Protein AF-0000000068952195 (afdb_homodimer)

Radius of gyration: 25.45 Å; Cα contacts (8 Å, |Δi|>4): 1117; chains: 2; bounding box: 81×68×52 Å

Secondary structure (DSSP, 8-state):
----------HHHHHHHHHHHHHS-HHHHHHHHTS-HHHHHHHHHHHHHHHT---EE-TTSS-EEPHHHHHHHHHHHHHHHHHHHHHHHHHHHH-SS-EEEEEEE-HHHHTTHHHHHHHHHHHH-TTEEEEEEE--HHHHHHHHHTTS-SEEEEETTS--TTSEEEEEEEEE-EEEEETTSGGGG-S-B-GGGGTT-EEEEEPTT-HHHHHHHHHHHHTT---EEEEEES-HHHHHHHHHTTS-EEEE-HHHHGGGGGGTEEEEEBSS--EEEEEEEE-SSS---HHHHHHHHHHHHHHHHH-/----------HHHHHHHHHHHHHS-HHHHHHHHTS-HHHHHHHHHHHHHHHT---EE-TTSS-EEPHHHHHHHHHHHHHHHHHHHHHHHHHHHH-SS-EEEEEEE-HHHHTTHHHHHHHHHHHH-TTEEEEEEE--HHHHHHHHHTTS-SEEEEETTS--TTSEEEEEEEEE-EEEEETTSGGGG-S-B-GGGGTT-EEEEEPTT-HHHHHHHHHHHHTT---EEEEEES-HHHHHHHHHTTS-EEEE-HHHHGGGGGGTEEEEEBSS--EEEEEEEE-SSS---HHHHHHHHHHHHHHHHH-

InterPro domains:
  IPR000847 LysR, HTH, N-terminal domain [PF00126] (12-69)
  IPR000847 LysR, HTH, N-terminal domain [PR00039] (26-37)
  IPR000847 LysR, HTH, N-terminal domain [PR00039] (37-47)
  IPR000847 LysR, HTH, N-terminal domain [PR00039] (47-58)
  IPR000847 LysR, HTH, N-terminal domain [PS50931] (9-66)
  IPR005119 LysR, substrate-binding [PF03466] (101-299)
  IPR036388 Winged helix-like DNA-binding domain superfamily [G3DSA:1.10.10.10] (8-96)
  IPR036390 Winged helix DNA-binding domain superfamily [SSF46785] (9-90)
  IPR037424 Regulatory protein NocR, PBP2 domain [cd08415] (100-295)

Foldseek 3Di:
DPPPPLLPLDPVLLQLLLLCVVVVALCRSCVVVVHDSVVSVVSPVSNCVNVVHDQFDCPVPTTHGDPVSVVVNVVSVVVVLLVVVVVVVVCVVPPVFAAEAEEEEEPLCVQFLQPVLVVVLCVVPVGYHYHYHYDALVVQQVCQQSVSHAKYKYWPVHDQPQWDKDWLDKAFWWKKAFCPDPCLPDQEDEPVNQAVFAEEEEDPVDPLRVQSVVRCVVVVGDGHYPYYYHDQLVRLVCRLVPRTMYGHDQSNNVVCVVVGMHIHTYPRRRITIMMMIHRPPDPNDPSNVSSSVSSSVSVVVSD/DPPPPLLPLDPVLLQLLLLCVVVVALCRSCVVVVHDSVVSVVSPVSNCVNVVHDQFDCPVPTTHGDPVSVVVNVVSVVVVLLVVVVVVVVCVVPPVFAAEAEEEEEPLCVQFLQPVLVVVLCVVPVRYHYHYHYDALVVQQVCQQSVSHAKYKYFPVHDQPQWDKDWQDKAFWWKKAFCPDPCLPDQEDEPVNQAPFAEEEEDPVDPLRVQSVVRCVVVVGDGHYPYYYHDQLVRLVCRLVVRTMYGHDQSNNVVCVVVGMHIHTYPRRRITIIMMIHRPPDPNDPSNVSSSVSSSVSVVVSD

Organism: Cupriavidus necator (strain ATCC 17699 / DSM 428 / KCTC 22496 / NCIMB 10442 / H16 / Stanier 337) (NCBI:txid381666)

Sequence (606 aa):
MGTATDIVISARQIEVFRMVMRLGSARRAAEALHISQPAVTQIVLQLEQAARLRLFDRSKGRMAPTPEAASLIDEVERVYVGLDAVQRKIDQLRSYEDTILRVGALHAMASSVMPSSVADFIHNHPRVRCQLEVDSSRGLRERLLQRELDIAFMGDEADTSGLTASEFYAVQAVCVAPATHPFAARAKVGIEDLIEVPLIGLDASDPAQRRLEACFSESGIEPRFVATTPYSHTQCSLTLAGAGLAITNPLVARGYVALGLRSVPLTAPVRFRAILAFHPAQGQSTAAQQFVSLCRQRLADLLMGTATDIVISARQIEVFRMVMRLGSARRAAEALHISQPAVTQIVLQLEQAARLRLFDRSKGRMAPTPEAASLIDEVERVYVGLDAVQRKIDQLRSYEDTILRVGALHAMASSVMPSSVADFIHNHPRVRCQLEVDSSRGLRERLLQRELDIAFMGDEADTSGLTASEFYAVQAVCVAPATHPFAARAKVGIEDLIEVPLIGLDASDPAQRRLEACFSESGIEPRFVATTPYSHTQCSLTLAGAGLAITNPLVARGYVALGLRSVPLTAPVRFRAILAFHPAQGQSTAAQQFVSLCRQRLADLL

Solvent-accessible surface area (backbone atoms only — not comparable to full-atom values): 31625 Å² total; per-residue (Å²): 132,79,74,78,71,75,58,72,80,46,70,65,33,52,48,50,45,48,36,24,65,74,60,62,26,53,60,55,24,8,63,72,66,72,46,51,42,69,53,42,53,50,39,40,50,49,42,23,62,51,66,72,44,70,39,55,47,58,86,81,78,46,73,39,73,28,74,57,30,59,53,46,47,55,51,46,51,55,48,43,48,46,49,47,42,49,50,47,46,47,47,52,61,67,46,80,62,74,46,71,47,31,36,28,26,25,63,56,42,46,61,38,46,40,23,50,30,51,16,53,42,36,70,76,32,77,57,35,28,37,37,43,42,70,46,53,37,67,57,40,48,53,34,26,74,64,58,67,27,65,36,33,37,28,42,71,83,47,79,54,80,88,41,46,67,44,81,65,49,76,43,65,27,18,36,39,30,36,59,84,39,76,65,42,76,41,82,61,40,47,74,79,71,41,61,79,40,48,24,34,41,52,37,80,82,37,66,45,40,45,46,45,50,48,52,32,54,76,68,71,46,74,76,38,62,43,30,31,26,74,42,56,64,47,40,51,45,22,21,70,47,63,48,29,31,25,75,36,50,50,64,36,53,57,73,36,38,89,77,42,38,29,78,19,46,39,69,56,96,31,49,43,47,32,26,36,35,32,41,67,84,53,72,76,46,70,68,54,49,52,47,51,51,42,37,52,52,46,46,60,73,74,103,132,78,73,78,72,75,59,71,81,46,70,64,33,52,50,51,44,48,36,25,64,74,60,61,26,54,59,55,24,8,62,73,68,73,47,50,44,70,52,42,54,49,38,41,50,48,40,23,60,52,67,71,43,68,40,54,48,58,87,82,80,45,72,38,75,28,73,58,30,59,55,47,47,55,52,47,52,56,49,42,48,46,48,46,43,50,50,47,46,47,46,53,63,68,45,80,62,74,45,69,48,31,37,28,25,25,62,56,41,48,63,38,46,40,22,50,30,51,17,54,44,36,70,77,32,76,55,37,28,38,37,43,42,70,46,54,37,68,58,40,46,52,35,25,74,63,57,67,26,62,35,34,37,27,41,72,81,47,76,54,81,88,41,44,64,45,81,66,50,75,42,64,26,17,36,38,29,36,59,84,40,76,66,42,74,39,83,60,42,48,73,78,71,42,61,80,39,48,25,33,40,51,35,79,82,37,65,46,39,44,46,45,51,48,55,31,54,76,69,72,45,73,75,38,62,42,30,31,26,74,42,54,63,47,39,50,45,21,21,70,47,62,47,29,32,25,76,36,49,49,63,36,53,58,73,36,40,91,76,43,37,28,78,21,46,38,69,56,94,29,49,42,48,32,26,37,35,31,40,65,83,53,71,77,47,70,68,54,50,52,49,51,52,41,38,52,52,46,47,59,74,72,104

pLDDT: mean 85.09, std 16.94, range [24.7, 98.69]

Structure (mmCIF, N/CA/C/O backbone):
data_AF-0000000068952195-model_v1
#
loop_
_entity.id
_entity.type
_entity.pdbx_description
1 polymer 'LysR family transcriptional regulator'
#
loop_
_atom_site.group_PDB
_atom_site.id
_atom_site.type_symbol
_atom_site.label_atom_id
_atom_site.label_alt_id
_atom_site.label_comp_id
_atom_site.label_asym_id
_atom_site.label_entity_id
_atom_site.label_seq_id
_atom_site.pdbx_PDB_ins_code
_atom_site.Cartn_x
_atom_site.Cartn_y
_atom_site.Cartn_z
_atom_site.occupancy
_atom_site.B_iso_or_equiv
_atom_site.auth_seq_id
_atom_site.auth_comp_id
_atom_site.auth_asym_id
_atom_site.auth_atom_id
_atom_site.pdbx_PDB_model_num
ATOM 1 N N . MET A 1 1 ? 52.25 24.219 -1.954 1 24.7 1 MET A N 1
ATOM 2 C CA . MET A 1 1 ? 51.5 23.062 -1.461 1 24.7 1 MET A CA 1
ATOM 3 C C . MET A 1 1 ? 50.031 23.422 -1.217 1 24.7 1 MET A C 1
ATOM 5 O O . MET A 1 1 ? 49.719 24.234 -0.342 1 24.7 1 MET A O 1
ATOM 9 N N . GLY A 1 2 ? 49.25 23.703 -2.238 1 31.5 2 GLY A N 1
ATOM 10 C CA . GLY A 1 2 ? 47.906 24.281 -2.246 1 31.5 2 GLY A CA 1
ATOM 11 C C . GLY A 1 2 ? 46.906 23.469 -1.43 1 31.5 2 GLY A C 1
ATOM 12 O O . GLY A 1 2 ? 46.844 22.25 -1.54 1 31.5 2 GLY A O 1
ATOM 13 N N . THR A 1 3 ? 46.719 23.844 -0.164 1 31.16 3 THR A N 1
ATOM 14 C CA . THR A 1 3 ? 45.781 23.234 0.753 1 31.16 3 THR A CA 1
ATOM 15 C C . THR A 1 3 ? 44.469 22.922 0.033 1 31.16 3 THR A C 1
ATOM 17 O O . THR A 1 3 ? 43.875 23.797 -0.615 1 31.16 3 THR A O 1
ATOM 20 N N . ALA A 1 4 ? 44.375 21.719 -0.537 1 34.09 4 ALA A N 1
ATOM 21 C CA . ALA A 1 4 ? 43.094 21.25 -1.055 1 34.09 4 ALA A CA 1
ATOM 22 C C . ALA A 1 4 ? 41.938 21.734 -0.186 1 34.09 4 ALA A C 1
ATOM 24 O O . ALA A 1 4 ? 41.812 21.312 0.963 1 34.09 4 ALA A O 1
ATOM 25 N N . THR A 1 5 ? 41.625 22.938 -0.127 1 35.25 5 THR A N 1
ATOM 26 C CA . THR A 1 5 ? 40.438 23.453 0.568 1 35.25 5 THR A CA 1
ATOM 27 C C . THR A 1 5 ? 39.219 22.547 0.365 1 35.25 5 THR A C 1
ATOM 29 O O . THR A 1 5 ? 38.781 22.359 -0.764 1 35.25 5 THR A O 1
ATOM 32 N N . ASP A 1 6 ? 39.062 21.469 1.005 1 40.38 6 ASP A N 1
ATOM 33 C CA . ASP A 1 6 ? 38 20.484 1.083 1 40.38 6 ASP A CA 1
ATOM 34 C C . ASP A 1 6 ? 36.625 21.156 0.97 1 40.38 6 ASP A C 1
ATOM 36 O O . ASP A 1 6 ? 36.25 21.953 1.836 1 40.38 6 ASP A O 1
ATOM 40 N N . ILE A 1 7 ? 36.281 21.672 -0.116 1 46.25 7 ILE A N 1
ATOM 41 C CA . ILE A 1 7 ? 35.031 22.344 -0.415 1 46.25 7 ILE A CA 1
ATOM 42 C C . ILE A 1 7 ? 33.875 21.562 0.203 1 46.25 7 ILE A C 1
ATOM 44 O O . ILE A 1 7 ? 33.625 20.422 -0.162 1 46.25 7 ILE A O 1
ATOM 48 N N . VAL A 1 8 ? 33.594 21.859 1.398 1 54.72 8 VAL A N 1
ATOM 49 C CA . VAL A 1 8 ? 32.469 21.328 2.162 1 54.72 8 VAL A CA 1
ATOM 50 C C . VAL A 1 8 ? 31.141 21.766 1.515 1 54.72 8 VAL A C 1
ATOM 52 O O . VAL A 1 8 ? 30.969 22.953 1.195 1 54.72 8 VAL A O 1
ATOM 55 N N . ILE A 1 9 ? 30.422 20.859 0.991 1 62.81 9 ILE A N 1
ATOM 56 C CA . ILE A 1 9 ? 29.094 21.109 0.444 1 62.81 9 ILE A CA 1
ATOM 57 C C . ILE A 1 9 ? 28.188 21.703 1.523 1 62.81 9 ILE A C 1
ATOM 59 O O . ILE A 1 9 ? 28.078 21.156 2.621 1 62.81 9 ILE A O 1
ATOM 63 N N . SER A 1 10 ? 27.828 22.922 1.287 1 64.25 10 SER A N 1
ATOM 64 C CA . SER A 1 10 ? 26.984 23.625 2.258 1 64.25 10 SER A CA 1
ATOM 65 C C . SER A 1 10 ? 25.531 23.156 2.162 1 64.25 10 SER A C 1
ATOM 67 O O . SER A 1 10 ? 25.109 22.641 1.127 1 64.25 10 SER A O 1
ATOM 69 N N . ALA A 1 11 ? 24.859 23.391 3.236 1 64.38 11 ALA A N 1
ATOM 70 C CA . ALA A 1 11 ? 23.422 23.109 3.256 1 64.38 11 ALA A CA 1
ATOM 71 C C . ALA A 1 11 ? 22.688 23.953 2.221 1 64.38 11 ALA A C 1
ATOM 73 O O . ALA A 1 11 ? 21.719 23.5 1.607 1 64.38 11 ALA A O 1
ATOM 74 N N . ARG A 1 12 ? 23.188 25.156 2.016 1 70.62 12 ARG A N 1
ATOM 75 C CA . ARG A 1 12 ? 22.562 26.047 1.043 1 70.62 12 ARG A CA 1
ATOM 76 C C . ARG A 1 12 ? 22.688 25.484 -0.37 1 70.62 12 ARG A C 1
ATOM 78 O O . ARG A 1 12 ? 21.734 25.547 -1.152 1 70.62 12 ARG A O 1
ATOM 85 N N . GLN A 1 13 ? 23.797 24.922 -0.653 1 76.88 13 GLN A N 1
ATOM 86 C CA . GLN A 1 13 ? 24.016 24.328 -1.968 1 76.88 13 GLN A CA 1
ATOM 87 C C . GLN A 1 13 ? 23.062 23.156 -2.203 1 76.88 13 GLN A C 1
ATOM 89 O O . GLN A 1 13 ? 22.469 23.031 -3.279 1 76.88 13 GLN A O 1
ATOM 94 N N . ILE A 1 14 ? 22.922 22.422 -1.161 1 74.25 14 ILE A N 1
ATOM 95 C CA . ILE A 1 14 ? 22.047 21.266 -1.267 1 74.25 14 ILE A CA 1
ATOM 96 C C . ILE A 1 14 ? 20.594 21.703 -1.378 1 74.25 14 ILE A C 1
ATOM 98 O O . ILE A 1 14 ? 19.812 21.141 -2.146 1 74.25 14 ILE A O 1
ATOM 102 N N . GLU A 1 15 ? 20.281 22.75 -0.688 1 75.88 15 GLU A N 1
ATOM 103 C CA . GLU A 1 15 ? 18.938 23.312 -0.725 1 75.88 15 GLU A CA 1
ATOM 104 C C . GLU A 1 15 ? 18.594 23.844 -2.113 1 75.88 15 GLU A C 1
ATOM 106 O O . GLU A 1 15 ? 17.516 23.578 -2.639 1 75.88 15 GLU A O 1
ATOM 111 N N . VAL A 1 16 ? 19.5 24.562 -2.688 1 80.44 16 VAL A N 1
ATOM 112 C CA . VAL A 1 16 ? 19.266 25.156 -3.998 1 80.44 16 VAL A CA 1
ATOM 113 C C . VAL A 1 16 ? 19.141 24.062 -5.055 1 80.44 16 VAL A C 1
ATOM 115 O O . VAL A 1 16 ? 18.234 24.078 -5.887 1 80.44 16 VAL A O 1
ATOM 118 N N . PHE A 1 17 ? 20 23.078 -4.902 1 86.06 17 PHE A N 1
ATOM 119 C CA . PHE A 1 17 ? 19.953 21.922 -5.809 1 86.06 17 PHE A CA 1
ATOM 120 C C . PHE A 1 17 ? 18.594 21.234 -5.711 1 86.06 17 PHE A C 1
ATOM 122 O O . PHE A 1 17 ? 17.953 20.969 -6.73 1 86.06 17 PHE A O 1
ATOM 129 N N . ARG A 1 18 ? 18.281 21.062 -4.512 1 77.62 18 ARG A N 1
ATOM 130 C CA . ARG A 1 18 ? 17.016 20.391 -4.254 1 77.62 18 ARG A CA 1
ATOM 131 C C . ARG A 1 18 ? 15.852 21.156 -4.875 1 77.62 18 ARG A C 1
ATOM 133 O O . ARG A 1 18 ? 14.977 20.547 -5.504 1 77.62 18 ARG A O 1
ATOM 140 N N . MET A 1 19 ? 15.789 22.438 -4.758 1 78.62 19 MET A N 1
ATOM 141 C CA . MET A 1 19 ? 14.695 23.266 -5.25 1 78.62 19 MET A CA 1
ATOM 142 C C . MET A 1 19 ? 14.656 23.281 -6.773 1 78.62 19 MET A C 1
ATOM 144 O O . MET A 1 19 ? 13.586 23.25 -7.379 1 78.62 19 MET A O 1
ATOM 148 N N . VAL A 1 20 ? 15.828 23.234 -7.359 1 85.12 20 VAL A N 1
ATOM 149 C CA . VAL A 1 20 ? 15.891 23.203 -8.82 1 85.12 20 VAL A CA 1
ATOM 150 C C . VAL A 1 20 ? 15.344 21.875 -9.336 1 85.12 20 VAL A C 1
ATOM 152 O O . VAL A 1 20 ? 14.594 21.844 -10.305 1 85.12 20 VAL A O 1
ATOM 155 N N . MET A 1 21 ? 15.727 20.906 -8.641 1 80.19 21 MET A N 1
ATOM 156 C CA . MET A 1 21 ? 15.289 19.578 -9.047 1 80.19 21 MET A CA 1
ATOM 157 C C . MET A 1 21 ? 13.781 19.422 -8.883 1 80.19 21 MET A C 1
ATOM 159 O O . MET A 1 21 ? 13.109 18.859 -9.742 1 80.19 21 MET A O 1
ATOM 163 N N . ARG A 1 22 ? 13.344 19.953 -7.754 1 73.56 22 ARG A N 1
ATOM 164 C CA . ARG A 1 22 ? 11.93 19.812 -7.41 1 73.56 22 ARG A CA 1
ATOM 165 C C . ARG A 1 22 ? 11.055 20.656 -8.336 1 73.56 22 ARG A C 1
ATOM 167 O O . ARG A 1 22 ? 9.977 20.219 -8.742 1 73.56 22 ARG A O 1
ATOM 174 N N . LEU A 1 23 ? 11.539 21.797 -8.688 1 74.06 23 LEU A N 1
ATOM 175 C CA . LEU A 1 23 ? 10.727 22.75 -9.43 1 74.06 23 LEU A CA 1
ATOM 176 C C . LEU A 1 23 ? 11.039 22.672 -10.922 1 74.06 23 LEU A C 1
ATOM 178 O O . LEU A 1 23 ? 10.297 23.219 -11.742 1 74.06 23 LEU A O 1
ATOM 182 N N . GLY A 1 24 ? 12.102 21.969 -11.227 1 77.19 24 GLY A N 1
ATOM 183 C CA . GLY A 1 24 ? 12.461 21.688 -12.602 1 77.19 24 GLY A CA 1
ATOM 184 C C . GLY A 1 24 ? 12.969 22.906 -13.352 1 77.19 24 GLY A C 1
ATOM 185 O O . GLY A 1 24 ? 13.055 22.891 -14.578 1 77.19 24 GLY A O 1
ATOM 186 N N . SER A 1 25 ? 13.109 24 -12.609 1 82.44 25 SER A N 1
ATOM 187 C CA . SER A 1 25 ? 13.516 25.25 -13.234 1 82.44 25 SER A CA 1
ATOM 188 C C . SER A 1 25 ? 14.352 26.094 -12.289 1 82.44 25 SER A C 1
ATOM 190 O O . SER A 1 25 ? 14.016 26.25 -11.109 1 82.44 25 SER A O 1
ATOM 192 N N . ALA A 1 26 ? 15.438 26.672 -12.828 1 86.19 26 ALA A N 1
ATOM 193 C CA . ALA A 1 26 ? 16.266 27.578 -12.039 1 86.19 26 ALA A CA 1
ATOM 194 C C . ALA A 1 26 ? 15.523 28.859 -11.68 1 86.19 26 ALA A C 1
ATOM 196 O O . ALA A 1 26 ? 15.664 29.375 -10.57 1 86.19 26 ALA A O 1
ATOM 197 N N . ARG A 1 27 ? 14.758 29.234 -12.641 1 84.94 27 ARG A N 1
ATOM 198 C CA . ARG A 1 27 ? 13.977 30.438 -12.398 1 84.94 27 ARG A CA 1
ATOM 199 C C . ARG A 1 27 ? 12.953 30.219 -11.297 1 84.94 27 ARG A C 1
ATOM 201 O O . ARG A 1 27 ? 12.82 31.047 -10.391 1 84.94 27 ARG A O 1
ATOM 208 N N . ARG A 1 28 ? 12.32 29.203 -11.391 1 81.19 28 ARG A N 1
ATOM 209 C CA . ARG A 1 28 ? 11.312 28.875 -10.383 1 81.19 28 ARG A CA 1
ATOM 210 C C . ARG A 1 28 ? 11.953 28.641 -9.023 1 81.19 28 ARG A C 1
ATOM 212 O O . ARG A 1 28 ? 11.398 29.016 -7.988 1 81.19 28 ARG A O 1
ATOM 219 N N . ALA A 1 29 ? 13.047 28.031 -9.016 1 83.12 29 ALA A N 1
ATOM 220 C CA . ALA A 1 29 ? 13.797 27.828 -7.777 1 83.12 29 ALA A CA 1
ATOM 221 C C . ALA A 1 29 ? 14.234 29.156 -7.172 1 83.12 29 ALA A C 1
ATOM 223 O O . ALA A 1 29 ? 14.156 29.344 -5.953 1 83.12 29 ALA A O 1
ATOM 224 N N . ALA A 1 30 ? 14.609 30 -7.973 1 85.62 30 ALA A N 1
ATOM 225 C CA . ALA A 1 30 ? 15.016 31.328 -7.539 1 85.62 30 ALA A CA 1
ATOM 226 C C . ALA A 1 30 ? 13.859 32.062 -6.855 1 85.62 30 ALA A C 1
ATOM 228 O O . ALA A 1 30 ? 14.031 32.625 -5.781 1 85.62 30 ALA A O 1
ATOM 229 N N . GLU A 1 31 ? 12.773 31.953 -7.504 1 79.94 31 GLU A N 1
ATOM 230 C CA . GLU A 1 31 ? 11.578 32.562 -6.953 1 79.94 31 GLU A CA 1
ATOM 231 C C . GLU A 1 31 ? 11.203 31.953 -5.609 1 79.94 31 GLU A C 1
ATOM 233 O O . GLU A 1 31 ? 10.914 32.688 -4.645 1 79.94 31 GLU A O 1
ATOM 238 N N . ALA A 1 32 ? 11.383 30.734 -5.559 1 75.62 32 ALA A N 1
ATOM 239 C CA . ALA A 1 32 ? 11 30 -4.359 1 75.62 32 ALA A CA 1
ATOM 240 C C . ALA A 1 32 ? 11.969 30.281 -3.213 1 75.62 32 ALA A C 1
ATOM 242 O O . ALA A 1 32 ? 11.562 30.297 -2.047 1 75.62 32 ALA A O 1
ATOM 243 N N . LEU A 1 33 ? 13.148 30.516 -3.506 1 74.56 33 LEU A N 1
ATOM 244 C CA . LEU A 1 33 ? 14.203 30.688 -2.514 1 74.56 33 LEU A CA 1
ATOM 245 C C . LEU A 1 33 ? 14.492 32.156 -2.27 1 74.56 33 LEU A C 1
ATOM 247 O O . LEU A 1 33 ? 15.328 32.5 -1.432 1 74.56 33 LEU A O 1
ATOM 251 N N . HIS A 1 34 ? 13.719 33 -3.012 1 79.56 34 HIS A N 1
ATOM 252 C CA . HIS A 1 34 ? 13.867 34.438 -2.906 1 79.56 34 HIS A CA 1
ATOM 253 C C . HIS A 1 34 ? 15.312 34.875 -3.156 1 79.56 34 HIS A C 1
ATOM 255 O O . HIS A 1 34 ? 15.867 35.656 -2.395 1 79.56 34 HIS A O 1
ATOM 261 N N . ILE A 1 35 ? 15.891 34.281 -4.137 1 83.44 35 ILE A N 1
ATOM 262 C CA . ILE A 1 35 ? 17.203 34.688 -4.633 1 83.44 35 ILE A CA 1
ATOM 263 C C . ILE A 1 35 ? 17.141 34.844 -6.152 1 83.44 35 ILE A C 1
ATOM 265 O O . ILE A 1 35 ? 16.125 34.531 -6.781 1 83.44 35 ILE A O 1
ATOM 269 N N . SER A 1 36 ? 18.109 35.469 -6.699 1 85.19 36 SER A N 1
ATOM 270 C CA . SER A 1 36 ? 18.141 35.688 -8.141 1 85.19 36 SER A CA 1
ATOM 271 C C . SER A 1 36 ? 18.469 34.406 -8.898 1 85.19 36 SER A C 1
ATOM 273 O O . SER A 1 36 ? 19.125 33.5 -8.352 1 85.19 36 SER A O 1
ATOM 275 N N . GLN A 1 37 ? 18 34.375 -10 1 87.88 37 GLN A N 1
ATOM 276 C CA . GLN A 1 37 ? 18.266 33.219 -10.844 1 87.88 37 GLN A CA 1
ATOM 277 C C . GLN A 1 37 ? 19.766 33.031 -11.07 1 87.88 37 GLN A C 1
ATOM 279 O O . GLN A 1 37 ? 20.266 31.922 -11.008 1 87.88 37 GLN A O 1
ATOM 284 N N . PRO A 1 38 ? 20.516 34.125 -11.359 1 88.5 38 PRO A N 1
ATOM 285 C CA . PRO A 1 38 ? 21.953 33.938 -11.492 1 88.5 38 PRO A CA 1
ATOM 286 C C . PRO A 1 38 ? 22.594 33.375 -10.227 1 88.5 38 PRO A C 1
ATOM 288 O O . PRO A 1 38 ? 23.531 32.562 -10.297 1 88.5 38 PRO A O 1
ATOM 291 N N . ALA A 1 39 ? 22.031 33.656 -9.117 1 86 39 ALA A N 1
ATOM 292 C CA . ALA A 1 39 ? 22.5 33.125 -7.844 1 86 39 ALA A CA 1
ATOM 293 C C . ALA A 1 39 ? 22.266 31.625 -7.754 1 86 39 ALA A C 1
ATOM 295 O O . ALA A 1 39 ? 23.125 30.875 -7.301 1 86 39 ALA A O 1
ATOM 296 N N . VAL A 1 40 ? 21.062 31.25 -8.148 1 89.38 40 VAL A N 1
ATOM 297 C CA . VAL A 1 40 ? 20.734 29.828 -8.172 1 89.38 40 VAL A CA 1
ATOM 298 C C . VAL A 1 40 ? 21.75 29.094 -9.047 1 89.38 40 VAL A C 1
ATOM 300 O O . VAL A 1 40 ? 22.297 28.062 -8.641 1 89.38 40 VAL A O 1
ATOM 303 N N . THR A 1 41 ? 22 29.641 -10.195 1 86.81 41 THR A N 1
ATOM 304 C CA . THR A 1 41 ? 22.906 29.016 -11.156 1 86.81 41 THR A CA 1
ATOM 305 C C . THR A 1 41 ? 24.312 28.922 -10.586 1 86.81 41 THR A C 1
ATOM 307 O O . THR A 1 41 ? 24.969 27.875 -10.695 1 86.81 41 THR A O 1
ATOM 310 N N . GLN A 1 42 ? 24.719 29.938 -9.969 1 88.12 42 GLN A N 1
ATOM 311 C CA . GLN A 1 42 ? 26.062 29.984 -9.391 1 88.12 42 GLN A CA 1
ATOM 312 C C . GLN A 1 42 ? 26.203 28.969 -8.258 1 88.12 42 GLN A C 1
ATOM 314 O O . GLN A 1 42 ? 27.234 28.281 -8.156 1 88.12 42 GLN A O 1
ATOM 319 N N . ILE A 1 43 ? 25.172 28.891 -7.418 1 85.81 43 ILE A N 1
ATOM 320 C CA . ILE A 1 43 ? 25.203 28 -6.266 1 85.81 43 ILE A CA 1
ATOM 321 C C . ILE A 1 43 ? 25.234 26.547 -6.738 1 85.81 43 ILE A C 1
ATOM 323 O O . ILE A 1 43 ? 25.969 25.719 -6.188 1 85.81 43 ILE A O 1
ATOM 327 N N . VAL A 1 44 ? 24.484 26.297 -7.762 1 87.69 44 VAL A N 1
ATOM 328 C CA . VAL A 1 44 ? 24.453 24.953 -8.32 1 87.69 44 VAL A CA 1
ATOM 329 C C . VAL A 1 44 ? 25.812 24.609 -8.938 1 87.69 44 VAL A C 1
ATOM 331 O O . VAL A 1 44 ? 26.312 23.5 -8.766 1 87.69 44 VAL A O 1
ATOM 334 N N . LEU A 1 45 ? 26.391 25.547 -9.625 1 86 45 LEU A N 1
ATOM 335 C CA . LEU A 1 45 ? 27.703 25.359 -10.203 1 86 45 LEU A CA 1
ATOM 336 C C . LEU A 1 45 ? 28.75 25.094 -9.117 1 86 45 LEU A C 1
ATOM 338 O O . LEU A 1 45 ? 29.641 24.25 -9.289 1 86 45 LEU A O 1
ATOM 342 N N . GLN A 1 46 ? 28.594 25.844 -8.062 1 82.69 46 GLN A N 1
ATOM 343 C CA . GLN A 1 46 ? 29.5 25.641 -6.934 1 82.69 46 GLN A CA 1
ATOM 344 C C . GLN A 1 46 ? 29.344 24.234 -6.359 1 82.69 46 GLN A C 1
ATOM 346 O O . GLN A 1 46 ? 30.344 23.594 -5.996 1 82.69 46 GLN A O 1
ATOM 351 N N . LEU A 1 47 ? 28.078 23.812 -6.207 1 81.19 47 LEU A N 1
ATOM 352 C CA . LEU A 1 47 ? 27.828 22.453 -5.746 1 81.19 47 LEU A CA 1
ATOM 353 C C . LEU A 1 47 ? 28.469 21.422 -6.68 1 81.19 47 LEU A C 1
ATOM 355 O O . LEU A 1 47 ? 29.094 20.469 -6.223 1 81.19 47 LEU A O 1
ATOM 359 N N . GLU A 1 48 ? 28.297 21.641 -7.953 1 84.19 48 GLU A N 1
ATOM 360 C CA . GLU A 1 48 ? 28.859 20.75 -8.961 1 84.19 48 GLU A CA 1
ATOM 361 C C . GLU A 1 48 ? 30.391 20.688 -8.852 1 84.19 48 GLU A C 1
ATOM 363 O O . GLU A 1 48 ? 30.984 19.625 -8.938 1 84.19 48 GLU A O 1
ATOM 368 N N . GLN A 1 49 ? 31 21.812 -8.648 1 80 49 GLN A N 1
ATOM 369 C CA . GLN A 1 49 ? 32.469 21.906 -8.5 1 80 49 GLN A CA 1
ATOM 370 C C . GLN A 1 49 ? 32.938 21.203 -7.23 1 80 49 GLN A C 1
ATOM 372 O O . GLN A 1 49 ? 33.875 20.438 -7.262 1 80 49 GLN A O 1
ATOM 377 N N . ALA A 1 50 ? 32.188 21.484 -6.203 1 75.19 50 ALA A N 1
ATOM 378 C CA . ALA A 1 50 ? 32.531 20.891 -4.918 1 75.19 50 ALA A CA 1
ATOM 379 C C . ALA A 1 50 ? 32.406 19.375 -4.945 1 75.19 50 ALA A C 1
ATOM 381 O O . ALA A 1 50 ? 33.219 18.656 -4.375 1 75.19 50 ALA A O 1
ATOM 382 N N . ALA A 1 51 ? 31.328 18.984 -5.57 1 73.62 51 ALA A N 1
ATOM 383 C CA . ALA A 1 51 ? 31.016 17.547 -5.629 1 73.62 51 ALA A CA 1
ATOM 384 C C . ALA A 1 51 ? 31.766 16.875 -6.762 1 73.62 51 ALA A C 1
ATOM 386 O O . ALA A 1 51 ? 31.812 15.641 -6.836 1 73.62 51 ALA A O 1
ATOM 387 N N . ARG A 1 52 ? 32.344 17.641 -7.648 1 75.19 52 ARG A N 1
ATOM 388 C CA . ARG A 1 52 ? 33 17.141 -8.852 1 75.19 52 ARG A CA 1
ATOM 389 C C . ARG A 1 52 ? 32.062 16.312 -9.703 1 75.19 52 ARG A C 1
ATOM 391 O O . ARG A 1 52 ? 32.406 15.234 -10.172 1 75.19 52 ARG A O 1
ATOM 398 N N . LEU A 1 53 ? 30.766 16.781 -9.781 1 79.31 53 LEU A N 1
ATOM 399 C CA . LEU A 1 53 ? 29.719 16.188 -10.602 1 79.31 53 LEU A CA 1
ATOM 400 C C . LEU A 1 53 ? 29.062 17.234 -11.492 1 79.31 53 LEU A C 1
ATOM 402 O O . LEU A 1 53 ? 29 18.406 -11.125 1 79.31 53 LEU A O 1
ATOM 406 N N . ARG A 1 54 ? 28.75 16.75 -12.648 1 80.88 54 ARG A N 1
ATOM 407 C CA . ARG A 1 54 ? 27.844 17.562 -13.461 1 80.88 54 ARG A CA 1
ATOM 408 C C . ARG A 1 54 ? 26.391 17.172 -13.203 1 80.88 54 ARG A C 1
ATOM 410 O O . ARG A 1 54 ? 25.984 16.047 -13.492 1 80.88 54 ARG A O 1
ATOM 417 N N . LEU A 1 55 ? 25.672 18.094 -12.594 1 83.94 55 LEU A N 1
ATOM 418 C CA . LEU A 1 55 ? 24.312 17.766 -12.148 1 83.94 55 LEU A CA 1
ATOM 419 C C . LEU A 1 55 ? 23.281 18.281 -13.148 1 83.94 55 LEU A C 1
ATOM 421 O O . LEU A 1 55 ? 22.172 17.75 -13.219 1 83.94 55 LEU A O 1
ATOM 425 N N . PHE A 1 56 ? 23.672 19.281 -13.969 1 88 56 PHE A N 1
ATOM 426 C CA . PHE A 1 56 ? 22.75 19.812 -14.961 1 88 56 PHE A CA 1
ATOM 427 C C . PHE A 1 56 ? 23.438 20.031 -16.297 1 88 56 PHE A C 1
ATOM 429 O O . PHE A 1 56 ? 24.594 20.469 -16.344 1 88 56 PHE A O 1
ATOM 436 N N . ASP A 1 57 ? 22.781 19.562 -17.328 1 83.12 57 ASP A N 1
ATOM 437 C CA . ASP A 1 57 ? 23.219 19.844 -18.688 1 83.12 57 ASP A CA 1
ATOM 438 C C . ASP A 1 57 ? 22.688 21.203 -19.172 1 83.12 57 ASP A C 1
ATOM 440 O O . ASP A 1 57 ? 21.469 21.406 -19.203 1 83.12 57 ASP A O 1
ATOM 444 N N . ARG A 1 58 ? 23.516 22.109 -19.438 1 76.56 58 ARG A N 1
ATOM 445 C CA . ARG A 1 58 ? 23.156 23.484 -19.812 1 76.56 58 ARG A CA 1
ATOM 446 C C . ARG A 1 58 ? 23.344 23.719 -21.312 1 76.56 58 ARG A C 1
ATOM 448 O O . ARG A 1 58 ? 23.297 24.859 -21.781 1 76.56 58 ARG A O 1
ATOM 455 N N . SER A 1 59 ? 23.625 22.703 -22.125 1 72.75 59 SER A N 1
ATOM 456 C CA . SER A 1 59 ? 24.016 22.859 -23.516 1 72.75 59 SER A CA 1
ATOM 457 C C . SER A 1 59 ? 22.859 23.422 -24.344 1 72.75 59 SER A C 1
ATOM 459 O O . SER A 1 59 ? 23.078 24.109 -25.344 1 72.75 59 SER A O 1
ATOM 461 N N . LYS A 1 60 ? 21.672 23.219 -24 1 65.81 60 LYS A N 1
ATOM 462 C CA . LYS A 1 60 ? 20.547 23.672 -24.828 1 65.81 60 LYS A CA 1
ATOM 463 C C . LYS A 1 60 ? 19.828 24.844 -24.188 1 65.81 60 LYS A C 1
ATOM 465 O O . LYS A 1 60 ? 18.656 25.094 -24.469 1 65.81 60 LYS A O 1
ATOM 470 N N . GLY A 1 61 ? 20.391 25.547 -23.25 1 64.69 61 GLY A N 1
ATOM 471 C CA . GLY A 1 61 ? 19.812 26.75 -22.656 1 64.69 61 GLY A CA 1
ATOM 472 C C . GLY A 1 61 ? 18.938 26.469 -21.453 1 64.69 61 GLY A C 1
ATOM 473 O O . GLY A 1 61 ? 18.531 27.391 -20.75 1 64.69 61 GLY A O 1
ATOM 474 N N . ARG A 1 62 ? 18.609 25.312 -21.297 1 67.75 62 ARG A N 1
ATOM 475 C CA . ARG A 1 62 ? 17.812 24.984 -20.109 1 67.75 62 ARG A CA 1
ATOM 476 C C . ARG A 1 62 ? 18.594 24.078 -19.172 1 67.75 62 ARG A C 1
ATOM 478 O O . ARG A 1 62 ? 19.438 23.297 -19.609 1 67.75 62 ARG A O 1
ATOM 485 N N . MET A 1 63 ? 18.406 24.219 -17.859 1 75.94 63 MET A N 1
ATOM 486 C CA . MET A 1 63 ? 19.031 23.359 -16.859 1 75.94 63 MET A CA 1
ATOM 487 C C . MET A 1 63 ? 18.312 22.016 -16.797 1 75.94 63 MET A C 1
ATOM 489 O O . MET A 1 63 ? 17.234 21.906 -16.203 1 75.94 63 MET A O 1
ATOM 493 N N . ALA A 1 64 ? 18.859 21.078 -17.562 1 82.19 64 ALA A N 1
ATOM 494 C CA . ALA A 1 64 ? 18.297 19.734 -17.531 1 82.19 64 ALA A CA 1
ATOM 495 C C . ALA A 1 64 ? 19.078 18.828 -16.609 1 82.19 64 ALA A C 1
ATOM 497 O O . ALA A 1 64 ? 20.312 18.766 -16.688 1 82.19 64 ALA A O 1
ATOM 498 N N . PRO A 1 65 ? 18.359 18.172 -15.672 1 82.56 65 PRO A N 1
ATOM 499 C CA . PRO A 1 65 ? 19.078 17.312 -14.727 1 82.56 65 PRO A CA 1
ATOM 500 C C . PRO A 1 65 ? 19.781 16.141 -15.406 1 82.56 65 PRO A C 1
ATOM 502 O O . PRO A 1 65 ? 19.266 15.57 -16.359 1 82.56 65 PRO A O 1
ATOM 505 N N . THR A 1 66 ? 21.062 15.867 -14.984 1 79.69 66 THR A N 1
ATOM 506 C CA . THR A 1 66 ? 21.828 14.711 -15.422 1 79.69 66 THR A CA 1
ATOM 507 C C . THR A 1 66 ? 21.406 13.461 -14.641 1 79.69 66 THR A C 1
ATOM 509 O O . THR A 1 66 ? 20.688 13.562 -13.641 1 79.69 66 THR A O 1
ATOM 512 N N . PRO A 1 67 ? 21.844 12.383 -15.109 1 69.94 67 PRO A N 1
ATOM 513 C CA . PRO A 1 67 ? 21.594 11.164 -14.336 1 69.94 67 PRO A CA 1
ATOM 514 C C . PRO A 1 67 ? 22.188 11.242 -12.922 1 69.94 67 PRO A C 1
ATOM 516 O O . PRO A 1 67 ? 21.594 10.719 -11.977 1 69.94 67 PRO A O 1
ATOM 519 N N . GLU A 1 68 ? 23.25 11.867 -12.812 1 73.25 68 GLU A N 1
ATOM 520 C CA . GLU A 1 68 ? 23.859 12.07 -11.508 1 73.25 68 GLU A CA 1
ATOM 521 C C . GLU A 1 68 ? 22.969 12.922 -10.609 1 73.25 68 GLU A C 1
ATOM 523 O O . GLU A 1 68 ? 22.859 12.656 -9.406 1 73.25 68 GLU A O 1
ATOM 528 N N . ALA A 1 69 ? 22.375 13.906 -11.195 1 77.31 69 ALA A N 1
ATOM 529 C CA . ALA A 1 69 ? 21.453 14.75 -10.445 1 77.31 69 ALA A CA 1
ATOM 530 C C . ALA A 1 69 ? 20.266 13.938 -9.938 1 77.31 69 ALA A C 1
ATOM 532 O O . ALA A 1 69 ? 19.844 14.086 -8.781 1 77.31 69 ALA A O 1
ATOM 533 N N . ALA A 1 70 ? 19.859 13.109 -10.781 1 70.94 70 ALA A N 1
ATOM 534 C CA . ALA A 1 70 ? 18.703 12.273 -10.445 1 70.94 70 ALA A CA 1
ATOM 535 C C . ALA A 1 70 ? 19.031 11.328 -9.297 1 70.94 70 ALA A C 1
ATOM 537 O O . ALA A 1 70 ? 18.188 11.094 -8.422 1 70.94 70 ALA A O 1
ATOM 538 N N . SER A 1 71 ? 20.203 10.922 -9.328 1 64.44 71 SER A N 1
ATOM 539 C CA . SER A 1 71 ? 20.656 10.039 -8.258 1 64.44 71 SER A CA 1
ATOM 540 C C . SER A 1 71 ? 20.875 10.812 -6.957 1 64.44 71 SER A C 1
ATOM 542 O O . SER A 1 71 ? 20.484 10.344 -5.879 1 64.44 71 SER A O 1
ATOM 544 N N . LEU A 1 72 ? 21.484 11.938 -7.129 1 68.44 72 LEU A N 1
ATOM 545 C CA . LEU A 1 72 ? 21.812 12.734 -5.957 1 68.44 72 LEU A CA 1
ATOM 546 C C . LEU A 1 72 ? 20.562 13.266 -5.273 1 68.44 72 LEU A C 1
ATOM 548 O O . LEU A 1 72 ? 20.5 13.336 -4.043 1 68.44 72 LEU A O 1
ATOM 552 N N . ILE A 1 73 ? 19.578 13.523 -6.086 1 72.88 73 ILE A N 1
ATOM 553 C CA . ILE A 1 73 ? 18.375 14.117 -5.504 1 72.88 73 ILE A CA 1
ATOM 554 C C . ILE A 1 73 ? 17.703 13.102 -4.586 1 72.88 73 ILE A C 1
ATOM 556 O O . ILE A 1 73 ? 17.156 13.469 -3.547 1 72.88 73 ILE A O 1
ATOM 560 N N . ASP A 1 74 ? 17.844 11.961 -4.91 1 60.81 74 ASP A N 1
ATOM 561 C CA . ASP A 1 74 ? 17.297 10.914 -4.059 1 60.81 74 ASP A CA 1
ATOM 562 C C . ASP A 1 74 ? 17.953 10.914 -2.686 1 60.81 74 ASP A C 1
ATOM 564 O O . ASP A 1 74 ? 17.281 10.797 -1.662 1 60.81 74 ASP A O 1
ATOM 568 N N . GLU A 1 75 ? 19.234 11.078 -2.729 1 58.94 75 GLU A N 1
ATOM 569 C CA . GLU A 1 75 ? 19.984 11.148 -1.482 1 58.94 75 GLU A CA 1
ATOM 570 C C . GLU A 1 75 ? 19.703 12.453 -0.741 1 58.94 75 GLU A C 1
ATOM 572 O O . GLU A 1 75 ? 19.594 12.461 0.486 1 58.94 75 GLU A O 1
ATOM 577 N N . VAL A 1 76 ? 19.656 13.492 -1.472 1 64.38 76 VAL A N 1
ATOM 578 C CA . VAL A 1 76 ? 19.359 14.797 -0.888 1 64.38 76 VAL A CA 1
ATOM 579 C C . VAL A 1 76 ? 17.984 14.773 -0.232 1 64.38 76 VAL A C 1
ATOM 581 O O . VAL A 1 76 ? 17.812 15.266 0.885 1 64.38 76 VAL A O 1
ATOM 584 N N . GLU A 1 77 ? 17.125 14.133 -0.917 1 60.19 77 GLU A N 1
ATOM 585 C CA . GLU A 1 77 ? 15.773 14.047 -0.369 1 60.19 77 GLU A CA 1
ATOM 586 C C . GLU A 1 77 ? 15.758 13.242 0.925 1 60.19 77 GLU A C 1
ATOM 588 O O . GLU A 1 77 ? 15.039 13.586 1.868 1 60.19 77 GLU A O 1
ATOM 593 N N . ARG A 1 78 ? 16.609 12.383 0.935 1 52.94 78 ARG A N 1
ATOM 594 C CA . ARG A 1 78 ? 16.734 11.578 2.146 1 52.94 78 ARG A CA 1
ATOM 595 C C . ARG A 1 78 ? 17.312 12.414 3.291 1 52.94 78 ARG A C 1
ATOM 597 O O . ARG A 1 78 ? 16.875 12.289 4.438 1 52.94 78 ARG A O 1
ATOM 604 N N . VAL A 1 79 ? 18.375 13.219 2.949 1 49.78 79 VAL A N 1
ATOM 605 C CA . VAL A 1 79 ? 19.016 14.094 3.93 1 49.78 79 VAL A CA 1
ATOM 606 C C . VAL A 1 79 ? 18.031 15.18 4.355 1 49.78 79 VAL A C 1
ATOM 608 O O . VAL A 1 79 ? 17.953 15.531 5.539 1 49.78 79 VAL A O 1
ATOM 611 N N . TYR A 1 80 ? 17.438 15.805 3.42 1 47.28 80 TYR A N 1
ATOM 612 C CA . TYR A 1 80 ? 16.484 16.859 3.729 1 47.28 80 TYR A CA 1
ATOM 613 C C . TYR A 1 80 ? 15.297 16.312 4.508 1 47.28 80 TYR A C 1
ATOM 615 O O . TYR A 1 80 ? 14.664 17.047 5.281 1 47.28 80 TYR A O 1
ATOM 623 N N . VAL A 1 81 ? 15.188 15.141 4.359 1 44.56 81 VAL A N 1
ATOM 624 C CA . VAL A 1 81 ? 14.258 14.539 5.309 1 44.56 81 VAL A CA 1
ATOM 625 C C . VAL A 1 81 ? 14.742 14.781 6.738 1 44.56 81 VAL A C 1
ATOM 627 O O . VAL A 1 81 ? 13.953 15.117 7.621 1 44.56 81 VAL A O 1
ATOM 630 N N . GLY A 1 82 ? 16.047 14.664 6.82 1 44.34 82 GLY A N 1
ATOM 631 C CA . GLY A 1 82 ? 16.641 15.039 8.094 1 44.34 82 GLY A CA 1
ATOM 632 C C . GLY A 1 82 ? 16.578 16.531 8.359 1 44.34 82 GLY A C 1
ATOM 633 O O . GLY A 1 82 ? 16.281 16.953 9.477 1 44.34 82 GLY A O 1
ATOM 634 N N . LEU A 1 83 ? 17 17.328 7.469 1 43.69 83 LEU A N 1
ATOM 635 C CA . LEU A 1 83 ? 16.906 18.781 7.605 1 43.69 83 LEU A CA 1
ATOM 636 C C . LEU A 1 83 ? 15.453 19.203 7.77 1 43.69 83 LEU A C 1
ATOM 638 O O . LEU A 1 83 ? 15.156 20.141 8.531 1 43.69 83 LEU A O 1
ATOM 642 N N . ASP A 1 84 ? 14.609 18.656 7.09 1 41.75 84 ASP A N 1
ATOM 643 C CA . ASP A 1 84 ? 13.188 18.859 7.355 1 41.75 84 ASP A CA 1
ATOM 644 C C . ASP A 1 84 ? 12.844 18.516 8.805 1 41.75 84 ASP A C 1
ATOM 646 O O . ASP A 1 84 ? 12.016 19.188 9.422 1 41.75 84 ASP A O 1
ATOM 650 N N . ALA A 1 85 ? 13.609 17.672 9.289 1 43.59 85 ALA A N 1
ATOM 651 C CA . ALA A 1 85 ? 13.461 17.438 10.727 1 43.59 85 ALA A CA 1
ATOM 652 C C . ALA A 1 85 ? 13.93 18.656 11.523 1 43.59 85 ALA A C 1
ATOM 654 O O . ALA A 1 85 ? 13.305 19.031 12.523 1 43.59 85 ALA A O 1
ATOM 655 N N . VAL A 1 86 ? 14.969 19.219 11.172 1 42 86 VAL A N 1
ATOM 656 C CA . VAL A 1 86 ? 15.43 20.438 11.836 1 42 86 VAL A CA 1
ATOM 657 C C . VAL A 1 86 ? 14.43 21.562 11.586 1 42 86 VAL A C 1
ATOM 659 O O . VAL A 1 86 ? 14.039 22.281 12.516 1 42 86 VAL A O 1
ATOM 662 N N . GLN A 1 87 ? 14.141 21.859 10.398 1 41.06 87 GLN A N 1
ATOM 663 C CA . GLN A 1 87 ? 13.133 22.891 10.133 1 41.06 87 GLN A CA 1
ATOM 664 C C . GLN A 1 87 ? 11.812 22.562 10.812 1 41.06 87 GLN A C 1
ATOM 666 O O . GLN A 1 87 ? 11.156 23.438 11.367 1 41.06 87 GLN A O 1
ATOM 671 N N . ARG A 1 88 ? 11.445 21.359 10.797 1 42.28 88 ARG A N 1
ATOM 672 C CA . ARG A 1 88 ? 10.266 20.938 11.555 1 42.28 88 ARG A CA 1
ATOM 673 C C . ARG A 1 88 ? 10.453 21.234 13.039 1 42.28 88 ARG A C 1
ATOM 675 O O . ARG A 1 88 ? 9.516 21.688 13.711 1 42.28 88 ARG A O 1
ATOM 682 N N . LYS A 1 89 ? 11.617 21.078 13.438 1 43.66 89 LYS A N 1
ATOM 683 C CA . LYS A 1 89 ? 11.891 21.453 14.82 1 43.66 89 LYS A CA 1
ATOM 684 C C . LYS A 1 89 ? 11.828 22.969 15 1 43.66 89 LYS A C 1
ATOM 686 O O . LYS A 1 89 ? 11.289 23.453 15.992 1 43.66 89 LYS A O 1
ATOM 691 N N . ILE A 1 90 ? 12.422 23.656 14.203 1 40.41 90 ILE A N 1
ATOM 692 C CA . ILE A 1 90 ? 12.367 25.109 14.281 1 40.41 90 ILE A CA 1
ATOM 693 C C . ILE A 1 90 ? 10.922 25.578 14.141 1 40.41 90 ILE A C 1
ATOM 695 O O . ILE A 1 90 ? 10.461 26.422 14.906 1 40.41 90 ILE A O 1
ATOM 699 N N . ASP A 1 91 ? 10.297 25.094 13.117 1 40.97 91 ASP A N 1
ATOM 700 C CA . ASP A 1 91 ? 8.883 25.438 12.984 1 40.97 91 ASP A CA 1
ATOM 701 C C . ASP A 1 91 ? 8.094 25 14.211 1 40.97 91 ASP A C 1
ATOM 703 O O . ASP A 1 91 ? 7.191 25.719 14.656 1 40.97 91 ASP A O 1
ATOM 707 N N . GLN A 1 92 ? 8.406 23.859 14.656 1 41.72 92 GLN A N 1
ATOM 708 C CA . GLN A 1 92 ? 7.859 23.453 15.945 1 41.72 92 GLN A CA 1
ATOM 709 C C . GLN A 1 92 ? 8.172 24.5 17.016 1 41.72 92 GLN A C 1
ATOM 711 O O . GLN A 1 92 ? 7.328 24.781 17.875 1 41.72 92 GLN A O 1
ATOM 716 N N . LEU A 1 93 ? 9.289 24.922 16.984 1 40.31 93 LEU A N 1
ATOM 717 C CA . LEU A 1 93 ? 9.664 25.891 18 1 40.31 93 LEU A CA 1
ATOM 718 C C . LEU A 1 93 ? 9 27.234 17.75 1 40.31 93 LEU A C 1
ATOM 720 O O . LEU A 1 93 ? 8.648 27.953 18.688 1 40.31 93 LEU A O 1
ATOM 724 N N . ARG A 1 94 ? 9.156 27.734 16.688 1 38.5 94 ARG A N 1
ATOM 725 C CA . ARG A 1 94 ? 8.523 29.031 16.422 1 38.5 94 ARG A CA 1
ATOM 726 C C . ARG A 1 94 ? 7 28.922 16.516 1 38.5 94 ARG A C 1
ATOM 728 O O . ARG A 1 94 ? 6.324 29.891 16.875 1 38.5 94 ARG A O 1
ATOM 735 N N . SER A 1 95 ? 6.371 28.172 15.602 1 39.09 95 SER A N 1
ATOM 736 C CA . SER A 1 95 ? 4.918 28.078 15.703 1 39.09 95 SER A CA 1
ATOM 737 C C . SER A 1 95 ? 4.492 27.375 16.984 1 39.09 95 SER A C 1
ATOM 739 O O . SER A 1 95 ? 4.969 26.281 17.281 1 39.09 95 SER A O 1
ATOM 741 N N . TYR A 1 96 ? 4.418 28 18.031 1 37.06 96 TYR A N 1
ATOM 742 C CA . TYR A 1 96 ? 3.631 27.391 19.094 1 37.06 96 TYR A CA 1
ATOM 743 C C . TYR A 1 96 ? 2.838 26.203 18.562 1 37.06 96 TYR A C 1
ATOM 745 O O . TYR A 1 96 ? 2.469 25.297 19.328 1 37.06 96 TYR A O 1
ATOM 753 N N . GLU A 1 97 ? 1.948 26.406 17.562 1 40.16 97 GLU A N 1
ATOM 754 C CA . GLU A 1 97 ? 0.668 25.766 17.281 1 40.16 97 GLU A CA 1
ATOM 755 C C . GLU A 1 97 ? 0.864 24.328 16.828 1 40.16 97 GLU A C 1
ATOM 757 O O . GLU A 1 97 ? 0.263 23.406 17.375 1 40.16 97 GLU A O 1
ATOM 762 N N . ASP A 1 98 ? 0.795 23.953 15.367 1 50.25 98 ASP A N 1
ATOM 763 C CA . ASP A 1 98 ? 0.187 22.703 14.953 1 50.25 98 ASP A CA 1
ATOM 764 C C . ASP A 1 98 ? 1.167 21.531 15.109 1 50.25 98 ASP A C 1
ATOM 766 O O . ASP A 1 98 ? 2.266 21.562 14.547 1 50.25 98 ASP A O 1
ATOM 770 N N . THR A 1 99 ? 1.235 20.938 16.375 1 74.5 99 THR A N 1
ATOM 771 C CA . THR A 1 99 ? 1.892 19.688 16.719 1 74.5 99 THR A CA 1
ATOM 772 C C . THR A 1 99 ? 1.552 18.594 15.711 1 74.5 99 THR A C 1
ATOM 774 O O . THR A 1 99 ? 0.404 18.469 15.273 1 74.5 99 THR A O 1
ATOM 777 N N . ILE A 1 100 ? 2.641 18.188 15.016 1 88.38 100 ILE A N 1
ATOM 778 C CA . ILE A 1 100 ? 2.461 17.078 14.086 1 88.38 100 ILE A CA 1
ATOM 779 C C . ILE A 1 100 ? 2.844 15.766 14.758 1 88.38 100 ILE A C 1
ATOM 781 O O . ILE A 1 100 ? 3.902 15.672 15.383 1 88.38 100 ILE A O 1
ATOM 785 N N . LEU A 1 101 ? 1.897 14.898 14.836 1 93.25 101 LEU A N 1
ATOM 786 C CA . LEU A 1 101 ? 2.201 13.523 15.227 1 93.25 101 LEU A CA 1
ATOM 787 C C . LEU A 1 101 ? 2.5 12.672 13.992 1 93.25 101 LEU A C 1
ATOM 789 O O . LEU A 1 101 ? 1.652 12.523 13.109 1 93.25 101 LEU A O 1
ATOM 793 N N . ARG A 1 102 ? 3.697 12.195 13.883 1 94.88 102 ARG A N 1
ATOM 794 C CA . ARG A 1 102 ? 4.121 11.375 12.75 1 94.88 102 ARG A CA 1
ATOM 795 C C . ARG A 1 102 ? 4.055 9.891 13.086 1 94.88 102 ARG A C 1
ATOM 797 O O . ARG A 1 102 ? 4.855 9.398 13.883 1 94.88 102 ARG A O 1
ATOM 804 N N . VAL A 1 103 ? 3.184 9.188 12.453 1 97.38 103 VAL A N 1
ATOM 805 C CA . VAL A 1 103 ? 2.938 7.777 12.727 1 97.38 103 VAL A CA 1
ATOM 806 C C . VAL A 1 103 ? 3.305 6.938 11.508 1 97.38 103 VAL A C 1
ATOM 808 O O . VAL A 1 103 ? 2.85 7.211 10.398 1 97.38 103 VAL A O 1
ATOM 811 N N . GLY A 1 104 ? 4.18 5.988 11.703 1 98.06 104 GLY A N 1
ATOM 812 C CA . GLY A 1 104 ? 4.457 4.992 10.68 1 98.06 104 GLY A CA 1
ATOM 813 C C . GLY A 1 104 ? 3.754 3.67 10.93 1 98.06 104 GLY A C 1
ATOM 814 O O . GLY A 1 104 ? 3.73 3.174 12.055 1 98.06 104 GLY A O 1
ATOM 815 N N . ALA A 1 105 ? 3.18 3.131 9.859 1 97.69 105 ALA A N 1
ATOM 816 C CA . ALA A 1 105 ? 2.48 1.859 10.023 1 97.69 105 ALA A CA 1
ATOM 817 C C . ALA A 1 105 ? 2.65 0.979 8.789 1 97.69 105 ALA A C 1
ATOM 819 O O . ALA A 1 105 ? 2.758 1.483 7.668 1 97.69 105 ALA A O 1
ATOM 820 N N . LEU A 1 106 ? 2.6 -0.305 9.039 1 95.25 106 LEU A N 1
ATOM 821 C CA . LEU A 1 106 ? 2.473 -1.258 7.941 1 95.25 106 LEU A CA 1
ATOM 822 C C . LEU A 1 106 ? 1.114 -1.123 7.258 1 95.25 106 LEU A C 1
ATOM 824 O O . LEU A 1 106 ? 0.173 -0.583 7.844 1 95.25 106 LEU A O 1
ATOM 828 N N . HIS A 1 107 ? 1.064 -1.693 6.082 1 93.81 107 HIS A N 1
ATOM 829 C CA . HIS A 1 107 ? -0.147 -1.596 5.273 1 93.81 107 HIS A CA 1
ATOM 830 C C . HIS A 1 107 ? -1.335 -2.232 5.988 1 93.81 107 HIS A C 1
ATOM 832 O O . HIS A 1 107 ? -2.439 -1.686 5.969 1 93.81 107 HIS A O 1
ATOM 838 N N . ALA A 1 108 ? -1.1 -3.348 6.609 1 95.12 108 ALA A N 1
ATOM 839 C CA . ALA A 1 108 ? -2.184 -4.039 7.305 1 95.12 108 ALA A CA 1
ATOM 840 C C . ALA A 1 108 ? -2.787 -3.156 8.391 1 95.12 108 ALA A C 1
ATOM 842 O O . ALA A 1 108 ? -4.004 -3.135 8.578 1 95.12 108 ALA A O 1
ATOM 843 N N . MET A 1 109 ? -1.97 -2.412 9.102 1 95.56 109 MET A N 1
ATOM 844 C CA . MET A 1 109 ? -2.436 -1.504 10.141 1 95.56 109 MET A CA 1
ATOM 845 C C . MET A 1 109 ? -3.15 -0.301 9.539 1 95.56 109 MET A C 1
ATOM 847 O O . MET A 1 109 ? -4.191 0.125 10.039 1 95.56 109 MET A O 1
ATOM 851 N N . ALA A 1 110 ? -2.549 0.2 8.5 1 95.88 110 ALA A N 1
ATOM 852 C CA . ALA A 1 110 ? -3.092 1.388 7.848 1 95.88 110 ALA A CA 1
ATOM 853 C C . ALA A 1 110 ? -4.492 1.124 7.305 1 95.88 110 ALA A C 1
ATOM 855 O O . ALA A 1 110 ? -5.301 2.047 7.18 1 95.88 110 ALA A O 1
ATOM 856 N N . SER A 1 111 ? -4.84 -0.139 7.039 1 94.25 111 SER A N 1
ATOM 857 C CA . SER A 1 111 ? -6.125 -0.495 6.445 1 94.25 111 SER A CA 1
ATOM 858 C C . SER A 1 111 ? -7.07 -1.076 7.492 1 94.25 111 SER A C 1
ATOM 860 O O . SER A 1 111 ? -8.156 -1.554 7.156 1 94.25 111 SER A O 1
ATOM 862 N N . SER A 1 112 ? -6.711 -1.096 8.703 1 96.06 112 SER A N 1
ATOM 863 C CA . SER A 1 112 ? -7.551 -1.708 9.727 1 96.06 112 SER A CA 1
ATOM 864 C C . SER A 1 112 ? -7.664 -0.815 10.961 1 96.06 112 SER A C 1
ATOM 866 O O . SER A 1 112 ? -8.555 0.034 11.039 1 96.06 112 SER A O 1
ATOM 868 N N . VAL A 1 113 ? -6.629 -0.723 11.797 1 97.31 113 VAL A N 1
ATOM 869 C CA . VAL A 1 113 ? -6.656 -0.095 13.109 1 97.31 113 VAL A CA 1
ATOM 870 C C . VAL A 1 113 ? -6.488 1.416 12.969 1 97.31 113 VAL A C 1
ATOM 872 O O . VAL A 1 113 ? -7.145 2.189 13.672 1 97.31 113 VAL A O 1
ATOM 875 N N . MET A 1 114 ? -5.719 1.85 12.047 1 98.12 114 MET A N 1
ATOM 876 C CA . MET A 1 114 ? -5.203 3.215 12.008 1 98.12 114 MET A CA 1
ATOM 877 C C . MET A 1 114 ? -6.312 4.207 11.68 1 98.12 114 MET A C 1
ATOM 879 O O . MET A 1 114 ? -6.402 5.273 12.289 1 98.12 114 MET A O 1
ATOM 883 N N . PRO A 1 115 ? -7.176 3.875 10.719 1 97.75 115 PRO A N 1
ATOM 884 C CA . PRO A 1 115 ? -8.125 4.91 10.305 1 97.75 115 PRO A CA 1
ATOM 885 C C . PRO A 1 115 ? -8.992 5.41 11.461 1 97.75 115 PRO A C 1
ATOM 887 O O . PRO A 1 115 ? -9.07 6.617 11.703 1 97.75 115 PRO A O 1
ATOM 890 N N . SER A 1 116 ? -9.555 4.523 12.211 1 97.62 116 SER A N 1
ATOM 891 C CA . SER A 1 116 ? -10.406 4.93 13.328 1 97.62 116 SER A CA 1
ATOM 892 C C . SER A 1 116 ? -9.578 5.594 14.43 1 97.62 116 SER A C 1
ATOM 894 O O . SER A 1 116 ? -10.031 6.559 15.055 1 97.62 116 SER A O 1
ATOM 896 N N . SER A 1 117 ? -8.406 5.09 14.664 1 98.38 117 SER A N 1
ATOM 897 C CA . SER A 1 117 ? -7.535 5.656 15.688 1 98.38 117 SER A CA 1
ATOM 898 C C . SER A 1 117 ? -7.133 7.086 15.344 1 98.38 117 SER A C 1
ATOM 900 O O . SER A 1 117 ? -7.141 7.969 16.203 1 98.38 117 SER A O 1
ATOM 902 N N . VAL A 1 118 ? -6.773 7.297 14.086 1 98.06 118 VAL A N 1
ATOM 903 C CA . VAL A 1 118 ? -6.391 8.625 13.633 1 98.06 118 VAL A CA 1
ATOM 904 C C . VAL A 1 118 ? -7.582 9.578 13.742 1 98.06 118 VAL A C 1
ATOM 906 O O . VAL A 1 118 ? -7.441 10.711 14.211 1 98.06 118 VAL A O 1
ATOM 909 N N . ALA A 1 119 ? -8.766 9.117 13.32 1 97.69 119 ALA A N 1
ATOM 910 C CA . ALA A 1 119 ? -9.969 9.945 13.391 1 97.69 119 ALA A CA 1
ATOM 911 C C . ALA A 1 119 ? -10.25 10.375 14.828 1 97.69 119 ALA A C 1
ATOM 913 O O . ALA A 1 119 ? -10.469 11.562 15.094 1 97.69 119 ALA A O 1
ATOM 914 N N . ASP A 1 120 ? -10.219 9.398 15.695 1 97.25 120 ASP A N 1
ATOM 915 C CA . ASP A 1 120 ? -10.469 9.688 17.109 1 97.25 120 ASP A CA 1
ATOM 916 C C . ASP A 1 120 ? -9.414 10.648 17.656 1 97.25 120 ASP A C 1
ATOM 918 O O . ASP A 1 120 ? -9.734 11.547 18.438 1 97.25 120 ASP A O 1
ATOM 922 N N . PHE A 1 121 ? -8.172 10.484 17.281 1 97.19 121 PHE A N 1
ATOM 923 C CA . PHE A 1 121 ? -7.074 11.312 17.766 1 97.19 121 PHE A CA 1
ATOM 924 C C . PHE A 1 121 ? -7.25 12.766 17.328 1 97.19 121 PHE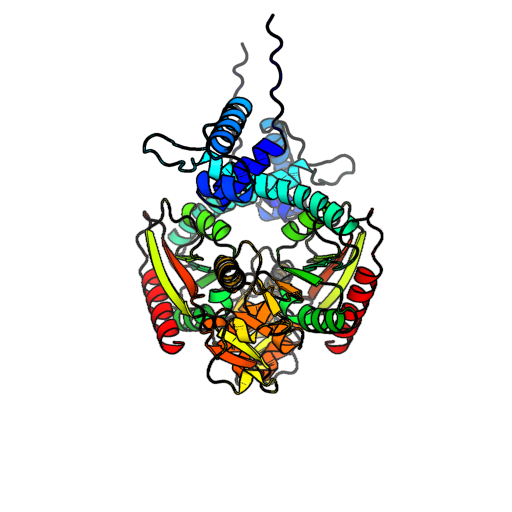 A C 1
ATOM 926 O O . PHE A 1 121 ? -7.113 13.688 18.125 1 97.19 121 PHE A O 1
ATOM 933 N N . ILE A 1 122 ? -7.551 12.891 16.078 1 94.5 122 ILE A N 1
ATOM 934 C CA . ILE A 1 122 ? -7.707 14.227 15.523 1 94.5 122 ILE A CA 1
ATOM 935 C C . ILE A 1 122 ? -8.891 14.93 16.188 1 94.5 122 ILE A C 1
ATOM 937 O O . ILE A 1 122 ? -8.852 16.141 16.406 1 94.5 122 ILE A O 1
ATOM 941 N N . HIS A 1 123 ? -9.953 14.188 16.453 1 93.75 123 HIS A N 1
ATOM 942 C CA . HIS A 1 123 ? -11.109 14.75 17.141 1 93.75 123 HIS A CA 1
ATOM 943 C C . HIS A 1 123 ? -10.742 15.203 18.562 1 93.75 123 HIS A C 1
ATOM 945 O O . HIS A 1 123 ? -11.188 16.266 19 1 93.75 123 HIS A O 1
ATOM 951 N N . ASN A 1 124 ? -9.922 14.422 19.203 1 92.56 124 ASN A N 1
ATOM 952 C CA . ASN A 1 124 ? -9.523 14.711 20.578 1 92.56 124 ASN A CA 1
ATOM 953 C C . ASN A 1 124 ? -8.43 15.766 20.641 1 92.56 124 ASN A C 1
ATOM 955 O O . ASN A 1 124 ? -8.234 16.406 21.672 1 92.56 124 ASN A O 1
ATOM 959 N N . HIS A 1 125 ? -7.707 15.891 19.562 1 90.44 125 HIS A N 1
ATOM 960 C CA . HIS A 1 125 ? -6.59 16.828 19.484 1 90.44 125 HIS A CA 1
ATOM 961 C C . HIS A 1 125 ? -6.684 17.688 18.234 1 90.44 125 HIS A C 1
ATOM 963 O O . HIS A 1 125 ? -5.812 17.625 17.359 1 90.44 125 HIS A O 1
ATOM 969 N N . PRO A 1 126 ? -7.566 18.609 18.219 1 87.75 126 PRO A N 1
ATOM 970 C CA . PRO A 1 126 ? -7.863 19.344 16.984 1 87.75 126 PRO A CA 1
ATOM 971 C C . PRO A 1 126 ? -6.699 20.219 16.531 1 87.75 126 PRO A C 1
ATOM 973 O O . PRO A 1 126 ? -6.676 20.672 15.383 1 87.75 126 PRO A O 1
ATOM 976 N N . ARG A 1 127 ? -5.723 20.422 17.391 1 83.44 127 ARG A N 1
ATOM 977 C CA . ARG A 1 127 ? -4.598 21.297 17.047 1 83.44 127 ARG A CA 1
ATOM 978 C C . ARG A 1 127 ? -3.408 20.469 16.562 1 83.44 127 ARG A C 1
ATOM 980 O O . ARG A 1 127 ? -2.4 21.031 16.125 1 83.44 127 ARG A O 1
ATOM 987 N N . VAL A 1 128 ? -3.525 19.172 16.656 1 88.06 128 VAL A N 1
ATOM 988 C CA . VAL A 1 128 ? -2.43 18.312 16.234 1 88.06 128 VAL A CA 1
ATOM 989 C C . VAL A 1 128 ? -2.732 17.703 14.867 1 88.06 128 VAL A C 1
ATOM 991 O O . VAL A 1 128 ? -3.809 17.141 14.656 1 88.06 128 VAL A O 1
ATOM 994 N N . ARG A 1 129 ? -1.835 17.891 13.938 1 92.06 129 ARG A N 1
ATOM 995 C CA . ARG A 1 129 ? -1.926 17.203 12.648 1 92.06 129 ARG A CA 1
ATOM 996 C C . ARG A 1 129 ? -1.294 15.828 12.711 1 92.06 129 ARG A C 1
ATOM 998 O O . ARG A 1 129 ? -0.253 15.641 13.344 1 92.06 129 ARG A O 1
ATOM 1005 N N . CYS A 1 130 ? -1.952 14.875 12.055 1 95.44 130 CYS A N 1
ATOM 1006 C CA . CYS A 1 130 ? -1.427 13.516 12.039 1 95.44 130 CYS A CA 1
ATOM 1007 C C . CYS A 1 130 ? -0.879 13.156 10.664 1 95.44 130 CYS A C 1
ATOM 1009 O O . CYS A 1 130 ? -1.606 13.203 9.672 1 95.44 130 CYS A O 1
ATOM 1011 N N . GLN A 1 131 ? 0.34 12.859 10.617 1 96.06 131 GLN A N 1
ATOM 1012 C CA . GLN A 1 131 ? 0.946 12.32 9.398 1 96.06 131 GLN A CA 1
ATOM 1013 C C . GLN A 1 131 ? 1.077 10.805 9.477 1 96.06 131 GLN A C 1
ATOM 1015 O O . GLN A 1 131 ? 1.912 10.281 10.219 1 96.06 131 GLN A O 1
ATOM 1020 N N . LEU A 1 132 ? 0.258 10.133 8.719 1 97.62 132 LEU A N 1
ATOM 1021 C CA . LEU A 1 132 ? 0.284 8.672 8.672 1 97.62 132 LEU A CA 1
ATOM 1022 C C . LEU A 1 132 ? 1.125 8.188 7.492 1 97.62 132 LEU A C 1
ATOM 1024 O O . LEU A 1 132 ? 0.698 8.273 6.34 1 97.62 132 LEU A O 1
ATOM 1028 N N . GLU A 1 133 ? 2.262 7.672 7.805 1 95.75 133 GLU A N 1
ATOM 1029 C CA . GLU A 1 133 ? 3.145 7.082 6.805 1 95.75 133 GLU A CA 1
ATOM 1030 C C . GLU A 1 133 ? 2.947 5.57 6.715 1 95.75 133 GLU A C 1
ATOM 1032 O O . GLU A 1 133 ? 2.787 4.902 7.738 1 95.75 133 GLU A O 1
ATOM 1037 N N . VAL A 1 134 ? 2.885 5.121 5.492 1 95.12 134 VAL A N 1
ATOM 1038 C CA . VAL A 1 134 ? 2.695 3.693 5.246 1 95.12 134 VAL A CA 1
ATOM 1039 C C . VAL A 1 134 ? 3.861 3.15 4.426 1 95.12 134 VAL A C 1
ATOM 1041 O O . VAL A 1 134 ? 4.129 3.633 3.322 1 95.12 134 VAL A O 1
ATOM 1044 N N . ASP A 1 135 ? 4.539 2.203 4.984 1 92.06 135 ASP A N 1
ATOM 1045 C CA . ASP A 1 135 ? 5.754 1.696 4.352 1 92.06 135 ASP A CA 1
ATOM 1046 C C . ASP A 1 135 ? 6.102 0.303 4.871 1 92.06 135 ASP A C 1
ATOM 1048 O O . ASP A 1 135 ? 5.375 -0.261 5.688 1 92.06 135 ASP A O 1
ATOM 1052 N N . SER A 1 136 ? 7.172 -0.265 4.289 1 89.44 136 SER A N 1
ATOM 1053 C CA . SER A 1 136 ? 7.715 -1.522 4.797 1 89.44 136 SER A CA 1
ATOM 1054 C C . SER A 1 136 ? 8.359 -1.336 6.168 1 89.44 136 SER A C 1
ATOM 1056 O O . SER A 1 136 ? 8.711 -0.216 6.547 1 89.44 136 SER A O 1
ATOM 1058 N N . SER A 1 137 ? 8.508 -2.457 6.867 1 92.44 137 SER A N 1
ATOM 1059 C CA . SER A 1 137 ? 9.141 -2.393 8.18 1 92.44 137 SER A CA 1
ATOM 1060 C C . SER A 1 137 ? 10.547 -1.809 8.086 1 92.44 137 SER A C 1
ATOM 1062 O O . SER A 1 137 ? 10.969 -1.062 8.969 1 92.44 137 SER A O 1
ATOM 1064 N N . ARG A 1 138 ? 11.227 -2.182 7.066 1 85.69 138 ARG A N 1
ATOM 1065 C CA . ARG A 1 138 ? 12.57 -1.648 6.875 1 85.69 138 ARG A CA 1
ATOM 1066 C C . ARG A 1 138 ? 12.547 -0.131 6.727 1 85.69 138 ARG A C 1
ATOM 1068 O O . ARG A 1 138 ? 13.32 0.575 7.371 1 85.69 138 ARG A O 1
ATOM 1075 N N . GLY A 1 139 ? 11.648 0.347 5.863 1 88 139 GLY A N 1
ATOM 1076 C CA . GLY A 1 139 ? 11.508 1.784 5.684 1 88 139 GLY A CA 1
ATOM 1077 C C . GLY A 1 139 ? 11.094 2.506 6.953 1 88 139 GLY A C 1
ATOM 1078 O O . GLY A 1 139 ? 11.633 3.566 7.273 1 88 139 GLY A O 1
ATOM 1079 N N . LEU A 1 140 ? 10.203 1.92 7.66 1 95.19 140 LEU A N 1
ATOM 1080 C CA . LEU A 1 140 ? 9.703 2.52 8.898 1 95.19 140 LEU A CA 1
ATOM 1081 C C . LEU A 1 140 ? 10.805 2.576 9.953 1 95.19 140 LEU A C 1
ATOM 1083 O O . LEU A 1 140 ? 10.945 3.578 10.656 1 95.19 140 LEU A O 1
ATOM 1087 N N . ARG A 1 141 ? 11.539 1.498 10.055 1 92 141 ARG A N 1
ATOM 1088 C CA . ARG A 1 141 ? 12.641 1.461 11.016 1 92 141 ARG A CA 1
ATOM 1089 C C . ARG A 1 141 ? 13.641 2.584 10.742 1 92 141 ARG A C 1
ATOM 1091 O O . ARG A 1 141 ? 14.039 3.295 11.664 1 92 141 ARG A O 1
ATOM 1098 N N . GLU A 1 142 ? 14.016 2.705 9.516 1 85.62 142 GLU A N 1
ATOM 1099 C CA . GLU A 1 142 ? 15 3.719 9.133 1 85.62 142 GLU A CA 1
ATOM 1100 C C . GLU A 1 142 ? 14.492 5.121 9.469 1 85.62 142 GLU A C 1
ATOM 1102 O O . GLU A 1 142 ? 15.234 5.934 10.031 1 85.62 142 GLU A O 1
ATOM 1107 N N . ARG A 1 143 ? 13.258 5.375 9.18 1 89.94 143 ARG A N 1
ATOM 1108 C CA . ARG A 1 143 ? 12.672 6.688 9.438 1 89.94 143 ARG A CA 1
ATOM 1109 C C . ARG A 1 143 ? 12.547 6.949 10.93 1 89.94 143 ARG A C 1
ATOM 1111 O O . ARG A 1 143 ? 12.672 8.086 11.383 1 89.94 143 ARG A O 1
ATOM 1118 N N . LEU A 1 144 ? 12.242 5.922 11.664 1 92.06 144 LEU A N 1
ATOM 1119 C CA . LEU A 1 144 ? 12.164 6.051 13.109 1 92.06 144 LEU A CA 1
ATOM 1120 C C . LEU A 1 144 ? 13.531 6.375 13.703 1 92.06 144 LEU A C 1
ATOM 1122 O O . LEU A 1 144 ? 13.641 7.254 14.562 1 92.06 144 LEU A O 1
ATOM 1126 N N . LEU A 1 145 ? 14.562 5.711 13.234 1 85.69 145 LEU A N 1
ATOM 1127 C CA . LEU A 1 145 ? 15.922 5.938 13.711 1 85.69 145 LEU A CA 1
ATOM 1128 C C . LEU A 1 145 ? 16.391 7.348 13.383 1 85.69 145 LEU A C 1
ATOM 1130 O O . LEU A 1 145 ? 17.141 7.957 14.148 1 85.69 145 LEU A O 1
ATOM 1134 N N . GLN A 1 146 ? 15.914 7.781 12.273 1 82.06 146 GLN A N 1
ATOM 1135 C CA . GLN A 1 146 ? 16.266 9.125 11.828 1 82.06 146 GLN A CA 1
ATOM 1136 C C . GLN A 1 146 ? 15.359 10.172 12.469 1 82.06 146 GLN A C 1
ATOM 1138 O O . GLN A 1 146 ? 15.445 11.359 12.141 1 82.06 146 GLN A O 1
ATOM 1143 N N . ARG A 1 147 ? 14.43 9.75 13.258 1 81.81 147 ARG A N 1
ATOM 1144 C CA . ARG A 1 147 ? 13.516 10.602 14.016 1 81.81 147 ARG A CA 1
ATOM 1145 C C . ARG A 1 147 ? 12.547 11.328 13.094 1 81.81 147 ARG A C 1
ATOM 1147 O O . ARG A 1 147 ? 12.141 12.461 13.375 1 81.81 147 ARG A O 1
ATOM 1154 N N . GLU A 1 148 ? 12.32 10.695 12 1 87.56 148 GLU A N 1
ATOM 1155 C CA . GLU A 1 148 ? 11.328 11.211 11.07 1 87.56 148 GLU A CA 1
ATOM 1156 C C . GLU A 1 148 ? 9.922 10.742 11.445 1 87.56 148 GLU A C 1
ATOM 1158 O O . GLU A 1 148 ? 8.93 11.25 10.914 1 87.56 148 GLU A O 1
ATOM 1163 N N . LEU A 1 149 ? 9.875 9.781 12.289 1 93.81 149 LEU A N 1
ATOM 1164 C CA . LEU A 1 149 ? 8.633 9.273 12.867 1 93.81 149 LEU A CA 1
ATOM 1165 C C . LEU A 1 149 ? 8.672 9.344 14.391 1 93.81 149 LEU A C 1
ATOM 1167 O O . LEU A 1 149 ? 9.734 9.195 14.992 1 93.81 149 LEU A O 1
ATOM 1171 N N . ASP A 1 150 ? 7.496 9.594 14.93 1 92.12 150 ASP A N 1
ATOM 1172 C CA . ASP A 1 150 ? 7.371 9.578 16.375 1 92.12 150 ASP A CA 1
ATOM 1173 C C . ASP A 1 150 ? 7.07 8.172 16.891 1 92.12 150 ASP A C 1
ATOM 1175 O O . ASP A 1 150 ? 7.465 7.809 18 1 92.12 150 ASP A O 1
ATOM 1179 N N . ILE A 1 151 ? 6.285 7.418 16.094 1 95.75 151 ILE A N 1
ATOM 1180 C CA . ILE A 1 151 ? 5.828 6.066 16.406 1 95.75 151 ILE A CA 1
ATOM 1181 C C . ILE A 1 151 ? 5.852 5.211 15.141 1 95.75 151 ILE A C 1
ATOM 1183 O O . ILE A 1 151 ? 5.594 5.707 14.039 1 95.75 151 ILE A O 1
ATOM 1187 N N . ALA A 1 152 ? 6.168 3.953 15.352 1 97.5 152 ALA A N 1
ATOM 1188 C CA . ALA A 1 152 ? 6.074 3.051 14.211 1 97.5 152 ALA A CA 1
ATOM 1189 C C . ALA A 1 152 ? 5.426 1.729 14.602 1 97.5 152 ALA A C 1
ATOM 1191 O O . ALA A 1 152 ? 5.707 1.187 15.672 1 97.5 152 ALA A O 1
ATOM 1192 N N . PHE A 1 153 ? 4.559 1.292 13.789 1 97.94 153 PHE A N 1
ATOM 1193 C CA . PHE A 1 153 ? 3.986 -0.048 13.844 1 97.94 153 PHE A CA 1
ATOM 1194 C C . PHE A 1 153 ? 4.527 -0.914 12.719 1 97.94 153 PHE A C 1
ATOM 1196 O O . PHE A 1 153 ? 4.16 -0.729 11.555 1 97.94 153 PHE A O 1
ATOM 1203 N N . MET A 1 154 ? 5.336 -1.886 13.078 1 97.06 154 MET A N 1
ATOM 1204 C CA . MET A 1 154 ? 6.082 -2.66 12.094 1 97.06 154 MET A CA 1
ATOM 1205 C C . MET A 1 154 ? 5.715 -4.137 12.164 1 97.06 154 MET A C 1
ATOM 1207 O O . MET A 1 154 ? 4.953 -4.547 13.047 1 97.06 154 MET A O 1
ATOM 1211 N N . GLY A 1 155 ? 6.199 -4.828 11.203 1 94.44 155 GLY A N 1
ATOM 1212 C CA . GLY A 1 155 ? 6.043 -6.273 11.227 1 94.44 155 GLY A CA 1
ATOM 1213 C C . GLY A 1 155 ? 7.047 -6.965 12.133 1 94.44 155 GLY A C 1
ATOM 1214 O O . GLY A 1 155 ? 8.016 -6.348 12.578 1 94.44 155 GLY A O 1
ATOM 1215 N N . ASP A 1 156 ? 6.809 -8.219 12.328 1 88.56 156 ASP A N 1
ATOM 1216 C CA . ASP A 1 156 ? 7.629 -8.945 13.289 1 88.56 156 ASP A CA 1
ATOM 1217 C C . ASP A 1 156 ? 8.953 -9.383 12.672 1 88.56 156 ASP A C 1
ATOM 1219 O O . ASP A 1 156 ? 9.805 -9.953 13.352 1 88.56 156 ASP A O 1
ATOM 1223 N N . GLU A 1 157 ? 9.125 -9.109 11.43 1 84.44 157 GLU A N 1
ATOM 1224 C CA . GLU A 1 157 ? 10.422 -9.344 10.797 1 84.44 157 GLU A CA 1
ATOM 1225 C C . GLU A 1 157 ? 11.375 -8.18 11.039 1 84.44 157 GLU A C 1
ATOM 1227 O O . GLU A 1 157 ? 12.578 -8.289 10.789 1 84.44 157 GLU A O 1
ATOM 1232 N N . ALA A 1 158 ? 10.875 -7.168 11.547 1 86.06 158 ALA A N 1
ATOM 1233 C CA . ALA A 1 158 ? 11.648 -5.938 11.68 1 86.06 158 ALA A CA 1
ATOM 1234 C C . ALA A 1 158 ? 12.805 -6.113 12.656 1 86.06 158 ALA A C 1
ATOM 1236 O O . ALA A 1 158 ? 12.648 -6.738 13.711 1 86.06 158 ALA A O 1
ATOM 1237 N N . ASP A 1 159 ? 13.93 -5.578 12.305 1 83.56 159 ASP A N 1
ATOM 1238 C CA . ASP A 1 159 ? 15.039 -5.422 13.25 1 83.56 159 ASP A CA 1
ATOM 1239 C C . ASP A 1 159 ? 14.75 -4.293 14.242 1 83.56 159 ASP A C 1
ATOM 1241 O O . ASP A 1 159 ? 14.664 -3.125 13.844 1 83.56 159 ASP A O 1
ATOM 1245 N N . THR A 1 160 ? 14.672 -4.57 15.469 1 89.88 160 THR A N 1
ATOM 1246 C CA . THR A 1 160 ? 14.297 -3.562 16.453 1 89.88 160 THR A CA 1
ATOM 1247 C C . THR A 1 160 ? 15.531 -3.061 17.203 1 89.88 160 THR A C 1
ATOM 1249 O O . THR A 1 160 ? 15.406 -2.393 18.234 1 89.88 160 THR A O 1
ATOM 1252 N N . SER A 1 161 ? 16.703 -3.477 16.719 1 89.19 161 SER A N 1
ATOM 1253 C CA . SER A 1 161 ? 17.906 -2.994 17.359 1 89.19 161 SER A CA 1
ATOM 1254 C C . SER A 1 161 ? 17.969 -1.47 17.375 1 89.19 161 SER A C 1
ATOM 1256 O O . SER A 1 161 ? 17.688 -0.826 16.359 1 89.19 161 SER A O 1
ATOM 1258 N N . GLY A 1 162 ? 18.297 -0.915 18.547 1 89.56 162 GLY A N 1
ATOM 1259 C CA . GLY A 1 162 ? 18.406 0.53 18.672 1 89.56 162 GLY A CA 1
ATOM 1260 C C . GLY A 1 162 ? 17.062 1.209 18.906 1 89.56 162 GLY A C 1
ATOM 1261 O O . GLY A 1 162 ? 17 2.438 18.984 1 89.56 162 GLY A O 1
ATOM 1262 N N . LEU A 1 163 ? 16.062 0.361 19 1 93.56 163 LEU A N 1
ATOM 1263 C CA . LEU A 1 163 ? 14.719 0.888 19.234 1 93.56 163 LEU A CA 1
ATOM 1264 C C . LEU A 1 163 ? 14.125 0.321 20.516 1 93.56 163 LEU A C 1
ATOM 1266 O O . LEU A 1 163 ? 14.594 -0.701 21.031 1 93.56 163 LEU A O 1
ATOM 1270 N N . THR A 1 164 ? 13.219 1.069 21.094 1 93.19 164 THR A N 1
ATOM 1271 C CA . THR A 1 164 ? 12.336 0.496 22.109 1 93.19 164 THR A CA 1
ATOM 1272 C C . THR A 1 164 ? 11.109 -0.131 21.453 1 93.19 164 THR A C 1
ATOM 1274 O O . THR A 1 164 ? 10.305 0.568 20.828 1 93.19 164 THR A O 1
ATOM 1277 N N . ALA A 1 165 ? 11.039 -1.397 21.578 1 95.38 165 ALA A N 1
ATOM 1278 C CA . ALA A 1 165 ? 10 -2.098 20.812 1 95.38 165 ALA A CA 1
ATOM 1279 C C . ALA A 1 165 ? 9.266 -3.104 21.703 1 95.38 165 ALA A C 1
ATOM 1281 O O . ALA A 1 165 ? 9.836 -3.625 22.672 1 95.38 165 ALA A O 1
ATOM 1282 N N . SER A 1 166 ? 7.965 -3.309 21.453 1 95.62 166 SER A N 1
ATOM 1283 C CA . SER A 1 166 ? 7.133 -4.309 22.109 1 95.62 166 SER A CA 1
ATOM 1284 C C . SER A 1 166 ? 6.098 -4.887 21.156 1 95.62 166 SER A C 1
ATOM 1286 O O . SER A 1 166 ? 5.797 -4.285 20.125 1 95.62 166 SER A O 1
ATOM 1288 N N . GLU A 1 167 ? 5.672 -6.039 21.453 1 96.75 167 GLU A N 1
ATOM 1289 C CA . GLU A 1 167 ? 4.598 -6.633 20.656 1 96.75 167 GLU A CA 1
ATOM 1290 C C . GLU A 1 167 ? 3.324 -5.793 20.75 1 96.75 167 GLU A C 1
ATOM 1292 O O . GLU A 1 167 ? 2.928 -5.363 21.828 1 96.75 167 GLU A O 1
ATOM 1297 N N . PHE A 1 168 ? 2.758 -5.512 19.625 1 97.31 168 PHE A N 1
ATOM 1298 C CA . PHE A 1 168 ? 1.499 -4.777 19.594 1 97.31 168 PHE A CA 1
ATOM 1299 C C . PHE A 1 168 ? 0.318 -5.73 19.469 1 97.31 168 PHE A C 1
ATOM 1301 O O . PHE A 1 168 ? -0.657 -5.621 20.219 1 97.31 168 PHE A O 1
ATOM 1308 N N . TYR A 1 169 ? 0.399 -6.66 18.469 1 97.12 169 TYR A N 1
ATOM 1309 C CA . TYR A 1 169 ? -0.599 -7.723 18.406 1 97.12 169 TYR A CA 1
ATOM 1310 C C . TYR A 1 169 ? -0.011 -8.992 17.812 1 97.12 169 TYR A C 1
ATOM 1312 O O . TYR A 1 169 ? 1.045 -8.961 17.172 1 97.12 169 TYR A O 1
ATOM 1320 N N . ALA A 1 170 ? -0.6 -10.086 18.062 1 96.94 170 ALA A N 1
ATOM 1321 C CA . ALA A 1 170 ? -0.448 -11.398 17.438 1 96.94 170 ALA A CA 1
ATOM 1322 C C . ALA A 1 170 ? -1.806 -12.055 17.203 1 96.94 170 ALA A C 1
ATOM 1324 O O . ALA A 1 170 ? -2.475 -12.469 18.156 1 96.94 170 ALA A O 1
ATOM 1325 N N . VAL A 1 171 ? -2.148 -12.125 15.953 1 97.31 171 VAL A N 1
ATOM 1326 C CA . VAL A 1 171 ? -3.502 -12.594 15.672 1 97.31 171 VAL A CA 1
ATOM 1327 C C . VAL A 1 171 ? -3.449 -13.805 14.742 1 97.31 171 VAL A C 1
ATOM 1329 O O . VAL A 1 171 ? -2.57 -13.898 13.883 1 97.31 171 VAL A O 1
ATOM 1332 N N . GLN A 1 172 ? -4.391 -14.664 14.914 1 97.62 172 GLN A N 1
ATOM 1333 C CA . GLN A 1 172 ? -4.488 -15.875 14.117 1 97.62 172 GLN A CA 1
ATOM 1334 C C . GLN A 1 172 ? -4.984 -15.57 12.703 1 97.62 172 GLN A C 1
ATOM 1336 O O . GLN A 1 172 ? -5.941 -14.812 12.531 1 97.62 172 GLN A O 1
ATOM 1341 N N . ALA A 1 173 ? -4.27 -16.203 11.742 1 98.44 173 ALA A N 1
ATOM 1342 C CA . ALA A 1 173 ? -4.672 -16.016 10.352 1 98.44 173 ALA A CA 1
ATOM 1343 C C . ALA A 1 173 ? -6.066 -16.594 10.109 1 98.44 173 ALA A C 1
ATOM 1345 O O . ALA A 1 173 ? -6.504 -17.5 10.812 1 98.44 173 ALA A O 1
ATOM 1346 N N . VAL A 1 174 ? -6.738 -16.078 9.109 1 98.56 174 VAL A N 1
ATOM 1347 C CA . VAL A 1 174 ? -8.047 -16.562 8.68 1 98.56 174 VAL A CA 1
ATOM 1348 C C . VAL A 1 174 ? -8.016 -16.875 7.184 1 98.56 174 VAL A C 1
ATOM 1350 O O . VAL A 1 174 ? -7.184 -16.328 6.449 1 98.56 174 VAL A O 1
ATOM 1353 N N . CYS A 1 175 ? -8.82 -17.719 6.781 1 98.69 175 CYS A N 1
ATOM 1354 C CA . CYS A 1 175 ? -9.133 -17.922 5.371 1 98.69 175 CYS A CA 1
ATOM 1355 C C . CYS A 1 175 ? -10.297 -17.031 4.934 1 98.69 175 CYS A C 1
ATOM 1357 O O . CYS A 1 175 ? -11.367 -17.078 5.535 1 98.69 175 CYS A O 1
ATOM 1359 N N . VAL A 1 176 ? -10.094 -16.234 3.924 1 98.56 176 VAL A N 1
ATOM 1360 C CA . VAL A 1 176 ? -11.164 -15.367 3.439 1 98.56 176 VAL A CA 1
ATOM 1361 C C . VAL A 1 176 ? -11.727 -15.914 2.131 1 98.56 176 VAL A C 1
ATOM 1363 O O . VAL A 1 176 ? -10.969 -16.328 1.252 1 98.56 176 VAL A O 1
ATOM 1366 N N . ALA A 1 177 ? -13.016 -15.93 2.074 1 98.31 177 ALA A N 1
ATOM 1367 C CA . ALA A 1 177 ? -13.75 -16.422 0.913 1 98.31 177 ALA A CA 1
ATOM 1368 C C . ALA A 1 177 ? -15 -15.586 0.66 1 98.31 177 ALA A C 1
ATOM 1370 O O . ALA A 1 177 ? -15.539 -14.961 1.579 1 98.31 177 ALA A O 1
ATOM 1371 N N . PRO A 1 178 ? -15.391 -15.516 -0.65 1 97.69 178 PRO A N 1
ATOM 1372 C CA . PRO A 1 178 ? -16.719 -14.938 -0.867 1 97.69 178 PRO A CA 1
ATOM 1373 C C . PRO A 1 178 ? -17.812 -15.656 -0.075 1 97.69 178 PRO A C 1
ATOM 1375 O O . PRO A 1 178 ? -17.719 -16.859 0.165 1 97.69 178 PRO A O 1
ATOM 1378 N N . ALA A 1 179 ? -18.844 -14.906 0.26 1 95.25 179 ALA A N 1
ATOM 1379 C CA . ALA A 1 179 ? -19.922 -15.445 1.08 1 95.25 179 ALA A CA 1
ATOM 1380 C C . ALA A 1 179 ? -20.594 -16.641 0.4 1 95.25 179 ALA A C 1
ATOM 1382 O O . ALA A 1 179 ? -21.156 -17.5 1.069 1 95.25 179 ALA A O 1
ATOM 1383 N N . THR A 1 180 ? -20.469 -16.734 -0.882 1 94.62 180 THR A N 1
ATOM 1384 C CA . THR A 1 180 ? -21.125 -17.797 -1.652 1 94.62 180 THR A CA 1
ATOM 1385 C C . THR A 1 180 ? -20.234 -19.031 -1.735 1 94.62 180 THR A C 1
ATOM 1387 O O . THR A 1 180 ? -20.672 -20.094 -2.168 1 94.62 180 THR A O 1
ATOM 1390 N N . HIS A 1 181 ? -18.969 -18.938 -1.424 1 95.62 181 HIS A N 1
ATOM 1391 C CA . HIS A 1 181 ? -18.031 -20.047 -1.491 1 95.62 181 HIS A CA 1
ATOM 1392 C C . HIS A 1 181 ? -18.328 -21.078 -0.398 1 95.62 181 HIS A C 1
ATOM 1394 O O . HIS A 1 181 ? -18.656 -20.703 0.732 1 95.62 181 HIS A O 1
ATOM 1400 N N . PRO A 1 182 ? -18.203 -22.328 -0.601 1 95.19 182 PRO A N 1
ATOM 1401 C CA . PRO A 1 182 ? -18.469 -23.375 0.388 1 95.19 182 PRO A CA 1
ATOM 1402 C C . PRO A 1 182 ? -17.672 -23.188 1.678 1 95.19 182 PRO A C 1
ATOM 1404 O O . PRO A 1 182 ? -18.156 -23.531 2.758 1 95.19 182 PRO A O 1
ATOM 1407 N N . PHE A 1 183 ? -16.516 -22.656 1.577 1 96.06 183 PHE A N 1
ATOM 1408 C CA . PHE A 1 183 ? -15.68 -22.484 2.756 1 96.06 183 PHE A CA 1
ATOM 1409 C C . PHE A 1 183 ? -16.297 -21.453 3.707 1 96.06 183 PHE A C 1
ATOM 1411 O O . PHE A 1 183 ? -16.016 -21.469 4.91 1 96.06 183 PHE A O 1
ATOM 1418 N N . ALA A 1 184 ? -17.125 -20.547 3.164 1 95.62 184 ALA A N 1
ATOM 1419 C CA . ALA A 1 184 ? -17.703 -19.469 3.963 1 95.62 184 ALA A CA 1
ATOM 1420 C C . ALA A 1 184 ? -18.641 -20.031 5.027 1 95.62 184 ALA A C 1
ATOM 1422 O O . ALA A 1 184 ? -18.922 -19.375 6.035 1 95.62 184 ALA A O 1
ATOM 1423 N N . ALA A 1 185 ? -19.062 -21.234 4.844 1 95.25 185 ALA A N 1
ATOM 1424 C CA . ALA A 1 185 ? -20.031 -21.844 5.754 1 95.25 185 ALA A CA 1
ATOM 1425 C C . ALA A 1 185 ? -19.328 -22.719 6.801 1 95.25 185 ALA A C 1
ATOM 1427 O O . ALA A 1 185 ? -19.969 -23.188 7.75 1 95.25 185 ALA A O 1
ATOM 1428 N N . ARG A 1 186 ? -18.078 -22.875 6.664 1 95.88 186 ARG A N 1
ATOM 1429 C CA . ARG A 1 186 ? -17.344 -23.719 7.594 1 95.88 186 ARG A CA 1
ATOM 1430 C C . ARG A 1 186 ? -17.031 -22.984 8.891 1 95.88 186 ARG A C 1
ATOM 1432 O O . ARG A 1 186 ? -16.906 -21.75 8.891 1 95.88 186 ARG A O 1
ATOM 1439 N N . ALA A 1 187 ? -16.891 -23.75 9.945 1 96.38 187 ALA A N 1
ATOM 1440 C CA . ALA A 1 187 ? -16.5 -23.172 11.227 1 96.38 187 ALA A CA 1
ATOM 1441 C C . ALA A 1 187 ? -15 -22.922 11.273 1 96.38 187 ALA A C 1
ATOM 1443 O O . ALA A 1 187 ? -14.539 -21.969 11.906 1 96.38 187 ALA A O 1
ATOM 1444 N N . LYS A 1 188 ? -14.266 -23.812 10.641 1 97.62 188 LYS A N 1
ATOM 1445 C CA . LYS A 1 188 ? -12.805 -23.719 10.562 1 97.62 188 LYS A CA 1
ATOM 1446 C C . LYS A 1 188 ? -12.289 -24.312 9.25 1 97.62 188 LYS A C 1
ATOM 1448 O O . LYS A 1 188 ? -12.992 -25.078 8.594 1 97.62 188 LYS A O 1
ATOM 1453 N N . VAL A 1 189 ? -11.109 -23.938 8.859 1 97.69 189 VAL A N 1
ATOM 1454 C CA . VAL A 1 189 ? -10.43 -24.453 7.68 1 97.69 189 VAL A CA 1
ATOM 1455 C C . VAL A 1 189 ? -9.039 -24.969 8.062 1 97.69 189 VAL A C 1
ATOM 1457 O O . VAL A 1 189 ? -8.273 -24.25 8.727 1 97.69 189 VAL A O 1
ATOM 1460 N N . GLY A 1 190 ? -8.727 -26.172 7.75 1 97.31 190 GLY A N 1
ATOM 1461 C CA . GLY A 1 190 ? -7.387 -26.719 7.922 1 97.31 190 GLY A CA 1
ATOM 1462 C C . GLY A 1 190 ? -6.543 -26.641 6.66 1 97.31 190 GLY A C 1
ATOM 1463 O O . GLY A 1 190 ? -7.062 -26.359 5.578 1 97.31 190 GLY A O 1
ATOM 1464 N N . ILE A 1 191 ? -5.246 -26.812 6.859 1 96.69 191 ILE A N 1
ATOM 1465 C CA . ILE A 1 191 ? -4.312 -26.797 5.738 1 96.69 191 ILE A CA 1
ATOM 1466 C C . ILE A 1 191 ? -4.715 -27.859 4.715 1 96.69 191 ILE A C 1
ATOM 1468 O O . ILE A 1 191 ? -4.59 -27.641 3.506 1 96.69 191 ILE A O 1
ATOM 1472 N N . GLU A 1 192 ? -5.238 -28.953 5.164 1 95.94 192 GLU A N 1
ATOM 1473 C CA . GLU A 1 192 ? -5.617 -30.078 4.316 1 95.94 192 GLU A CA 1
ATOM 1474 C C . GLU A 1 192 ? -6.816 -29.734 3.439 1 95.94 192 GLU A C 1
ATOM 1476 O O . GLU A 1 192 ? -6.992 -30.312 2.365 1 95.94 192 GLU A O 1
ATOM 1481 N N . ASP A 1 193 ? -7.609 -28.812 3.955 1 96.69 193 ASP A N 1
ATOM 1482 C CA . ASP A 1 193 ? -8.789 -28.391 3.195 1 96.69 193 ASP A CA 1
ATOM 1483 C C . ASP A 1 193 ? -8.391 -27.547 1.988 1 96.69 193 ASP A C 1
ATOM 1485 O O . ASP A 1 193 ? -9.195 -27.328 1.084 1 96.69 193 ASP A O 1
ATOM 1489 N N . LEU A 1 194 ? -7.133 -27.094 1.939 1 96.94 194 LEU A N 1
ATOM 1490 C CA . LEU A 1 194 ? -6.707 -26.109 0.952 1 96.94 194 LEU A CA 1
ATOM 1491 C C . LEU A 1 194 ? -6.027 -26.781 -0.234 1 96.94 194 LEU A C 1
ATOM 1493 O O . LEU A 1 194 ? -5.516 -26.109 -1.128 1 96.94 194 LEU A O 1
ATOM 1497 N N . ILE A 1 195 ? -6.184 -28.109 -0.239 1 93.12 195 ILE A N 1
ATOM 1498 C CA . ILE A 1 195 ? -5.602 -28.875 -1.343 1 93.12 195 ILE A CA 1
ATOM 1499 C C . ILE A 1 195 ? -6.324 -28.516 -2.643 1 93.12 195 ILE A C 1
ATOM 1501 O O . ILE A 1 195 ? -7.555 -28.5 -2.693 1 93.12 195 ILE A O 1
ATOM 1505 N N . GLU A 1 196 ? -5.621 -28.125 -3.629 1 90.81 196 GLU A N 1
ATOM 1506 C CA . GLU A 1 196 ? -6.09 -27.859 -4.984 1 90.81 196 GLU A CA 1
ATOM 1507 C C . GLU A 1 196 ? -6.926 -26.578 -5.043 1 90.81 196 GLU A C 1
ATOM 1509 O O . GLU A 1 196 ? -7.465 -26.234 -6.094 1 90.81 196 GLU A O 1
ATOM 1514 N N . VAL A 1 197 ? -7.16 -25.953 -3.889 1 95.19 197 VAL A N 1
ATOM 1515 C CA . VAL A 1 197 ? -7.875 -24.672 -3.855 1 95.19 197 VAL A CA 1
ATOM 1516 C C . VAL A 1 197 ? -6.984 -23.562 -4.41 1 95.19 197 VAL A C 1
ATOM 1518 O O . VAL A 1 197 ? -5.832 -23.422 -3.994 1 95.19 197 VAL A O 1
ATOM 1521 N N . PRO A 1 198 ? -7.496 -22.797 -5.461 1 96.88 198 PRO A N 1
ATOM 1522 C CA . PRO A 1 198 ? -6.711 -21.641 -5.875 1 96.88 198 PRO A CA 1
ATOM 1523 C C . PRO A 1 198 ? -6.527 -20.625 -4.75 1 96.88 198 PRO A C 1
ATOM 1525 O O . PRO A 1 198 ? -7.504 -20.172 -4.152 1 96.88 198 PRO A O 1
ATOM 1528 N N . LEU A 1 199 ? -5.254 -20.328 -4.492 1 98.06 199 LEU A N 1
ATOM 1529 C CA . LEU A 1 199 ? -4.93 -19.438 -3.381 1 98.06 199 LEU A CA 1
ATOM 1530 C C . LEU A 1 199 ? -4.223 -18.172 -3.875 1 98.06 199 LEU A C 1
ATOM 1532 O O . LEU A 1 199 ? -3.498 -18.219 -4.871 1 98.06 199 LEU A O 1
ATOM 1536 N N . ILE A 1 200 ? -4.512 -17.109 -3.17 1 98.31 200 ILE A N 1
ATOM 1537 C CA . ILE A 1 200 ? -3.752 -15.867 -3.322 1 98.31 200 ILE A CA 1
ATOM 1538 C C . ILE A 1 200 ? -2.74 -15.734 -2.188 1 98.31 200 ILE A C 1
ATOM 1540 O O . ILE A 1 200 ? -3.117 -15.555 -1.027 1 98.31 200 ILE A O 1
ATOM 1544 N N . GLY A 1 201 ? -1.482 -15.75 -2.539 1 97.88 201 GLY A N 1
ATOM 1545 C CA . GLY A 1 201 ? -0.435 -15.703 -1.532 1 97.88 201 GLY A CA 1
ATOM 1546 C C . GLY A 1 201 ? 0.117 -14.305 -1.315 1 97.88 201 GLY A C 1
ATOM 1547 O O . GLY A 1 201 ? -0.17 -13.391 -2.092 1 97.88 201 GLY A O 1
ATOM 1548 N N . LEU A 1 202 ? 0.837 -14.141 -0.204 1 96.5 202 LEU A N 1
ATOM 1549 C CA . LEU A 1 202 ? 1.668 -12.961 0.006 1 96.5 202 LEU A CA 1
ATOM 1550 C C . LEU A 1 202 ? 3.082 -13.188 -0.52 1 96.5 202 LEU A C 1
ATOM 1552 O O . LEU A 1 202 ? 3.41 -14.289 -0.969 1 96.5 202 LEU A O 1
ATOM 1556 N N . ASP A 1 203 ? 3.838 -12.062 -0.479 1 88.56 203 ASP A N 1
ATOM 1557 C CA . ASP A 1 203 ? 5.234 -12.18 -0.892 1 88.56 203 ASP A CA 1
ATOM 1558 C C . ASP A 1 203 ? 5.977 -13.195 -0.027 1 88.56 203 ASP A C 1
ATOM 1560 O O . ASP A 1 203 ? 5.738 -13.281 1.179 1 88.56 203 ASP A O 1
ATOM 1564 N N . ALA A 1 204 ? 7.004 -13.797 -0.664 1 82.25 204 ALA A N 1
ATOM 1565 C CA . ALA A 1 204 ? 7.758 -14.852 0.01 1 82.25 204 ALA A CA 1
ATOM 1566 C C . ALA A 1 204 ? 8.516 -14.305 1.216 1 82.25 204 ALA A C 1
ATOM 1568 O O . ALA A 1 204 ? 8.852 -15.047 2.137 1 82.25 204 ALA A O 1
ATOM 1569 N N . SER A 1 205 ? 8.734 -13.07 1.187 1 78.06 205 SER A N 1
ATOM 1570 C CA . SER A 1 205 ? 9.492 -12.477 2.287 1 78.06 205 SER A CA 1
ATOM 1571 C C . SER A 1 205 ? 8.586 -12.195 3.482 1 78.06 205 SER A C 1
ATOM 1573 O O . SER A 1 205 ? 9.078 -11.93 4.586 1 78.06 205 SER A O 1
ATOM 1575 N N . ASP A 1 206 ? 7.316 -12.242 3.266 1 88.75 206 ASP A N 1
ATOM 1576 C CA . ASP A 1 206 ? 6.383 -12.008 4.363 1 88.75 206 ASP A CA 1
ATOM 1577 C C . ASP A 1 206 ? 6.461 -13.125 5.402 1 88.75 206 ASP A C 1
ATOM 1579 O O . ASP A 1 206 ? 6.367 -14.305 5.062 1 88.75 206 ASP A O 1
ATOM 1583 N N . PRO A 1 207 ? 6.582 -12.766 6.664 1 89.88 207 PRO A N 1
ATOM 1584 C CA . PRO A 1 207 ? 6.742 -13.797 7.691 1 89.88 207 PRO A CA 1
ATOM 1585 C C . PRO A 1 207 ? 5.527 -14.711 7.797 1 89.88 207 PRO A C 1
ATOM 1587 O O . PRO A 1 207 ? 5.676 -15.922 8 1 89.88 207 PRO A O 1
ATOM 1590 N N . ALA A 1 208 ? 4.395 -14.172 7.699 1 94.44 208 ALA A N 1
ATOM 1591 C CA . ALA A 1 208 ? 3.195 -15 7.777 1 94.44 208 ALA A CA 1
ATOM 1592 C C . ALA A 1 208 ? 3.119 -15.969 6.598 1 94.44 208 ALA A C 1
ATOM 1594 O O . ALA A 1 208 ? 2.658 -17.109 6.746 1 94.44 208 ALA A O 1
ATOM 1595 N N . GLN A 1 209 ? 3.533 -15.492 5.426 1 94.62 209 GLN A N 1
ATOM 1596 C CA . GLN A 1 209 ? 3.582 -16.375 4.258 1 94.62 209 GLN A CA 1
ATOM 1597 C C . GLN A 1 209 ? 4.566 -17.516 4.473 1 94.62 209 GLN A C 1
ATOM 1599 O O . GLN A 1 209 ? 4.285 -18.656 4.102 1 94.62 209 GLN A O 1
ATOM 1604 N N . ARG A 1 210 ? 5.691 -17.203 5.082 1 90.94 210 ARG A N 1
ATOM 1605 C CA . ARG A 1 210 ? 6.684 -18.234 5.371 1 90.94 210 ARG A CA 1
ATOM 1606 C C . ARG A 1 210 ? 6.121 -19.281 6.328 1 90.94 210 ARG A C 1
ATOM 1608 O O . ARG A 1 210 ? 6.324 -20.484 6.133 1 90.94 210 ARG A O 1
ATOM 1615 N N . ARG A 1 211 ? 5.453 -18.812 7.301 1 94.06 211 ARG A N 1
ATOM 1616 C CA . ARG A 1 211 ? 4.812 -19.719 8.25 1 94.06 211 ARG A CA 1
ATOM 1617 C C . ARG A 1 211 ? 3.783 -20.609 7.551 1 94.06 211 ARG A C 1
ATOM 1619 O O . ARG A 1 211 ? 3.701 -21.812 7.824 1 94.06 211 ARG A O 1
ATOM 1626 N N . LEU A 1 212 ? 3.039 -20.031 6.648 1 97 212 LEU A N 1
ATOM 1627 C CA . LEU A 1 212 ? 2.016 -20.766 5.914 1 97 212 LEU A CA 1
ATOM 1628 C C . LEU A 1 212 ? 2.643 -21.844 5.035 1 97 212 LEU A C 1
ATOM 1630 O O . LEU A 1 212 ? 2.182 -22.984 5.027 1 97 212 LEU A O 1
ATOM 1634 N N . GLU A 1 213 ? 3.674 -21.453 4.375 1 93.31 213 GLU A N 1
ATOM 1635 C CA . GLU A 1 213 ? 4.375 -22.406 3.512 1 93.31 213 GLU A CA 1
ATOM 1636 C C . GLU A 1 213 ? 4.957 -23.562 4.32 1 93.31 213 GLU A C 1
ATOM 1638 O O . GLU A 1 213 ? 4.949 -24.703 3.865 1 93.31 213 GLU A O 1
ATOM 1643 N N . ALA A 1 214 ? 5.473 -23.25 5.477 1 93.12 214 ALA A N 1
ATOM 1644 C CA . ALA A 1 214 ? 5.996 -24.297 6.359 1 93.12 214 ALA A CA 1
ATOM 1645 C C . ALA A 1 214 ? 4.902 -25.281 6.75 1 93.12 214 ALA A C 1
ATOM 1647 O O . ALA A 1 214 ? 5.133 -26.5 6.785 1 93.12 214 ALA A O 1
ATOM 1648 N N . CYS A 1 215 ? 3.762 -24.781 7.004 1 96.19 215 CYS A N 1
ATOM 1649 C CA . CYS A 1 215 ? 2.635 -25.625 7.363 1 96.19 215 CYS A CA 1
ATOM 1650 C C . CYS A 1 215 ? 2.258 -26.547 6.211 1 96.19 215 CYS A C 1
ATOM 1652 O O . CYS A 1 215 ? 1.983 -27.734 6.418 1 96.19 215 CYS A O 1
ATOM 1654 N N . PHE A 1 216 ? 2.262 -26.031 4.996 1 95.44 216 PHE A N 1
ATOM 1655 C CA . PHE A 1 216 ? 1.987 -26.844 3.824 1 95.44 216 PHE A CA 1
ATOM 1656 C C . PHE A 1 216 ? 3.041 -27.938 3.668 1 95.44 216 PHE A C 1
ATOM 1658 O O . PHE A 1 216 ? 2.707 -29.109 3.463 1 95.44 216 PHE A O 1
ATOM 1665 N N . SER A 1 217 ? 4.246 -27.531 3.799 1 93.81 217 SER A N 1
ATOM 1666 C CA . SER A 1 217 ? 5.363 -28.453 3.639 1 93.81 217 SER A CA 1
ATOM 1667 C C . SER A 1 217 ? 5.309 -29.578 4.672 1 93.81 217 SER A C 1
ATOM 1669 O O . SER A 1 217 ? 5.488 -30.75 4.332 1 93.81 217 SER A O 1
ATOM 1671 N N . GLU A 1 218 ? 5.059 -29.266 5.867 1 94.56 218 GLU A N 1
ATOM 1672 C CA . GLU A 1 218 ? 4.98 -30.234 6.961 1 94.56 218 GLU A CA 1
ATOM 1673 C C . GLU A 1 218 ? 3.859 -31.234 6.727 1 94.56 218 GLU A C 1
ATOM 1675 O O . GLU A 1 218 ? 3.953 -32.406 7.16 1 94.56 218 GLU A O 1
ATOM 1680 N N . SER A 1 219 ? 2.865 -30.812 6.043 1 94.75 219 SER A N 1
ATOM 1681 C CA . SER A 1 219 ? 1.719 -31.672 5.781 1 94.75 219 SER A CA 1
ATOM 1682 C C . SER A 1 219 ? 1.865 -32.406 4.445 1 94.75 219 SER A C 1
ATOM 1684 O O . SER A 1 219 ? 0.972 -33.156 4.035 1 94.75 219 SER A O 1
ATOM 1686 N N . GLY A 1 220 ? 2.955 -32.062 3.715 1 93.94 220 GLY A N 1
ATOM 1687 C CA . GLY A 1 220 ? 3.199 -32.688 2.422 1 93.94 220 GLY A CA 1
ATOM 1688 C C . GLY A 1 220 ? 2.258 -32.188 1.339 1 93.94 220 GLY A C 1
ATOM 1689 O O . GLY A 1 220 ? 1.968 -32.906 0.385 1 93.94 220 GLY A O 1
ATOM 1690 N N . ILE A 1 221 ? 1.707 -31.062 1.539 1 94.06 221 ILE A N 1
ATOM 1691 C CA . ILE A 1 221 ? 0.747 -30.5 0.597 1 94.06 221 ILE A CA 1
ATOM 1692 C C . ILE A 1 221 ? 1.431 -29.438 -0.264 1 94.06 221 ILE A C 1
ATOM 1694 O O . ILE A 1 221 ? 2.178 -28.609 0.248 1 94.06 221 ILE A O 1
ATOM 1698 N N . GLU A 1 222 ? 1.233 -29.5 -1.545 1 92.38 222 GLU A N 1
ATOM 1699 C CA . GLU A 1 222 ? 1.678 -28.453 -2.453 1 92.38 222 GLU A CA 1
ATOM 1700 C C . GLU A 1 222 ? 0.562 -27.438 -2.721 1 92.38 222 GLU A C 1
ATOM 1702 O O . GLU A 1 222 ? -0.429 -27.766 -3.379 1 92.38 222 GLU A O 1
ATOM 1707 N N . PRO A 1 223 ? 0.741 -26.297 -2.26 1 94.69 223 PRO A N 1
ATOM 1708 C CA . PRO A 1 223 ? -0.327 -25.312 -2.459 1 94.69 223 PRO A CA 1
ATOM 1709 C C . PRO A 1 223 ? -0.412 -24.812 -3.9 1 94.69 223 PRO A C 1
ATOM 1711 O O . PRO A 1 223 ? 0.592 -24.828 -4.617 1 94.69 223 PRO A O 1
ATOM 1714 N N . ARG A 1 224 ? -1.612 -24.438 -4.305 1 93.94 224 ARG A N 1
ATOM 1715 C CA . ARG A 1 224 ? -1.834 -23.859 -5.629 1 93.94 224 ARG A CA 1
ATOM 1716 C C . ARG A 1 224 ? -2.014 -22.344 -5.547 1 93.94 224 ARG A C 1
ATOM 1718 O O . ARG A 1 224 ? -3.141 -21.859 -5.488 1 93.94 224 ARG A O 1
ATOM 1725 N N . PHE A 1 225 ? -0.949 -21.672 -5.625 1 94.5 225 PHE A N 1
ATOM 1726 C CA . PHE A 1 225 ? -1.02 -20.219 -5.664 1 94.5 225 PHE A CA 1
ATOM 1727 C C . PHE A 1 225 ? -1.232 -19.719 -7.086 1 94.5 225 PHE A C 1
ATOM 1729 O O . PHE A 1 225 ? -0.392 -19.938 -7.961 1 94.5 225 PHE A O 1
ATOM 1736 N N . VAL A 1 226 ? -2.33 -18.984 -7.293 1 95.75 226 VAL A N 1
ATOM 1737 C CA . VAL A 1 226 ? -2.662 -18.5 -8.625 1 95.75 226 VAL A CA 1
ATOM 1738 C C . VAL A 1 226 ? -2.223 -17.047 -8.773 1 95.75 226 VAL A C 1
ATOM 1740 O O . VAL A 1 226 ? -2.07 -16.547 -9.891 1 95.75 226 VAL A O 1
ATOM 1743 N N . ALA A 1 227 ? -2.057 -16.391 -7.637 1 96.75 227 ALA A N 1
ATOM 1744 C CA . ALA A 1 227 ? -1.571 -15.016 -7.586 1 96.75 227 ALA A CA 1
ATOM 1745 C C . ALA A 1 227 ? -0.832 -14.742 -6.281 1 96.75 227 ALA A C 1
ATOM 1747 O O . ALA A 1 227 ? -1.068 -15.414 -5.273 1 96.75 227 ALA A O 1
ATOM 1748 N N . THR A 1 228 ? 0.062 -13.781 -6.328 1 96.5 228 THR A N 1
ATOM 1749 C CA . THR A 1 228 ? 0.749 -13.297 -5.137 1 96.5 228 THR A CA 1
ATOM 1750 C C . THR A 1 228 ? 0.749 -11.766 -5.102 1 96.5 228 THR A C 1
ATOM 1752 O O . THR A 1 228 ? 0.733 -11.117 -6.148 1 96.5 228 THR A O 1
ATOM 1755 N N . THR A 1 229 ? 0.675 -11.227 -3.955 1 97 229 THR A N 1
ATOM 1756 C CA . THR A 1 229 ? 0.69 -9.789 -3.715 1 97 229 THR A CA 1
ATOM 1757 C C . THR A 1 229 ? 1.341 -9.469 -2.371 1 97 229 THR A C 1
ATOM 1759 O O . THR A 1 229 ? 1.411 -10.328 -1.491 1 97 229 THR A O 1
ATOM 1762 N N . PRO A 1 230 ? 1.793 -8.289 -2.191 1 94.38 230 PRO A N 1
ATOM 1763 C CA . PRO A 1 230 ? 2.502 -8.016 -0.94 1 94.38 230 PRO A CA 1
ATOM 1764 C C . PRO A 1 230 ? 1.56 -7.664 0.208 1 94.38 230 PRO A C 1
ATOM 1766 O O . PRO A 1 230 ? 1.966 -7.68 1.373 1 94.38 230 PRO A O 1
ATOM 1769 N N . TYR A 1 231 ? 0.314 -7.363 -0.094 1 94.94 231 TYR A N 1
ATOM 1770 C CA . TYR A 1 231 ? -0.496 -6.773 0.965 1 94.94 231 TYR A CA 1
ATOM 1771 C C . TYR A 1 231 ? -1.774 -7.574 1.186 1 94.94 231 TYR A C 1
ATOM 1773 O O . TYR A 1 231 ? -2.396 -8.039 0.227 1 94.94 231 TYR A O 1
ATOM 1781 N N . SER A 1 232 ? -2.166 -7.625 2.473 1 97.06 232 SER A N 1
ATOM 1782 C CA . SER A 1 232 ? -3.391 -8.32 2.854 1 97.06 232 SER A CA 1
ATOM 1783 C C . SER A 1 232 ? -4.617 -7.668 2.221 1 97.06 232 SER A C 1
ATOM 1785 O O . SER A 1 232 ? -5.551 -8.359 1.812 1 97.06 232 SER A O 1
ATOM 1787 N N . HIS A 1 233 ? -4.598 -6.379 2.176 1 95.81 233 HIS A N 1
ATOM 1788 C CA . HIS A 1 233 ? -5.738 -5.684 1.591 1 95.81 233 HIS A CA 1
ATOM 1789 C C . HIS A 1 233 ? -5.934 -6.078 0.131 1 95.81 233 HIS A C 1
ATOM 1791 O O . HIS A 1 233 ? -7.066 -6.223 -0.332 1 95.81 233 HIS A O 1
ATOM 1797 N N . THR A 1 234 ? -4.836 -6.195 -0.584 1 96.5 234 THR A N 1
ATOM 1798 C CA . THR A 1 234 ? -4.922 -6.613 -1.979 1 96.5 234 THR A CA 1
ATOM 1799 C C . THR A 1 234 ? -5.363 -8.07 -2.078 1 96.5 234 THR A C 1
ATOM 1801 O O . THR A 1 234 ? -6.102 -8.438 -2.996 1 96.5 234 THR A O 1
ATOM 1804 N N . GLN A 1 235 ? -4.902 -8.898 -1.18 1 97.88 235 GLN A N 1
ATOM 1805 C CA . GLN A 1 235 ? -5.402 -10.266 -1.129 1 97.88 235 GLN A CA 1
ATOM 1806 C C . GLN A 1 235 ? -6.926 -10.297 -1.073 1 97.88 235 GLN A C 1
ATOM 1808 O O . GLN A 1 235 ? -7.57 -11.023 -1.836 1 97.88 235 GLN A O 1
ATOM 1813 N N . CYS A 1 236 ? -7.465 -9.492 -0.218 1 97.81 236 CYS A N 1
ATOM 1814 C CA . CYS A 1 236 ? -8.906 -9.469 -0.011 1 97.81 236 CYS A CA 1
ATOM 1815 C C . CYS A 1 236 ? -9.625 -8.961 -1.257 1 97.81 236 CYS A C 1
ATOM 1817 O O . CYS A 1 236 ? -10.656 -9.516 -1.646 1 97.81 236 CYS A O 1
ATOM 1819 N N . SER A 1 237 ? -9.055 -7.957 -1.845 1 97 237 SER A N 1
ATOM 1820 C CA . SER A 1 237 ? -9.664 -7.422 -3.057 1 97 237 SER A CA 1
ATOM 1821 C C . SER A 1 237 ? -9.664 -8.453 -4.18 1 97 237 SER A C 1
ATOM 1823 O O . SER A 1 237 ? -10.641 -8.562 -4.926 1 97 237 SER A O 1
ATOM 1825 N N . LEU A 1 238 ? -8.578 -9.156 -4.289 1 98 238 LEU A N 1
ATOM 1826 C CA . LEU A 1 238 ? -8.484 -10.203 -5.293 1 98 238 LEU A CA 1
ATOM 1827 C C . LEU A 1 238 ? -9.469 -11.328 -5.008 1 98 238 LEU A C 1
ATOM 1829 O O . LEU A 1 238 ? -10.094 -11.859 -5.93 1 98 238 LEU A O 1
ATOM 1833 N N . THR A 1 239 ? -9.617 -11.688 -3.756 1 98.44 239 THR A N 1
ATOM 1834 C CA . THR A 1 239 ? -10.578 -12.711 -3.363 1 98.44 239 THR A CA 1
ATOM 1835 C C . THR A 1 239 ? -12 -12.266 -3.701 1 98.44 239 THR A C 1
ATOM 1837 O O . THR A 1 239 ? -12.789 -13.047 -4.242 1 98.44 239 THR A O 1
ATOM 1840 N N . LEU A 1 240 ? -12.273 -11.031 -3.393 1 96.88 240 LEU A N 1
ATOM 1841 C CA . LEU A 1 240 ? -13.586 -10.469 -3.688 1 96.88 240 LEU A CA 1
ATOM 1842 C C . LEU A 1 240 ? -13.883 -10.531 -5.184 1 96.88 240 LEU A C 1
ATOM 1844 O O . LEU A 1 240 ? -15.023 -10.781 -5.582 1 96.88 240 LEU A O 1
ATOM 1848 N N . ALA A 1 241 ? -12.867 -10.367 -5.945 1 96.69 241 ALA A N 1
ATOM 1849 C CA . ALA A 1 241 ? -13.008 -10.375 -7.402 1 96.69 241 ALA A CA 1
ATOM 1850 C C . ALA A 1 241 ? -13.094 -11.797 -7.941 1 96.69 241 ALA A C 1
ATOM 1852 O O . ALA A 1 241 ? -13.281 -12 -9.141 1 96.69 241 ALA A O 1
ATOM 1853 N N . GLY A 1 242 ? -12.859 -12.797 -7.09 1 96.44 242 GLY A N 1
ATOM 1854 C CA . GLY A 1 242 ? -13.055 -14.18 -7.477 1 96.44 242 GLY A CA 1
ATOM 1855 C C . GLY A 1 242 ? -11.781 -14.859 -7.949 1 96.44 242 GLY A C 1
ATOM 1856 O O . GLY A 1 242 ? -11.836 -15.898 -8.602 1 96.44 242 GLY A O 1
ATOM 1857 N N . ALA A 1 243 ? -10.625 -14.266 -7.621 1 96.94 243 ALA A N 1
ATOM 1858 C CA . ALA A 1 243 ? -9.359 -14.805 -8.109 1 96.94 243 ALA A CA 1
ATOM 1859 C C . ALA A 1 243 ? -8.977 -16.078 -7.352 1 96.94 243 ALA A C 1
ATOM 1861 O O . ALA A 1 243 ? -8.219 -16.906 -7.863 1 96.94 243 ALA A O 1
ATOM 1862 N N . GLY A 1 244 ? -9.375 -16.234 -6.207 1 97.75 244 GLY A N 1
ATOM 1863 C CA . GLY A 1 244 ? -9.047 -17.328 -5.301 1 97.75 244 GLY A CA 1
ATOM 1864 C C . GLY A 1 244 ? -9.305 -16.984 -3.846 1 97.75 244 GLY A C 1
ATOM 1865 O O . GLY A 1 244 ? -9.844 -15.93 -3.533 1 97.75 244 GLY A O 1
ATOM 1866 N N . LEU A 1 245 ? -8.984 -17.938 -2.979 1 98.5 245 LEU A N 1
ATOM 1867 C CA . LEU A 1 245 ? -9.062 -17.703 -1.541 1 98.5 245 LEU A CA 1
ATOM 1868 C C . LEU A 1 245 ? -7.727 -17.203 -0.995 1 98.5 245 LEU A C 1
ATOM 1870 O O . LEU A 1 245 ? -6.695 -17.344 -1.656 1 98.5 245 LEU A O 1
ATOM 1874 N N . ALA A 1 246 ? -7.773 -16.609 0.158 1 98.69 246 ALA A N 1
ATOM 1875 C CA . ALA A 1 246 ? -6.539 -16.125 0.763 1 98.69 246 ALA A CA 1
ATOM 1876 C C . ALA A 1 246 ? -6.484 -16.469 2.25 1 98.69 246 ALA A C 1
ATOM 1878 O O . ALA A 1 246 ? -7.516 -16.5 2.926 1 98.69 246 ALA A O 1
ATOM 1879 N N . ILE A 1 247 ? -5.297 -16.828 2.701 1 98.62 247 ILE A N 1
ATOM 1880 C CA . ILE A 1 247 ? -4.969 -16.844 4.125 1 98.62 247 ILE A CA 1
ATOM 1881 C C . ILE A 1 247 ? -4.367 -15.492 4.52 1 98.62 247 ILE A C 1
ATOM 1883 O O . ILE A 1 247 ? -3.273 -15.141 4.066 1 98.62 247 ILE A O 1
ATOM 1887 N N . THR A 1 248 ? -5.129 -14.773 5.406 1 98.44 248 THR A N 1
ATOM 1888 C CA . THR A 1 248 ? -4.746 -13.375 5.535 1 98.44 248 THR A CA 1
ATOM 1889 C C . THR A 1 248 ? -4.957 -12.883 6.965 1 98.44 248 THR A C 1
ATOM 1891 O O . THR A 1 248 ? -5.336 -13.664 7.844 1 98.44 248 THR A O 1
ATOM 1894 N N . ASN A 1 249 ? -4.543 -11.617 7.199 1 98.06 249 ASN A N 1
ATOM 1895 C CA . ASN A 1 249 ? -4.699 -10.914 8.469 1 98.06 249 ASN A CA 1
ATOM 1896 C C . ASN A 1 249 ? -6.168 -10.641 8.781 1 98.06 249 ASN A C 1
ATOM 1898 O O . ASN A 1 249 ? -6.848 -9.945 8.016 1 98.06 249 ASN A O 1
ATOM 1902 N N . PRO A 1 250 ? -6.715 -11.172 9.93 1 98 250 PRO A N 1
ATOM 1903 C CA . PRO A 1 250 ? -8.141 -11.008 10.227 1 98 250 PRO A CA 1
ATOM 1904 C C . PRO A 1 250 ? -8.531 -9.547 10.43 1 98 250 PRO A C 1
ATOM 1906 O O . PRO A 1 250 ? -9.68 -9.172 10.18 1 98 250 PRO A O 1
ATOM 1909 N N . LEU A 1 251 ? -7.629 -8.734 10.891 1 97.75 251 LEU A N 1
ATOM 1910 C CA . LEU A 1 251 ? -7.926 -7.32 11.102 1 97.75 251 LEU A CA 1
ATOM 1911 C C . LEU A 1 251 ? -8.219 -6.621 9.781 1 97.75 251 LEU A C 1
ATOM 1913 O O . LEU A 1 251 ? -9.094 -5.754 9.719 1 97.75 251 LEU A O 1
ATOM 1917 N N . VAL A 1 252 ? -7.492 -6.969 8.742 1 97.25 252 VAL A N 1
ATOM 1918 C CA . VAL A 1 252 ? -7.715 -6.406 7.414 1 97.25 252 VAL A CA 1
ATOM 1919 C C . VAL A 1 252 ? -8.992 -6.992 6.812 1 97.25 252 VAL A C 1
ATOM 1921 O O . VAL A 1 252 ? -9.82 -6.266 6.258 1 97.25 252 VAL A O 1
ATOM 1924 N N . ALA A 1 253 ? -9.188 -8.289 6.953 1 97.75 253 ALA A N 1
ATOM 1925 C CA . ALA A 1 253 ? -10.312 -9.008 6.367 1 97.75 253 ALA A CA 1
ATOM 1926 C C . ALA A 1 253 ? -11.641 -8.461 6.887 1 97.75 253 ALA A C 1
ATOM 1928 O O . ALA A 1 253 ? -12.648 -8.484 6.176 1 97.75 253 ALA A O 1
ATOM 1929 N N . ARG A 1 254 ? -11.672 -7.957 8.062 1 95.62 254 ARG A N 1
ATOM 1930 C CA . ARG A 1 254 ? -12.883 -7.441 8.68 1 95.62 254 ARG A CA 1
ATOM 1931 C C . ARG A 1 254 ? -13.5 -6.328 7.844 1 95.62 254 ARG A C 1
ATOM 1933 O O . ARG A 1 254 ? -14.727 -6.207 7.766 1 95.62 254 ARG A O 1
ATOM 1940 N N . GLY A 1 255 ? -12.656 -5.57 7.23 1 93.38 255 GLY A N 1
ATOM 1941 C CA . GLY A 1 255 ? -13.133 -4.457 6.426 1 93.38 255 GLY A CA 1
ATOM 1942 C C . GLY A 1 255 ? -13.836 -4.895 5.152 1 93.38 255 GLY A C 1
ATOM 1943 O O . GLY A 1 255 ? -14.477 -4.082 4.48 1 93.38 255 GLY A O 1
ATOM 1944 N N . TYR A 1 256 ? -13.773 -6.113 4.836 1 95.75 256 TYR A N 1
ATOM 1945 C CA . TYR A 1 256 ? -14.328 -6.602 3.576 1 95.75 256 TYR A CA 1
ATOM 1946 C C . TYR A 1 256 ? -15.578 -7.438 3.816 1 95.75 256 TYR A C 1
ATOM 1948 O O . TYR A 1 256 ? -16.203 -7.906 2.867 1 95.75 256 TYR A O 1
ATOM 1956 N N . VAL A 1 257 ? -15.977 -7.582 5.062 1 93.94 257 VAL A N 1
ATOM 1957 C CA . VAL A 1 257 ? -17.156 -8.375 5.395 1 93.94 257 VAL A CA 1
ATOM 1958 C C . VAL A 1 257 ? -18.391 -7.742 4.77 1 93.94 257 VAL A C 1
ATOM 1960 O O . VAL A 1 257 ? -19.203 -8.43 4.137 1 93.94 257 VAL A O 1
ATOM 1963 N N . ALA A 1 258 ? -18.484 -6.449 4.898 1 92.69 258 ALA A N 1
ATOM 1964 C CA . ALA A 1 258 ? -19.641 -5.73 4.371 1 92.69 258 ALA A CA 1
ATOM 1965 C C . ALA A 1 258 ? -19.688 -5.805 2.846 1 92.69 258 ALA A C 1
ATOM 1967 O O . ALA A 1 258 ? -20.719 -5.551 2.232 1 92.69 258 ALA A O 1
ATOM 1968 N N . LEU A 1 259 ? -18.578 -6.156 2.266 1 94.12 259 LEU A N 1
ATOM 1969 C CA . LEU A 1 259 ? -18.5 -6.199 0.81 1 94.12 259 LEU A CA 1
ATOM 1970 C C . LEU A 1 259 ? -18.797 -7.605 0.292 1 94.12 259 LEU A C 1
ATOM 1972 O O . LEU A 1 259 ? -18.875 -7.816 -0.919 1 94.12 259 LEU A O 1
ATOM 1976 N N . GLY A 1 260 ? -18.859 -8.57 1.216 1 96 260 GLY A N 1
ATOM 1977 C CA . GLY A 1 260 ? -19.297 -9.875 0.773 1 96 260 GLY A CA 1
ATOM 1978 C C . GLY A 1 260 ? -18.312 -10.984 1.07 1 96 260 GLY A C 1
ATOM 1979 O O . GLY A 1 260 ? -18.484 -12.125 0.641 1 96 260 GLY A O 1
ATOM 1980 N N . LEU A 1 261 ? -17.266 -10.641 1.778 1 97.62 261 LEU A N 1
ATOM 1981 C CA . LEU A 1 261 ? -16.312 -11.672 2.152 1 97.62 261 LEU A CA 1
ATOM 1982 C C . LEU A 1 261 ? -16.641 -12.242 3.529 1 97.62 261 LEU A C 1
ATOM 1984 O O . LEU A 1 261 ? -17.266 -11.57 4.352 1 97.62 261 LEU A O 1
ATOM 1988 N N . ARG A 1 262 ? -16.266 -13.469 3.713 1 98.19 262 ARG A N 1
ATOM 1989 C CA . ARG A 1 262 ? -16.359 -14.141 5.004 1 98.19 262 ARG A CA 1
ATOM 1990 C C . ARG A 1 262 ? -14.992 -14.656 5.453 1 98.19 262 ARG A C 1
ATOM 1992 O O . ARG A 1 262 ? -14.219 -15.164 4.641 1 98.19 262 ARG A O 1
ATOM 1999 N N . SER A 1 263 ? -14.75 -14.469 6.719 1 97.81 263 SER A N 1
ATOM 2000 C CA . SER A 1 263 ? -13.516 -14.953 7.32 1 97.81 263 SER A CA 1
ATOM 2001 C C . SER A 1 263 ? -13.742 -16.234 8.109 1 97.81 263 SER A C 1
ATOM 2003 O O . SER A 1 263 ? -14.648 -16.297 8.945 1 97.81 263 SER A O 1
ATOM 2005 N N . VAL A 1 264 ? -12.945 -17.234 7.844 1 98.25 264 VAL A N 1
ATOM 2006 C CA . VAL A 1 264 ? -13.008 -18.5 8.555 1 98.25 264 VAL A CA 1
ATOM 2007 C C . VAL A 1 264 ? -11.664 -18.781 9.234 1 98.25 264 VAL A C 1
ATOM 2009 O O . VAL A 1 264 ? -10.617 -18.734 8.586 1 98.25 264 VAL A O 1
ATOM 2012 N N . PRO A 1 265 ? -11.672 -19.062 10.523 1 97.62 265 PRO A N 1
ATOM 2013 C CA . PRO A 1 265 ? -10.414 -19.281 11.227 1 97.62 265 PRO A CA 1
ATOM 2014 C C . PRO A 1 265 ? -9.602 -20.438 10.633 1 97.62 265 PRO A C 1
ATOM 2016 O O . PRO A 1 265 ? -10.164 -21.484 10.297 1 97.62 265 PRO A O 1
ATOM 2019 N N . LEU A 1 266 ? -8.297 -20.188 10.43 1 98.25 266 LEU A N 1
ATOM 2020 C CA . LEU A 1 266 ? -7.363 -21.234 10.023 1 98.25 266 LEU A CA 1
ATOM 2021 C C . LEU A 1 266 ? -6.883 -22.031 11.227 1 98.25 266 LEU A C 1
ATOM 2023 O O . LEU A 1 266 ? -6.492 -21.453 12.25 1 98.25 266 LEU A O 1
ATOM 2027 N N . THR A 1 267 ? -6.875 -23.328 11.148 1 97.44 267 THR A N 1
ATOM 2028 C CA . THR A 1 267 ? -6.484 -24.156 12.289 1 97.44 267 THR A CA 1
ATOM 2029 C C . THR A 1 267 ? -4.965 -24.188 12.43 1 97.44 267 THR A C 1
ATOM 2031 O O . THR A 1 267 ? -4.445 -24.328 13.539 1 97.44 267 THR A O 1
ATOM 2034 N N . ALA A 1 268 ? -4.242 -24.094 11.305 1 96.38 268 ALA A N 1
ATOM 2035 C CA . ALA A 1 268 ? -2.783 -24.078 11.344 1 96.38 268 ALA A CA 1
ATOM 2036 C C . ALA A 1 268 ? -2.268 -22.875 12.125 1 96.38 268 ALA A C 1
ATOM 2038 O O . ALA A 1 268 ? -2.896 -21.812 12.133 1 96.38 268 ALA A O 1
ATOM 2039 N N . PRO A 1 269 ? -1.144 -23.016 12.797 1 96.19 269 PRO A N 1
ATOM 2040 C CA . PRO A 1 269 ? -0.622 -21.953 13.656 1 96.19 269 PRO A CA 1
ATOM 2041 C C . PRO A 1 269 ? 0.084 -20.844 12.867 1 96.19 269 PRO A C 1
ATOM 2043 O O . PRO A 1 269 ? 1.262 -20.562 13.102 1 96.19 269 PRO A O 1
ATOM 2046 N N . VAL A 1 270 ? -0.611 -20.25 12 1 97.56 270 VAL A N 1
ATOM 2047 C CA . VAL A 1 270 ? -0.117 -19.109 11.242 1 97.56 270 VAL A CA 1
ATOM 2048 C C . VAL A 1 270 ? -0.636 -17.812 11.859 1 97.56 270 VAL A C 1
ATOM 2050 O O . VAL A 1 270 ? -1.846 -17.578 11.906 1 97.56 270 VAL A O 1
ATOM 2053 N N . ARG A 1 271 ? 0.285 -17.031 12.344 1 97 271 ARG A N 1
ATOM 2054 C CA . ARG A 1 271 ? -0.102 -15.789 13.008 1 97 271 ARG A CA 1
ATOM 2055 C C . ARG A 1 271 ? 0.485 -14.578 12.297 1 97 271 ARG A C 1
ATOM 2057 O O . ARG A 1 271 ? 1.577 -14.648 11.727 1 97 271 ARG A O 1
ATOM 2064 N N . PHE A 1 272 ? -0.258 -13.516 12.305 1 97.38 272 PHE A N 1
ATOM 2065 C CA . PHE A 1 272 ? 0.228 -12.195 11.938 1 97.38 272 PHE A CA 1
ATOM 2066 C C . PHE A 1 272 ? 0.597 -11.383 13.172 1 97.38 272 PHE A C 1
ATOM 2068 O O . PHE A 1 272 ? -0.156 -11.359 14.148 1 97.38 272 PHE A O 1
ATOM 2075 N N . ARG A 1 273 ? 1.757 -10.758 13.125 1 96.31 273 ARG A N 1
ATOM 2076 C CA . ARG A 1 273 ? 2.254 -10.023 14.289 1 96.31 273 ARG A CA 1
ATOM 2077 C C . ARG A 1 273 ? 2.656 -8.609 13.898 1 96.31 273 ARG A C 1
ATOM 2079 O O . ARG A 1 273 ? 3.119 -8.367 12.781 1 96.31 273 ARG A O 1
ATOM 2086 N N . ALA A 1 274 ? 2.42 -7.719 14.797 1 97.12 274 ALA A N 1
ATOM 2087 C CA . ALA A 1 274 ? 2.893 -6.344 14.664 1 97.12 274 ALA A CA 1
ATOM 2088 C C . ALA A 1 274 ? 3.664 -5.91 15.906 1 97.12 274 ALA A C 1
ATOM 2090 O O . ALA A 1 274 ? 3.373 -6.363 17.016 1 97.12 274 ALA A O 1
ATOM 2091 N N . ILE A 1 275 ? 4.641 -5.086 15.695 1 97.69 275 ILE A N 1
ATOM 2092 C CA . ILE A 1 275 ? 5.496 -4.551 16.75 1 97.69 275 ILE A CA 1
ATOM 2093 C C . ILE A 1 275 ? 5.316 -3.037 16.844 1 97.69 275 ILE A C 1
ATOM 2095 O O . ILE A 1 275 ? 5.227 -2.352 15.82 1 97.69 275 ILE A O 1
ATOM 2099 N N . LEU A 1 276 ? 5.105 -2.568 18.016 1 97.44 276 LEU A N 1
ATOM 2100 C CA . LEU A 1 276 ? 5.125 -1.141 18.328 1 97.44 276 LEU A CA 1
ATOM 2101 C C . LEU A 1 276 ? 6.535 -0.682 18.672 1 97.44 276 LEU A C 1
ATOM 2103 O O . LEU A 1 276 ? 7.203 -1.302 19.516 1 97.44 276 LEU A O 1
ATOM 2107 N N . ALA A 1 277 ? 7.012 0.348 18.016 1 96.81 277 ALA A N 1
ATOM 2108 C CA . ALA A 1 277 ? 8.383 0.774 18.266 1 96.81 277 ALA A CA 1
ATOM 2109 C C . ALA A 1 277 ? 8.477 2.291 18.406 1 96.81 277 ALA A C 1
ATOM 2111 O O . ALA A 1 277 ? 7.703 3.023 17.781 1 96.81 277 ALA A O 1
ATOM 2112 N N . PHE A 1 278 ? 9.422 2.746 19.188 1 93.19 278 PHE A N 1
ATOM 2113 C CA . PHE A 1 278 ? 9.781 4.141 19.422 1 93.19 278 PHE A CA 1
ATOM 2114 C C . PHE A 1 278 ? 11.297 4.328 19.328 1 93.19 278 PHE A C 1
ATOM 2116 O O . PHE A 1 278 ? 12.055 3.373 19.516 1 93.19 278 PHE A O 1
ATOM 2123 N N . HIS A 1 279 ? 11.617 5.574 19 1 90.38 279 HIS A N 1
ATOM 2124 C CA . HIS A 1 279 ? 13.016 5.938 19.234 1 90.38 279 HIS A CA 1
ATOM 2125 C C . HIS A 1 279 ? 13.32 6.012 20.734 1 90.38 279 HIS A C 1
ATOM 2127 O O . HIS A 1 279 ? 12.531 6.57 21.5 1 90.38 279 HIS A O 1
ATOM 2133 N N . PRO A 1 280 ? 14.438 5.473 21.172 1 83.44 280 PRO A N 1
ATOM 2134 C CA . PRO A 1 280 ? 14.719 5.426 22.609 1 83.44 280 PRO A CA 1
ATOM 2135 C C . PRO A 1 280 ? 14.898 6.816 23.219 1 83.44 280 PRO A C 1
ATOM 2137 O O . PRO A 1 280 ? 14.555 7.027 24.391 1 83.44 280 PRO A O 1
ATOM 2140 N N . ALA A 1 281 ? 15.539 7.691 22.562 1 74.88 281 ALA A N 1
ATOM 2141 C CA . ALA A 1 281 ? 15.875 9.008 23.094 1 74.88 281 ALA A CA 1
ATOM 2142 C C . ALA A 1 281 ? 14.648 9.914 23.141 1 74.88 281 ALA A C 1
ATOM 2144 O O . ALA A 1 281 ? 14.633 10.914 23.875 1 74.88 281 ALA A O 1
ATOM 2145 N N . GLN A 1 282 ? 13.805 9.648 22.359 1 59.69 282 GLN A N 1
ATOM 2146 C CA . GLN A 1 282 ? 12.648 10.531 22.312 1 59.69 282 GLN A CA 1
ATOM 2147 C C . GLN A 1 282 ? 11.586 10.094 23.312 1 59.69 282 GLN A C 1
ATOM 2149 O O . GLN A 1 282 ? 11.156 8.938 23.312 1 59.69 282 GLN A O 1
ATOM 2154 N N . GLY A 1 283 ? 11.664 10.758 24.5 1 59.19 283 GLY A N 1
ATOM 2155 C CA . GLY A 1 283 ? 10.484 10.508 25.297 1 59.19 283 GLY A CA 1
ATOM 2156 C C . GLY A 1 283 ? 9.203 10.469 24.484 1 59.19 283 GLY A C 1
ATOM 2157 O O . GLY A 1 283 ? 9.109 11.102 23.438 1 59.19 283 GLY A O 1
ATOM 2158 N N . GLN A 1 284 ? 8.406 9.422 24.766 1 74.5 284 GLN A N 1
ATOM 2159 C CA . GLN A 1 284 ? 7.09 9.422 24.125 1 74.5 284 GLN A CA 1
ATOM 2160 C C . GLN A 1 284 ? 6.301 10.672 24.5 1 74.5 284 GLN A C 1
ATOM 2162 O O . GLN A 1 284 ? 6.109 10.961 25.688 1 74.5 284 GLN A O 1
ATOM 2167 N N . SER A 1 285 ? 6.094 11.5 23.438 1 78.62 285 SER A N 1
ATOM 2168 C CA . SER A 1 285 ? 5.227 12.648 23.688 1 78.62 285 SER A CA 1
ATOM 2169 C C . SER A 1 285 ? 3.861 12.211 24.203 1 78.62 285 SER A C 1
ATOM 2171 O O . SER A 1 285 ? 3.473 11.055 24.047 1 78.62 285 SER A O 1
ATOM 2173 N N . THR A 1 286 ? 3.23 13.086 24.922 1 82 286 THR A N 1
ATOM 2174 C CA . THR A 1 286 ? 1.874 12.828 25.391 1 82 286 THR A CA 1
ATOM 2175 C C . THR A 1 286 ? 0.959 12.469 24.219 1 82 286 THR A C 1
ATOM 2177 O O . THR A 1 286 ? 0.143 11.547 24.328 1 82 286 THR A O 1
ATOM 2180 N N . ALA A 1 287 ? 1.145 13.172 23.125 1 86.5 287 ALA A N 1
ATOM 2181 C CA . ALA A 1 287 ? 0.35 12.906 21.938 1 86.5 287 ALA A CA 1
ATOM 2182 C C . ALA A 1 287 ? 0.591 11.492 21.422 1 86.5 287 ALA A C 1
ATOM 2184 O O . ALA A 1 287 ? -0.355 10.781 21.062 1 86.5 287 ALA A O 1
ATOM 2185 N N . ALA A 1 288 ? 1.814 11.047 21.469 1 90.38 288 ALA A N 1
ATOM 2186 C CA . ALA A 1 288 ? 2.168 9.703 21.016 1 90.38 288 ALA A CA 1
ATOM 2187 C C . ALA A 1 288 ? 1.577 8.641 21.922 1 90.38 288 ALA A C 1
ATOM 2189 O O . ALA A 1 288 ? 1.042 7.633 21.469 1 90.38 288 ALA A O 1
ATOM 2190 N N . GLN A 1 289 ? 1.653 8.898 23.188 1 88.44 289 GLN A N 1
ATOM 2191 C CA . GLN A 1 289 ? 1.113 7.957 24.156 1 88.44 289 GLN A CA 1
ATOM 2192 C C . GLN A 1 289 ? -0.404 7.844 24.031 1 88.44 289 GLN A C 1
ATOM 2194 O O . GLN A 1 289 ? -0.957 6.746 24.094 1 88.44 289 GLN A O 1
ATOM 2199 N N . GLN A 1 290 ? -0.963 8.938 23.906 1 91.81 290 GLN A N 1
ATOM 2200 C CA . GLN A 1 290 ? -2.414 8.945 23.75 1 91.81 290 GLN A CA 1
ATOM 2201 C C . GLN A 1 290 ? -2.822 8.234 22.453 1 91.81 290 GLN A C 1
ATOM 2203 O O . GLN A 1 290 ? -3.814 7.5 22.438 1 91.81 290 GLN A O 1
ATOM 2208 N N . PHE A 1 291 ? -2.074 8.461 21.391 1 96.25 291 PHE A N 1
ATOM 2209 C CA . PHE A 1 291 ? -2.367 7.789 20.125 1 96.25 291 PHE A CA 1
ATOM 2210 C C . PHE A 1 291 ? -2.256 6.277 20.281 1 96.25 291 PHE A C 1
ATOM 2212 O O . PHE A 1 291 ? -3.115 5.535 19.812 1 96.25 291 PHE A O 1
ATOM 2219 N N . VAL A 1 292 ? -1.234 5.785 20.953 1 96.44 292 VAL A N 1
ATOM 2220 C CA . VAL A 1 292 ? -1.031 4.359 21.172 1 96.44 292 VAL A CA 1
ATOM 2221 C C . VAL A 1 292 ? -2.199 3.787 21.969 1 96.44 292 VAL A C 1
ATOM 2223 O O . VAL A 1 292 ? -2.682 2.689 21.672 1 96.44 292 VAL A O 1
ATOM 2226 N N . SER A 1 293 ? -2.648 4.516 22.969 1 96.25 293 SER A N 1
ATOM 2227 C CA . SER A 1 293 ? -3.789 4.078 23.766 1 96.25 293 SER A CA 1
ATOM 2228 C C . SER A 1 293 ? -5.039 3.922 22.906 1 96.25 293 SER A C 1
ATOM 2230 O O . SER A 1 293 ? -5.781 2.949 23.047 1 96.25 293 SER A O 1
ATOM 2232 N N . LEU A 1 294 ? -5.27 4.852 22.031 1 97.44 294 LEU A N 1
ATOM 2233 C CA . LEU A 1 294 ? -6.402 4.766 21.109 1 97.44 294 LEU A CA 1
ATOM 2234 C C . LEU A 1 294 ? -6.277 3.547 20.203 1 97.44 294 LEU A C 1
ATOM 2236 O O . LEU A 1 294 ? -7.262 2.852 19.953 1 97.44 294 LEU A O 1
ATOM 2240 N N . CYS A 1 295 ? -5.043 3.27 19.688 1 98.19 295 CYS A N 1
ATOM 2241 C CA . CYS A 1 295 ? -4.82 2.104 18.844 1 98.19 295 CYS A CA 1
ATOM 2242 C C . CYS A 1 295 ? -5.129 0.814 19.594 1 98.19 295 CYS A C 1
ATOM 2244 O O . CYS A 1 295 ? -5.727 -0.107 19.031 1 98.19 295 CYS A O 1
ATOM 2246 N N . ARG A 1 296 ? -4.707 0.766 20.812 1 97.88 296 ARG A N 1
ATOM 2247 C CA . ARG A 1 296 ? -4.953 -0.418 21.625 1 97.88 296 ARG A CA 1
ATOM 2248 C C . ARG A 1 296 ? -6.445 -0.618 21.875 1 97.88 296 ARG A C 1
ATOM 2250 O O . ARG A 1 296 ? -6.941 -1.747 21.844 1 97.88 296 ARG A O 1
ATOM 2257 N N . GLN A 1 297 ? -7.145 0.443 22.141 1 97 297 GLN A N 1
ATOM 2258 C CA . GLN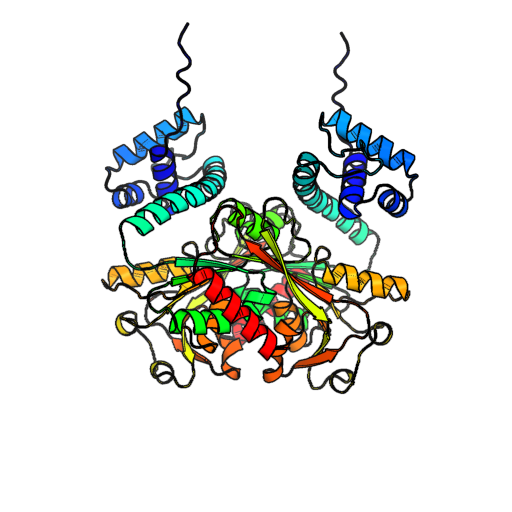 A 1 297 ? -8.586 0.368 22.312 1 97 297 GLN A CA 1
ATOM 2259 C C . GLN A 1 297 ? -9.273 -0.137 21.047 1 97 297 GLN A C 1
ATOM 2261 O O . GLN A 1 297 ? -10.148 -1.001 21.109 1 97 297 GLN A O 1
ATOM 2266 N N . ARG A 1 298 ? -8.867 0.422 19.906 1 97.12 298 ARG A N 1
ATOM 2267 C CA . ARG A 1 298 ? -9.438 -0.005 18.625 1 97.12 298 ARG A CA 1
ATOM 2268 C C . ARG A 1 298 ? -9.156 -1.48 18.359 1 97.12 298 ARG A C 1
ATOM 2270 O O . ARG A 1 298 ? -10.031 -2.209 17.891 1 97.12 298 ARG A O 1
ATOM 2277 N N . LEU A 1 299 ? -7.934 -1.857 18.625 1 97.38 299 LEU A N 1
ATOM 2278 C CA . LEU A 1 299 ? -7.559 -3.256 18.453 1 97.38 299 LEU A CA 1
ATOM 2279 C C . LEU A 1 299 ? -8.453 -4.164 19.297 1 97.38 299 LEU A C 1
ATOM 2281 O O . LEU A 1 299 ? -8.922 -5.199 18.828 1 97.38 299 LEU A O 1
ATOM 2285 N N . ALA A 1 300 ? -8.719 -3.801 20.547 1 96.19 300 ALA A N 1
ATOM 2286 C CA . ALA A 1 300 ? -9.57 -4.574 21.453 1 96.19 300 ALA A CA 1
ATOM 2287 C C . ALA A 1 300 ? -10.992 -4.695 20.891 1 96.19 300 ALA A C 1
ATOM 2289 O O . ALA A 1 300 ? -11.625 -5.742 21.016 1 96.19 300 ALA A O 1
ATOM 2290 N N . ASP A 1 301 ? -11.461 -3.635 20.25 1 94.31 301 ASP A N 1
ATOM 2291 C CA . ASP A 1 301 ? -12.797 -3.625 19.672 1 94.31 301 ASP A CA 1
ATOM 2292 C C . ASP A 1 301 ? -12.891 -4.566 18.484 1 94.31 301 ASP A C 1
ATOM 2294 O O . ASP A 1 301 ? -13.961 -5.078 18.156 1 94.31 301 ASP A O 1
ATOM 2298 N N . LEU A 1 302 ? -11.734 -4.723 17.781 1 93.38 302 LEU A N 1
ATOM 2299 C CA . LEU A 1 302 ? -11.727 -5.512 16.547 1 93.38 302 LEU A CA 1
ATOM 2300 C C . LEU A 1 302 ? -11.539 -6.992 16.859 1 93.38 302 LEU A C 1
ATOM 2302 O O . LEU A 1 302 ? -11.844 -7.848 16.016 1 93.38 302 LEU A O 1
ATOM 2306 N N . LEU A 1 303 ? -10.961 -7.262 17.953 1 88.94 303 LEU A N 1
ATOM 2307 C CA . LEU A 1 303 ? -10.688 -8.648 18.328 1 88.94 303 LEU A CA 1
ATOM 2308 C C . LEU A 1 303 ? -11.828 -9.211 19.172 1 88.94 303 LEU A C 1
ATOM 2310 O O . LEU A 1 303 ? -12.164 -10.391 19.062 1 88.94 303 LEU A O 1
ATOM 2314 N N . MET B 1 1 ? 56.438 -10.656 -7.141 1 25.25 1 MET B N 1
ATOM 2315 C CA . MET B 1 1 ? 55.406 -9.719 -7.559 1 25.25 1 MET B CA 1
ATOM 2316 C C . MET B 1 1 ? 54.031 -10.398 -7.586 1 25.25 1 MET B C 1
ATOM 2318 O O . MET B 1 1 ? 53.781 -11.289 -8.406 1 25.25 1 MET B O 1
ATOM 2322 N N . GLY B 1 2 ? 53.5 -10.812 -6.453 1 31.55 2 GLY B N 1
ATOM 2323 C CA . GLY B 1 2 ? 52.344 -11.664 -6.238 1 31.55 2 GLY B CA 1
ATOM 2324 C C . GLY B 1 2 ? 51.062 -11.117 -6.867 1 31.55 2 GLY B C 1
ATOM 2325 O O . GLY B 1 2 ? 50.75 -9.938 -6.703 1 31.55 2 GLY B O 1
ATOM 2326 N N . THR B 1 3 ? 50.781 -11.531 -8.109 1 31.22 3 THR B N 1
ATOM 2327 C CA . THR B 1 3 ? 49.594 -11.156 -8.844 1 31.22 3 THR B CA 1
ATOM 2328 C C . THR B 1 3 ? 48.375 -11.156 -7.922 1 31.22 3 THR B C 1
ATOM 2330 O O . THR B 1 3 ? 48.125 -12.141 -7.223 1 31.22 3 THR B O 1
ATOM 2333 N N . ALA B 1 4 ? 48.094 -9.977 -7.395 1 34.38 4 ALA B N 1
ATOM 2334 C CA . ALA B 1 4 ? 46.812 -9.789 -6.688 1 34.38 4 ALA B CA 1
A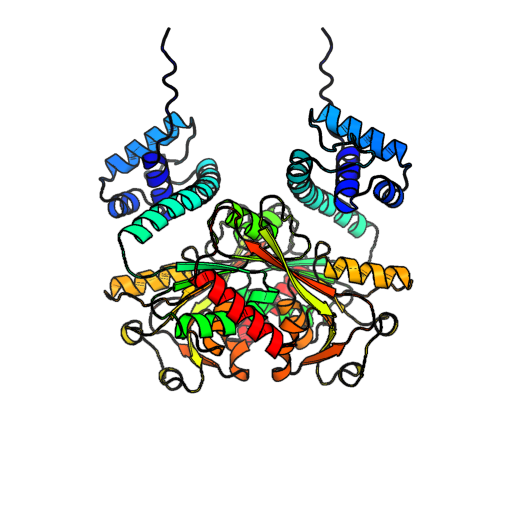TOM 2335 C C . ALA B 1 4 ? 45.719 -10.578 -7.359 1 34.38 4 ALA B C 1
ATOM 2337 O O . ALA B 1 4 ? 45.25 -10.203 -8.438 1 34.38 4 ALA B O 1
ATOM 2338 N N . THR B 1 5 ? 45.656 -11.844 -7.371 1 35.59 5 THR B N 1
ATOM 2339 C CA . THR B 1 5 ? 44.562 -12.641 -7.867 1 35.59 5 THR B CA 1
ATOM 2340 C C . THR B 1 5 ? 43.219 -12.047 -7.43 1 35.59 5 THR B C 1
ATOM 2342 O O . THR B 1 5 ? 42.938 -11.938 -6.234 1 35.59 5 THR B O 1
ATOM 2345 N N . ASP B 1 6 ? 42.688 -11.062 -8.016 1 40.31 6 ASP B N 1
ATOM 2346 C CA . ASP B 1 6 ? 41.406 -10.367 -7.871 1 40.31 6 ASP B CA 1
ATOM 2347 C C . ASP B 1 6 ? 40.281 -11.344 -7.539 1 40.31 6 ASP B C 1
ATOM 2349 O O . ASP B 1 6 ? 39.969 -12.219 -8.336 1 40.31 6 ASP B O 1
ATOM 2353 N N . ILE B 1 7 ? 40.25 -11.891 -6.43 1 46.16 7 ILE B N 1
ATOM 2354 C CA . ILE B 1 7 ? 39.281 -12.836 -5.918 1 46.16 7 ILE B CA 1
ATOM 2355 C C . ILE B 1 7 ? 37.875 -12.383 -6.312 1 46.16 7 ILE B C 1
ATOM 2357 O O . ILE B 1 7 ? 37.406 -11.32 -5.895 1 46.16 7 ILE B O 1
ATOM 2361 N N . VAL B 1 8 ? 37.469 -12.758 -7.461 1 55.03 8 VAL B N 1
ATOM 2362 C CA . VAL B 1 8 ? 36.125 -12.547 -8.008 1 55.03 8 VAL B CA 1
ATOM 2363 C C . VAL B 1 8 ? 35.094 -13.289 -7.16 1 55.03 8 VAL B C 1
ATOM 2365 O O . VAL B 1 8 ? 35.281 -14.469 -6.84 1 55.03 8 VAL B O 1
ATOM 2368 N N . ILE B 1 9 ? 34.281 -12.586 -6.5 1 62.66 9 ILE B N 1
ATOM 2369 C CA . ILE B 1 9 ? 33.156 -13.148 -5.742 1 62.66 9 ILE B CA 1
ATOM 2370 C C . ILE B 1 9 ? 32.281 -13.977 -6.668 1 62.66 9 ILE B C 1
ATOM 2372 O O . ILE B 1 9 ? 31.844 -13.492 -7.715 1 62.66 9 ILE B O 1
ATOM 2376 N N . SER B 1 10 ? 32.25 -15.242 -6.418 1 64.25 10 SER B N 1
ATOM 2377 C CA . SER B 1 10 ? 31.469 -16.141 -7.246 1 64.25 10 SER B CA 1
ATOM 2378 C C . SER B 1 10 ? 29.984 -16.062 -6.891 1 64.25 10 SER B C 1
ATOM 2380 O O . SER B 1 10 ? 29.641 -15.648 -5.785 1 64.25 10 SER B O 1
ATOM 2382 N N . ALA B 1 11 ? 29.219 -16.469 -7.828 1 64.44 11 ALA B N 1
ATOM 2383 C CA . ALA B 1 11 ? 27.781 -16.547 -7.598 1 64.44 11 ALA B CA 1
ATOM 2384 C C . ALA B 1 11 ? 27.469 -17.531 -6.473 1 64.44 11 ALA B C 1
ATOM 2386 O O . ALA B 1 11 ? 26.531 -17.312 -5.691 1 64.44 11 ALA B O 1
ATOM 2387 N N . ARG B 1 12 ? 28.281 -18.562 -6.387 1 70.75 12 ARG B N 1
ATOM 2388 C CA . ARG B 1 12 ? 28.078 -19.562 -5.348 1 70.75 12 ARG B CA 1
ATOM 2389 C C . ARG B 1 12 ? 28.297 -18.953 -3.961 1 70.75 12 ARG B C 1
ATOM 2391 O O . ARG B 1 12 ? 27.531 -19.25 -3.031 1 70.75 12 ARG B O 1
ATOM 2398 N N . GLN B 1 13 ? 29.266 -18.141 -3.863 1 76.75 13 GLN B N 1
ATOM 2399 C CA . GLN B 1 13 ? 29.547 -17.484 -2.59 1 76.75 13 GLN B CA 1
ATOM 2400 C C . GLN B 1 13 ? 28.375 -16.594 -2.166 1 76.75 13 GLN B C 1
ATOM 2402 O O . GLN B 1 13 ? 27.984 -16.594 -1.001 1 76.75 13 GLN B O 1
ATOM 2407 N N . ILE B 1 14 ? 27.875 -15.938 -3.139 1 74.38 14 ILE B N 1
ATOM 2408 C CA . ILE B 1 14 ? 26.766 -15.023 -2.855 1 74.38 14 ILE B CA 1
ATOM 2409 C C . ILE B 1 14 ? 25.516 -15.82 -2.512 1 74.38 14 ILE B C 1
ATOM 2411 O O . ILE B 1 14 ? 24.766 -15.453 -1.608 1 74.38 14 ILE B O 1
ATOM 2415 N N . GLU B 1 15 ? 25.375 -16.922 -3.164 1 75.94 15 GLU B N 1
ATOM 2416 C CA . GLU B 1 15 ? 24.234 -17.797 -2.914 1 75.94 15 GLU B CA 1
ATOM 2417 C C . GLU B 1 15 ? 24.281 -18.375 -1.501 1 75.94 15 GLU B C 1
ATOM 2419 O O . GLU B 1 15 ? 23.281 -18.375 -0.793 1 75.94 15 GLU B O 1
ATOM 2424 N N . VAL B 1 16 ? 25.406 -18.828 -1.109 1 80.44 16 VAL B N 1
ATOM 2425 C CA . VAL B 1 16 ? 25.562 -19.438 0.206 1 80.44 16 VAL B CA 1
ATOM 2426 C C . VAL B 1 16 ? 25.359 -18.391 1.293 1 80.44 16 VAL B C 1
ATOM 2428 O O . VAL B 1 16 ? 24.641 -18.625 2.27 1 80.44 16 VAL B O 1
ATOM 2431 N N . PHE B 1 17 ? 25.922 -17.219 1.031 1 86 17 PHE B N 1
ATOM 2432 C CA . PHE B 1 17 ? 25.734 -16.109 1.959 1 86 17 PHE B CA 1
ATOM 2433 C C . PHE B 1 17 ? 24.25 -15.781 2.115 1 86 17 PHE B C 1
ATOM 2435 O O . PHE B 1 17 ? 23.75 -15.656 3.236 1 86 17 PHE B O 1
ATOM 2442 N N . ARG B 1 18 ? 23.703 -15.711 0.991 1 77.75 18 ARG B N 1
ATOM 2443 C CA . ARG B 1 18 ? 22.281 -15.383 0.975 1 77.75 18 ARG B CA 1
ATOM 2444 C C . ARG B 1 18 ? 21.469 -16.406 1.766 1 77.75 18 ARG B C 1
ATOM 2446 O O . ARG B 1 18 ? 20.594 -16.031 2.549 1 77.75 18 ARG B O 1
ATOM 2453 N N . MET B 1 19 ? 21.703 -17.672 1.632 1 78.81 19 MET B N 1
ATOM 2454 C CA . MET B 1 19 ? 20.953 -18.734 2.287 1 78.81 19 MET B CA 1
ATOM 2455 C C . MET B 1 19 ? 21.188 -18.719 3.793 1 78.81 19 MET B C 1
ATOM 2457 O O . MET B 1 19 ? 20.266 -18.953 4.57 1 78.81 19 MET B O 1
ATOM 2461 N N . VAL B 1 20 ? 22.391 -18.375 4.168 1 85.19 20 VAL B N 1
ATOM 2462 C CA . VAL B 1 20 ? 22.688 -18.297 5.594 1 85.19 20 VAL B CA 1
ATOM 2463 C C . VAL B 1 20 ? 21.922 -17.141 6.23 1 85.19 20 VAL B C 1
ATOM 2465 O O . VAL B 1 20 ? 21.375 -17.281 7.32 1 85.19 20 VAL B O 1
ATOM 2468 N N . MET B 1 21 ? 21.938 -16.125 5.516 1 80.38 21 MET B N 1
ATOM 2469 C CA . MET B 1 21 ? 21.25 -14.938 6.027 1 80.38 21 MET B CA 1
ATOM 2470 C C . MET B 1 21 ? 19.75 -15.172 6.133 1 80.38 21 MET B C 1
ATOM 2472 O O . MET B 1 21 ? 19.125 -14.773 7.109 1 80.38 21 MET B O 1
ATOM 2476 N N . ARG B 1 22 ? 19.266 -15.812 5.078 1 74.19 22 ARG B N 1
ATOM 2477 C CA . ARG B 1 22 ? 17.828 -16.047 4.988 1 74.19 22 ARG B CA 1
ATOM 2478 C C . ARG B 1 22 ? 17.375 -17.062 6.027 1 74.19 22 ARG B C 1
ATOM 2480 O O . ARG B 1 22 ? 16.312 -16.906 6.633 1 74.19 22 ARG B O 1
ATOM 2487 N N . LEU B 1 23 ? 18.172 -18.031 6.262 1 74.62 23 LEU B N 1
ATOM 2488 C CA . LEU B 1 23 ? 17.766 -19.156 7.113 1 74.62 23 LEU B CA 1
ATOM 2489 C C . LEU B 1 23 ? 18.297 -18.969 8.531 1 74.62 23 LEU B C 1
ATOM 2491 O O . LEU B 1 23 ? 17.875 -19.672 9.453 1 74.62 23 LEU B O 1
ATOM 2495 N N . GLY B 1 24 ? 19.188 -18.016 8.656 1 77.44 24 GLY B N 1
ATOM 2496 C CA . GLY B 1 24 ? 19.703 -17.625 9.961 1 77.44 24 GLY B CA 1
ATOM 2497 C C . GLY B 1 24 ? 20.625 -18.656 10.578 1 77.44 24 GLY B C 1
ATOM 2498 O O . GLY B 1 24 ? 20.906 -18.609 11.773 1 77.44 24 GLY B O 1
ATOM 2499 N N . SER B 1 25 ? 20.906 -19.703 9.789 1 82.56 25 SER B N 1
ATOM 2500 C CA . SER B 1 25 ? 21.719 -20.797 10.305 1 82.56 25 SER B CA 1
ATOM 2501 C C . SER B 1 25 ? 22.562 -21.438 9.211 1 82.56 25 SER B C 1
ATOM 2503 O O . SER B 1 25 ? 22.078 -21.688 8.102 1 82.56 25 SER B O 1
ATOM 2505 N N . ALA B 1 26 ? 23.828 -21.719 9.547 1 86.19 26 ALA B N 1
ATOM 2506 C CA . ALA B 1 26 ? 24.719 -22.391 8.602 1 86.19 26 ALA B CA 1
ATOM 2507 C C . ALA B 1 26 ? 24.266 -23.812 8.344 1 86.19 26 ALA B C 1
ATOM 2509 O O . ALA B 1 26 ? 24.328 -24.312 7.215 1 86.19 26 ALA B O 1
ATOM 2510 N N . ARG B 1 27 ? 23.812 -24.359 9.414 1 84.81 27 ARG B N 1
ATOM 2511 C CA . ARG B 1 27 ? 23.328 -25.719 9.289 1 84.81 27 ARG B CA 1
ATOM 2512 C C . ARG B 1 27 ? 22.094 -25.781 8.375 1 84.81 27 ARG B C 1
ATOM 2514 O O . ARG B 1 27 ? 22.016 -26.641 7.492 1 84.81 27 ARG B O 1
ATOM 2521 N N . ARG B 1 28 ? 21.25 -24.953 8.594 1 81.44 28 ARG B N 1
ATOM 2522 C CA . ARG B 1 28 ? 20.031 -24.922 7.789 1 81.44 28 ARG B CA 1
ATOM 2523 C C . ARG B 1 28 ? 20.359 -24.547 6.344 1 81.44 28 ARG B C 1
ATOM 2525 O O . ARG B 1 28 ? 19.734 -25.078 5.414 1 81.44 28 ARG B O 1
ATOM 2532 N N . ALA B 1 29 ? 21.25 -23.688 6.16 1 83.44 29 ALA B N 1
ATOM 2533 C CA . ALA B 1 29 ? 21.688 -23.328 4.816 1 83.44 29 ALA B CA 1
ATOM 2534 C C . ALA B 1 29 ? 22.328 -24.516 4.109 1 83.44 29 ALA B C 1
ATOM 2536 O O . ALA B 1 29 ? 22.094 -24.734 2.918 1 83.44 29 ALA B O 1
ATOM 2537 N N . ALA B 1 30 ? 23.047 -25.234 4.82 1 85.69 30 ALA B N 1
ATOM 2538 C CA . ALA B 1 30 ? 23.688 -26.438 4.289 1 85.69 30 ALA B CA 1
ATOM 2539 C C . ALA B 1 30 ? 22.656 -27.438 3.795 1 85.69 30 ALA B C 1
ATOM 2541 O O . ALA B 1 30 ? 22.781 -27.969 2.691 1 85.69 30 ALA B O 1
ATOM 2542 N N . GLU B 1 31 ? 21.703 -27.594 4.617 1 80.12 31 GLU B N 1
ATOM 2543 C CA . GLU B 1 31 ? 20.625 -28.5 4.262 1 80.12 31 GLU B CA 1
ATOM 2544 C C . GLU B 1 31 ? 19.891 -28.016 3.02 1 80.12 31 GLU B C 1
ATOM 2546 O O . GLU B 1 31 ? 19.625 -28.797 2.104 1 80.12 31 GLU B O 1
ATOM 2551 N N . ALA B 1 32 ? 19.75 -26.797 2.979 1 75.88 32 ALA B N 1
ATOM 2552 C CA . ALA B 1 32 ? 18.984 -26.188 1.884 1 75.88 32 ALA B CA 1
ATOM 2553 C C . ALA B 1 32 ? 19.781 -26.234 0.579 1 75.88 32 ALA B C 1
ATOM 2555 O O . ALA B 1 32 ? 19.203 -26.391 -0.5 1 75.88 32 ALA B O 1
ATOM 2556 N N . LEU B 1 33 ? 21.016 -26.172 0.647 1 75.06 33 LEU B N 1
ATOM 2557 C CA . LEU B 1 33 ? 21.891 -26.094 -0.518 1 75.06 33 LEU B CA 1
ATOM 2558 C C . LEU B 1 33 ? 22.484 -27.453 -0.845 1 75.06 33 LEU B C 1
ATOM 2560 O O . LEU B 1 33 ? 23.234 -27.594 -1.822 1 75.06 33 LEU B O 1
ATOM 2564 N N . HIS B 1 34 ? 22.094 -28.438 -0.002 1 79.44 34 HIS B N 1
ATOM 2565 C CA . HIS B 1 34 ? 22.578 -29.797 -0.172 1 79.44 34 HIS B CA 1
ATOM 2566 C C . HIS B 1 34 ? 24.109 -29.844 -0.187 1 79.44 34 HIS B C 1
ATOM 2568 O O . HIS B 1 34 ? 24.703 -30.484 -1.056 1 79.44 34 HIS B O 1
ATOM 2574 N N . ILE B 1 35 ? 24.672 -29.141 0.703 1 83.5 35 ILE B N 1
ATOM 2575 C CA . ILE B 1 35 ? 26.109 -29.188 0.956 1 83.5 35 ILE B CA 1
ATOM 2576 C C . ILE B 1 35 ? 26.359 -29.328 2.455 1 83.5 35 ILE B C 1
ATOM 2578 O O . ILE B 1 35 ? 25.438 -29.266 3.258 1 83.5 35 ILE B O 1
ATOM 2582 N N . SER B 1 36 ? 27.531 -29.641 2.812 1 85.25 36 SER B N 1
ATOM 2583 C CA . SER B 1 36 ? 27.875 -29.828 4.219 1 85.25 36 SER B CA 1
ATOM 2584 C C . SER B 1 36 ? 28 -28.5 4.938 1 85.25 36 SER B C 1
ATOM 2586 O O . SER B 1 36 ? 28.281 -27.469 4.312 1 85.25 36 SER B O 1
ATOM 2588 N N . GLN B 1 37 ? 27.719 -28.578 6.102 1 87.88 37 GLN B N 1
ATOM 2589 C CA . GLN B 1 37 ? 27.828 -27.375 6.918 1 87.88 37 GLN B CA 1
ATOM 2590 C C . GLN B 1 37 ? 29.25 -26.828 6.887 1 87.88 37 GLN B C 1
ATOM 2592 O O . GLN B 1 37 ? 29.453 -25.609 6.773 1 87.88 37 GLN B O 1
ATOM 2597 N N . PRO B 1 38 ? 30.281 -27.688 7.016 1 88.56 38 PRO B N 1
ATOM 2598 C CA . PRO B 1 38 ? 31.641 -27.125 6.898 1 88.56 38 PRO B CA 1
ATOM 2599 C C . PRO B 1 38 ? 31.875 -26.438 5.555 1 88.56 38 PRO B C 1
ATOM 2601 O O . PRO B 1 38 ? 32.594 -25.438 5.488 1 88.56 38 PRO B O 1
ATOM 2604 N N . ALA B 1 39 ? 31.219 -26.891 4.551 1 85.88 39 ALA B N 1
ATOM 2605 C CA . ALA B 1 39 ? 31.312 -26.281 3.23 1 85.88 39 ALA B CA 1
ATOM 2606 C C . ALA B 1 39 ? 30.688 -24.891 3.223 1 85.88 39 ALA B C 1
ATOM 2608 O O . ALA B 1 39 ? 31.25 -23.953 2.645 1 85.88 39 ALA B O 1
ATOM 2609 N N . VAL B 1 40 ? 29.531 -24.828 3.836 1 89.25 40 VAL B N 1
ATOM 2610 C CA . VAL B 1 40 ? 28.875 -23.531 3.953 1 89.25 40 VAL B CA 1
ATOM 2611 C C . VAL B 1 40 ? 29.797 -22.547 4.66 1 89.25 40 VAL B C 1
ATOM 2613 O O . VAL B 1 40 ? 29.984 -21.422 4.195 1 89.25 40 VAL B O 1
ATOM 2616 N N . THR B 1 41 ? 30.391 -22.984 5.73 1 86.81 41 THR B N 1
ATOM 2617 C CA . THR B 1 41 ? 31.25 -22.125 6.535 1 86.81 41 THR B CA 1
ATOM 2618 C C . THR B 1 41 ? 32.469 -21.703 5.738 1 86.81 41 THR B C 1
ATOM 2620 O O . THR B 1 41 ? 32.844 -20.531 5.762 1 86.81 41 THR B O 1
ATOM 2623 N N . GLN B 1 42 ? 33 -22.594 5.023 1 88 42 GLN B N 1
ATOM 2624 C CA . GLN B 1 42 ? 34.188 -22.312 4.223 1 88 42 GLN B CA 1
ATOM 2625 C C . GLN B 1 42 ? 33.875 -21.312 3.111 1 88 42 GLN B C 1
ATOM 2627 O O . GLN B 1 42 ? 34.656 -20.391 2.859 1 88 42 GLN B O 1
ATOM 2632 N N . ILE B 1 43 ? 32.719 -21.516 2.469 1 85.75 43 ILE B N 1
ATOM 2633 C CA . ILE B 1 43 ? 32.344 -20.656 1.354 1 85.75 43 ILE B CA 1
ATOM 2634 C C . ILE B 1 43 ? 32.094 -19.234 1.853 1 85.75 43 ILE B C 1
ATOM 2636 O O . ILE B 1 43 ? 32.469 -18.266 1.202 1 85.75 43 ILE B O 1
ATOM 2640 N N . VAL B 1 44 ? 31.484 -19.172 3 1 87.75 44 VAL B N 1
ATOM 2641 C CA . VAL B 1 44 ? 31.203 -17.859 3.594 1 87.75 44 VAL B CA 1
ATOM 2642 C C . VAL B 1 44 ? 32.531 -17.188 3.977 1 87.75 44 VAL B C 1
ATOM 2644 O O . VAL B 1 44 ? 32.688 -15.984 3.76 1 87.75 44 VAL B O 1
ATOM 2647 N N . LEU B 1 45 ? 33.438 -17.938 4.523 1 85.94 45 LEU B N 1
ATOM 2648 C CA . LEU B 1 45 ? 34.75 -17.406 4.875 1 85.94 45 LEU B CA 1
ATOM 2649 C C . LEU B 1 45 ? 35.469 -16.922 3.635 1 85.94 45 LEU B C 1
ATOM 2651 O O . LEU B 1 45 ? 36.156 -15.875 3.674 1 85.94 45 LEU B O 1
ATOM 2655 N N . GLN B 1 46 ? 35.344 -17.688 2.604 1 82.69 46 GLN B N 1
ATOM 2656 C CA . GLN B 1 46 ? 35.938 -17.281 1.34 1 82.69 46 GLN B CA 1
ATOM 2657 C C . GLN B 1 46 ? 35.344 -15.969 0.839 1 82.69 46 GLN B C 1
ATOM 2659 O O . GLN B 1 46 ? 36.062 -15.109 0.327 1 82.69 46 GLN B O 1
ATOM 2664 N N . LEU B 1 47 ? 34.031 -15.883 0.928 1 81.19 47 LEU B N 1
ATOM 2665 C CA . LEU B 1 47 ? 33.344 -14.641 0.552 1 81.19 47 LEU B CA 1
ATOM 2666 C C . LEU B 1 47 ? 33.875 -13.477 1.389 1 81.19 47 LEU B C 1
ATOM 2668 O O . LEU B 1 47 ? 34.156 -12.398 0.855 1 81.19 47 LEU B O 1
ATOM 2672 N N . GLU B 1 48 ? 33.969 -13.695 2.666 1 84.25 48 GLU B N 1
ATOM 2673 C CA . GLU B 1 48 ? 34.469 -12.672 3.578 1 84.25 48 GLU B CA 1
ATOM 2674 C C . GLU B 1 48 ? 35.875 -12.242 3.211 1 84.25 48 GLU B C 1
ATOM 2676 O O . GLU B 1 48 ? 36.219 -11.055 3.221 1 84.25 48 GLU B O 1
ATOM 2681 N N . GLN B 1 49 ? 36.719 -13.188 2.873 1 80 49 GLN B N 1
ATOM 2682 C CA . GLN B 1 49 ? 38.094 -12.914 2.471 1 80 49 GLN B CA 1
ATOM 2683 C C . GLN B 1 49 ? 38.156 -12.133 1.161 1 80 49 GLN B C 1
ATOM 2685 O O . GLN B 1 49 ? 38.875 -11.141 1.05 1 80 49 GLN B O 1
ATOM 2690 N N . ALA B 1 50 ? 37.344 -12.609 0.272 1 75.06 50 ALA B N 1
ATOM 2691 C CA . ALA B 1 50 ? 37.312 -11.977 -1.042 1 75.06 50 ALA B CA 1
ATOM 2692 C C . ALA B 1 50 ? 36.812 -10.539 -0.95 1 75.06 50 ALA B C 1
ATOM 2694 O O . ALA B 1 50 ? 37.312 -9.648 -1.635 1 75.06 50 ALA B O 1
ATOM 2695 N N . ALA B 1 51 ? 35.812 -10.406 -0.129 1 73.5 51 ALA B N 1
ATOM 2696 C CA . ALA B 1 51 ? 35.156 -9.102 0.02 1 73.5 51 ALA B CA 1
ATOM 2697 C C . ALA B 1 51 ? 35.906 -8.234 1.024 1 73.5 51 ALA B C 1
ATOM 2699 O O . ALA B 1 51 ? 35.656 -7.031 1.125 1 73.5 51 ALA B O 1
ATOM 2700 N N . ARG B 1 52 ? 36.781 -8.812 1.769 1 75.38 52 ARG B N 1
ATOM 2701 C CA . ARG B 1 52 ? 37.5 -8.148 2.848 1 75.38 52 ARG B CA 1
ATOM 2702 C C . ARG B 1 52 ? 36.531 -7.574 3.879 1 75.38 52 ARG B C 1
ATOM 2704 O O . ARG B 1 52 ? 36.688 -6.43 4.309 1 75.38 52 ARG B O 1
ATOM 2711 N N . LEU B 1 53 ? 35.438 -8.336 4.164 1 79.44 53 LEU B N 1
ATOM 2712 C CA . LEU B 1 53 ? 34.438 -8.008 5.172 1 79.44 53 LEU B CA 1
ATOM 2713 C C . LEU B 1 53 ? 34.219 -9.18 6.129 1 79.44 53 LEU B C 1
ATOM 2715 O O . LEU B 1 53 ? 34.375 -10.336 5.746 1 79.44 53 LEU B O 1
ATOM 2719 N N . ARG B 1 54 ? 34 -8.781 7.34 1 80.94 54 ARG B N 1
ATOM 2720 C CA . ARG B 1 54 ? 33.469 -9.773 8.273 1 80.94 54 ARG B CA 1
ATOM 2721 C C . ARG B 1 54 ? 31.953 -9.766 8.281 1 80.94 54 ARG B C 1
ATOM 2723 O O . ARG B 1 54 ? 31.344 -8.766 8.664 1 80.94 54 ARG B O 1
ATOM 2730 N N . LEU B 1 55 ? 31.391 -10.844 7.789 1 84.06 55 LEU B N 1
ATOM 2731 C CA . LEU B 1 55 ? 29.953 -10.867 7.598 1 84.06 55 LEU B CA 1
ATOM 2732 C C . LEU B 1 55 ? 29.266 -11.609 8.742 1 84.06 55 LEU B C 1
ATOM 2734 O O . LEU B 1 55 ? 28.078 -11.375 9.016 1 84.06 55 LEU B O 1
ATOM 2738 N N . PHE B 1 56 ? 30.031 -12.461 9.477 1 88.19 56 PHE B N 1
ATOM 2739 C CA . PHE B 1 56 ? 29.438 -13.203 10.586 1 88.19 56 PHE B CA 1
ATOM 2740 C C . PHE B 1 56 ? 30.391 -13.211 11.781 1 88.19 56 PHE B C 1
ATOM 2742 O O . PHE B 1 56 ? 31.609 -13.344 11.617 1 88.19 56 PHE B O 1
ATOM 2749 N N . ASP B 1 57 ? 29.828 -12.898 12.914 1 83.06 57 ASP B N 1
ATOM 2750 C CA . ASP B 1 57 ? 30.547 -13.047 14.18 1 83.06 57 ASP B CA 1
ATOM 2751 C C . ASP B 1 57 ? 30.453 -14.477 14.703 1 83.06 57 ASP B C 1
ATOM 2753 O O . ASP B 1 57 ? 29.344 -14.984 14.945 1 83.06 57 ASP B O 1
ATOM 2757 N N . ARG B 1 58 ? 31.516 -15.172 14.805 1 76.31 58 ARG B N 1
ATOM 2758 C CA . ARG B 1 58 ? 31.562 -16.578 15.188 1 76.31 58 ARG B CA 1
ATOM 2759 C C . ARG B 1 58 ? 32.062 -16.734 16.625 1 76.31 58 ARG B C 1
ATOM 2761 O O . ARG B 1 58 ? 32.375 -17.844 17.047 1 76.31 58 ARG B O 1
ATOM 2768 N N . SER B 1 59 ? 32.25 -15.68 17.406 1 72.88 59 SER B N 1
ATOM 2769 C CA . SER B 1 59 ? 32.875 -15.711 18.719 1 72.88 59 SER B CA 1
ATOM 2770 C C . SER B 1 59 ? 32.062 -16.531 19.703 1 72.88 59 SER B C 1
ATOM 2772 O O . SER B 1 59 ? 32.625 -17.141 20.625 1 72.88 59 SER B O 1
ATOM 2774 N N . LYS B 1 60 ? 30.812 -16.641 19.578 1 66 60 LYS B N 1
ATOM 2775 C CA . LYS B 1 60 ? 30 -17.344 20.562 1 66 60 LYS B CA 1
ATOM 2776 C C . LYS B 1 60 ? 29.484 -18.656 20.031 1 66 60 LYS B C 1
ATOM 2778 O O . LYS B 1 60 ? 28.469 -19.188 20.5 1 66 60 LYS B O 1
ATOM 2783 N N . GLY B 1 61 ? 30.047 -19.234 18.984 1 64.69 61 GLY B N 1
ATOM 2784 C CA . GLY B 1 61 ? 29.703 -20.547 18.469 1 64.69 61 GLY B CA 1
ATOM 2785 C C . GLY B 1 61 ? 28.594 -20.516 17.438 1 64.69 61 GLY B C 1
ATOM 2786 O O . GLY B 1 61 ? 28.297 -21.516 16.781 1 64.69 61 GLY B O 1
ATOM 2787 N N . ARG B 1 62 ? 27.938 -19.453 17.375 1 68.19 62 ARG B N 1
ATOM 2788 C CA . ARG B 1 62 ? 26.891 -19.344 16.359 1 68.19 62 ARG B CA 1
ATOM 2789 C C . ARG B 1 62 ? 27.266 -18.281 15.312 1 68.19 62 ARG B C 1
ATOM 2791 O O . ARG B 1 62 ? 27.938 -17.312 15.625 1 68.19 62 ARG B O 1
ATOM 2798 N N . MET B 1 63 ? 26.906 -18.5 14.055 1 76.06 63 MET B N 1
ATOM 2799 C CA . MET B 1 63 ? 27.109 -17.516 12.984 1 76.06 63 MET B CA 1
ATOM 2800 C C . MET B 1 63 ? 26.078 -16.391 13.078 1 76.06 63 MET B C 1
ATOM 2802 O O . MET B 1 63 ? 24.938 -16.578 12.68 1 76.06 63 MET B O 1
ATOM 2806 N N . ALA B 1 64 ? 26.5 -15.352 13.758 1 82.12 64 ALA B N 1
ATOM 2807 C CA . ALA B 1 64 ? 25.625 -14.195 13.875 1 82.12 64 ALA B CA 1
ATOM 2808 C C . ALA B 1 64 ? 25.984 -13.125 12.844 1 82.12 64 ALA B C 1
ATOM 2810 O O . ALA B 1 64 ? 27.156 -12.758 12.711 1 82.12 64 ALA B O 1
ATOM 2811 N N . PRO B 1 65 ? 24.969 -12.688 12.078 1 82.69 65 PRO B N 1
ATOM 2812 C CA . PRO B 1 65 ? 25.266 -11.695 11.039 1 82.69 65 PRO B CA 1
ATOM 2813 C C . PRO B 1 65 ? 25.781 -10.375 11.617 1 82.69 65 PRO B C 1
ATOM 2815 O O . PRO B 1 65 ? 25.297 -9.93 12.664 1 82.69 65 PRO B O 1
ATOM 2818 N N . THR B 1 66 ? 26.844 -9.789 10.992 1 79.94 66 THR B N 1
ATOM 2819 C CA . THR B 1 66 ? 27.359 -8.461 11.32 1 79.94 66 THR B CA 1
ATOM 2820 C C . THR B 1 66 ? 26.516 -7.379 10.648 1 79.94 66 THR B C 1
ATOM 2822 O O . THR B 1 66 ? 25.688 -7.672 9.789 1 79.94 66 THR B O 1
ATOM 2825 N N . PRO B 1 67 ? 26.734 -6.211 11.062 1 70.5 67 PRO B N 1
ATOM 2826 C CA . PRO B 1 67 ? 26.062 -5.109 10.367 1 70.5 67 PRO B CA 1
ATOM 2827 C C . PRO B 1 67 ? 26.406 -5.062 8.883 1 70.5 67 PRO B C 1
ATOM 2829 O O . PRO B 1 67 ? 25.547 -4.727 8.062 1 70.5 67 PRO B O 1
ATOM 2832 N N . GLU B 1 68 ? 27.547 -5.41 8.578 1 73.62 68 GLU B N 1
ATOM 2833 C CA . GLU B 1 68 ? 27.969 -5.48 7.184 1 73.62 68 GLU B CA 1
ATOM 2834 C C . GLU B 1 68 ? 27.188 -6.543 6.422 1 73.62 68 GLU B C 1
ATOM 2836 O O . GLU B 1 68 ? 26.812 -6.336 5.266 1 73.62 68 GLU B O 1
ATOM 2841 N N . ALA B 1 69 ? 26.969 -7.633 7.074 1 77.5 69 ALA B N 1
ATOM 2842 C CA . ALA B 1 69 ? 26.156 -8.695 6.473 1 77.5 69 ALA B CA 1
ATOM 2843 C C . ALA B 1 69 ? 24.734 -8.219 6.199 1 77.5 69 ALA B C 1
ATOM 2845 O O . ALA B 1 69 ? 24.188 -8.484 5.129 1 77.5 69 ALA B O 1
ATOM 2846 N N . ALA B 1 70 ? 24.281 -7.508 7.121 1 71.25 70 ALA B N 1
ATOM 2847 C CA . ALA B 1 70 ? 22.922 -6.992 7.012 1 71.25 70 ALA B CA 1
ATOM 2848 C C . ALA B 1 70 ? 22.797 -6.012 5.848 1 71.25 70 ALA B C 1
ATOM 2850 O O . ALA B 1 70 ? 21.781 -6.012 5.137 1 71.25 70 ALA B O 1
ATOM 2851 N N . SER B 1 71 ? 23.812 -5.332 5.68 1 64.69 71 SER B N 1
ATOM 2852 C CA . SER B 1 71 ? 23.844 -4.383 4.57 1 64.69 71 SER B CA 1
ATOM 2853 C C . SER B 1 71 ? 24.016 -5.102 3.236 1 64.69 71 SER B C 1
ATOM 2855 O O . SER B 1 71 ? 23.359 -4.762 2.254 1 64.69 71 SER B O 1
ATOM 2857 N N . LEU B 1 72 ? 24.906 -6.027 3.275 1 69 72 LEU B N 1
ATOM 2858 C CA . LEU B 1 72 ? 25.234 -6.738 2.043 1 69 72 LEU B CA 1
ATOM 2859 C C . LEU B 1 72 ? 24.047 -7.578 1.57 1 69 72 LEU B C 1
ATOM 2861 O O . LEU B 1 72 ? 23.797 -7.684 0.368 1 69 72 LEU B O 1
ATOM 2865 N N . ILE B 1 73 ? 23.328 -8.062 2.525 1 73.12 73 ILE B N 1
ATOM 2866 C CA . ILE B 1 73 ? 22.219 -8.938 2.145 1 73.12 73 ILE B CA 1
ATOM 2867 C C . ILE B 1 73 ? 21.172 -8.141 1.385 1 73.12 73 ILE B C 1
ATOM 2869 O O . ILE B 1 73 ? 20.547 -8.656 0.447 1 73.12 73 ILE B O 1
ATOM 2873 N N . ASP B 1 74 ? 21.078 -7 1.7 1 60.91 74 ASP B N 1
ATOM 2874 C CA . ASP B 1 74 ? 20.156 -6.137 0.983 1 60.91 74 ASP B CA 1
ATOM 2875 C C . ASP B 1 74 ? 20.547 -5.996 -0.484 1 60.91 74 ASP B C 1
ATOM 2877 O O . ASP B 1 74 ? 19.703 -6.074 -1.373 1 60.91 74 ASP B O 1
ATOM 2881 N N . GLU B 1 75 ? 21.812 -5.832 -0.671 1 59.38 75 GLU B N 1
ATOM 2882 C CA . GLU B 1 75 ? 22.328 -5.73 -2.031 1 59.38 75 GLU B CA 1
ATOM 2883 C C . GLU B 1 75 ? 22.266 -7.078 -2.746 1 59.38 75 GLU B C 1
ATOM 2885 O O . GLU B 1 75 ? 21.953 -7.137 -3.936 1 59.38 75 GLU B O 1
ATOM 2890 N N . VAL B 1 76 ? 22.594 -8.086 -2.051 1 64.44 76 VAL B N 1
ATOM 2891 C CA . VAL B 1 76 ? 22.547 -9.43 -2.609 1 64.44 76 VAL B CA 1
ATOM 2892 C C . VAL B 1 76 ? 21.109 -9.766 -3.021 1 64.44 76 VAL B C 1
ATOM 2894 O O . VAL B 1 76 ? 20.891 -10.305 -4.105 1 64.44 76 VAL B O 1
ATOM 2897 N N . GLU B 1 77 ? 20.25 -9.352 -2.184 1 60.22 77 GLU B N 1
ATOM 2898 C CA . GLU B 1 77 ? 18.859 -9.617 -2.492 1 60.22 77 GLU B CA 1
ATOM 2899 C C . GLU B 1 77 ? 18.406 -8.859 -3.742 1 60.22 77 GLU B C 1
ATOM 2901 O O . GLU B 1 77 ? 17.656 -9.391 -4.559 1 60.22 77 GLU B O 1
ATOM 2906 N N . ARG B 1 78 ? 19 -7.828 -3.891 1 53.03 78 ARG B N 1
ATOM 2907 C CA . ARG B 1 78 ? 18.734 -7.035 -5.086 1 53.03 78 ARG B CA 1
ATOM 2908 C C . ARG B 1 78 ? 19.297 -7.715 -6.332 1 53.03 78 ARG B C 1
ATOM 2910 O O . ARG B 1 78 ? 18.641 -7.719 -7.383 1 53.03 78 ARG B O 1
ATOM 2917 N N . VAL B 1 79 ? 20.562 -8.211 -6.199 1 50.09 79 VAL B N 1
ATOM 2918 C CA . VAL B 1 79 ? 21.219 -8.914 -7.297 1 50.09 79 VAL B CA 1
ATOM 2919 C C . VAL B 1 79 ? 20.484 -10.227 -7.586 1 50.09 79 VAL B C 1
ATOM 2921 O O . VAL B 1 79 ? 20.297 -10.602 -8.75 1 50.09 79 VAL B O 1
ATOM 2924 N N . TYR B 1 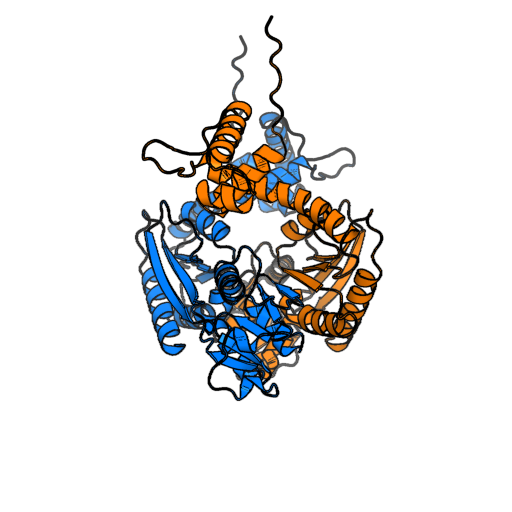80 ? 20.234 -10.969 -6.582 1 47.03 80 TYR B N 1
ATOM 2925 C CA . TYR B 1 80 ? 19.531 -12.242 -6.754 1 47.03 80 TYR B CA 1
ATOM 2926 C C . TYR B 1 80 ? 18.125 -12.023 -7.301 1 47.03 80 TYR B C 1
ATOM 2928 O O . TYR B 1 80 ? 17.578 -12.891 -7.977 1 47.03 80 TYR B O 1
ATOM 2936 N N . VAL B 1 81 ? 17.75 -10.906 -7.129 1 44.69 81 VAL B N 1
ATOM 2937 C CA . VAL B 1 81 ? 16.562 -10.578 -7.891 1 44.69 81 VAL B CA 1
ATOM 2938 C C . VAL B 1 81 ? 16.828 -10.727 -9.383 1 44.69 81 VAL B C 1
ATOM 2940 O O . VAL B 1 81 ? 16 -11.273 -10.125 1 44.69 81 VAL B O 1
ATOM 2943 N N . GLY B 1 82 ? 18.016 -10.281 -9.703 1 44.62 82 GLY B N 1
ATOM 2944 C CA . GLY B 1 82 ? 18.453 -10.523 -11.07 1 44.62 82 GLY B CA 1
ATOM 2945 C C . GLY B 1 82 ? 18.719 -11.992 -11.359 1 44.62 82 GLY B C 1
ATOM 2946 O O . GLY B 1 82 ? 18.344 -12.492 -12.422 1 44.62 82 GLY B O 1
ATOM 2947 N N . LEU B 1 83 ? 19.469 -12.641 -10.578 1 43.84 83 LEU B N 1
ATOM 2948 C CA . LEU B 1 83 ? 19.703 -14.07 -10.734 1 43.84 83 LEU B CA 1
ATOM 2949 C C . LEU B 1 83 ? 18.391 -14.852 -10.648 1 43.84 83 LEU B C 1
ATOM 2951 O O . LEU B 1 83 ? 18.203 -15.836 -11.367 1 43.84 83 LEU B O 1
ATOM 2955 N N . ASP B 1 84 ? 17.594 -14.516 -9.812 1 41.75 84 ASP B N 1
ATOM 2956 C CA . ASP B 1 84 ? 16.234 -15.07 -9.82 1 41.75 84 ASP B CA 1
ATOM 2957 C C . ASP B 1 84 ? 15.562 -14.859 -11.172 1 41.75 84 ASP B C 1
ATOM 2959 O O . ASP B 1 84 ? 14.828 -15.727 -11.656 1 41.75 84 ASP B O 1
ATOM 2963 N N . ALA B 1 85 ? 15.984 -13.852 -11.766 1 43.69 85 ALA B N 1
ATOM 2964 C CA . ALA B 1 85 ? 15.516 -13.68 -13.141 1 43.69 85 ALA B CA 1
ATOM 2965 C C . ALA B 1 85 ? 16.109 -14.75 -14.055 1 43.69 85 ALA B C 1
ATOM 2967 O O . ALA B 1 85 ? 15.43 -15.273 -14.938 1 43.69 85 ALA B O 1
ATOM 2968 N N . VAL B 1 86 ? 17.312 -15.031 -13.922 1 41.94 86 VAL B N 1
ATOM 2969 C CA . VAL B 1 86 ? 17.922 -16.109 -14.703 1 41.94 86 VAL B CA 1
ATOM 2970 C C . VAL B 1 86 ? 17.297 -17.453 -14.312 1 41.94 86 VAL B C 1
ATOM 2972 O O . VAL B 1 86 ? 16.938 -18.25 -15.18 1 41.94 86 VAL B O 1
ATOM 2975 N N . GLN B 1 87 ? 17.312 -17.781 -13.102 1 41.09 87 GLN B N 1
ATOM 2976 C CA . GLN B 1 87 ? 16.672 -19.016 -12.695 1 41.09 87 GLN B CA 1
ATOM 2977 C C . GLN B 1 87 ? 15.203 -19.047 -13.102 1 41.09 87 GLN B C 1
ATOM 2979 O O . GLN B 1 87 ? 14.695 -20.078 -13.555 1 41.09 87 GLN B O 1
ATOM 2984 N N . ARG B 1 88 ? 14.555 -17.984 -13 1 42.09 88 ARG B N 1
ATOM 2985 C CA . ARG B 1 88 ? 13.195 -17.891 -13.523 1 42.09 88 ARG B CA 1
ATOM 2986 C C . ARG B 1 88 ? 13.164 -18.156 -15.023 1 42.09 88 ARG B C 1
ATOM 2988 O O . ARG B 1 88 ? 12.266 -18.844 -15.516 1 42.09 88 ARG B O 1
ATOM 2995 N N . LYS B 1 89 ? 14.156 -17.703 -15.633 1 43.59 89 LYS B N 1
ATOM 2996 C CA . LYS B 1 89 ? 14.25 -18.031 -17.047 1 43.59 89 LYS B CA 1
ATOM 2997 C C . LYS B 1 89 ? 14.547 -19.5 -17.266 1 43.59 89 LYS B C 1
ATOM 2999 O O . LYS B 1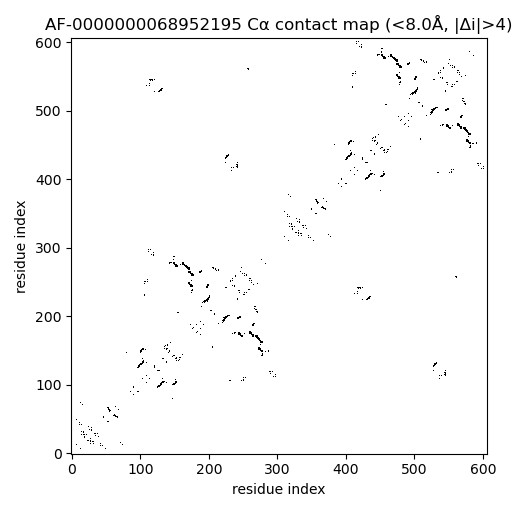 89 ? 13.977 -20.141 -18.156 1 43.59 89 LYS B O 1
ATOM 3004 N N . ILE B 1 90 ? 15.422 -20.016 -1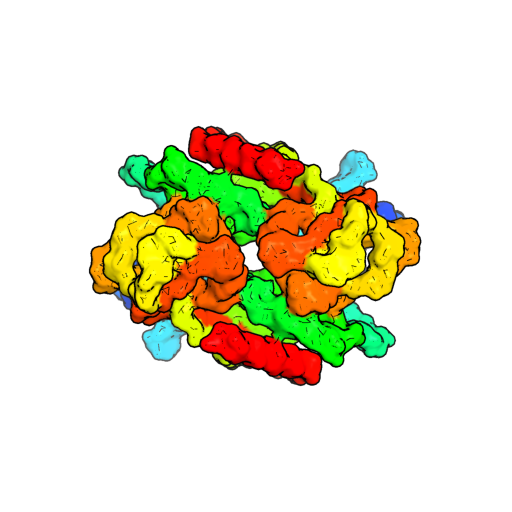6.609 1 40.16 90 ILE B N 1
ATOM 3005 C CA . ILE B 1 90 ? 15.727 -21.438 -16.719 1 40.16 90 ILE B CA 1
ATOM 3006 C C . ILE B 1 90 ? 14.508 -22.25 -16.328 1 40.16 90 ILE B C 1
ATOM 3008 O O . ILE B 1 90 ? 14.141 -23.203 -17.016 1 40.16 90 ILE B O 1
ATOM 3012 N N . ASP B 1 91 ? 13.977 -21.922 -15.188 1 41 91 ASP B N 1
ATOM 3013 C CA . ASP B 1 91 ? 12.758 -22.625 -14.797 1 41 91 ASP B CA 1
ATOM 3014 C C . ASP B 1 91 ? 11.656 -22.422 -15.844 1 41 91 ASP B C 1
ATOM 3016 O O . ASP B 1 91 ? 10.906 -23.359 -16.141 1 41 91 ASP B O 1
ATOM 3020 N N . GLN B 1 92 ? 11.586 -21.219 -16.312 1 41.81 92 GLN B N 1
ATOM 3021 C CA . GLN B 1 92 ? 10.719 -21 -17.469 1 41.81 92 GLN B CA 1
ATOM 3022 C C . GLN B 1 92 ? 11.07 -21.938 -18.609 1 41.81 92 GLN B C 1
ATOM 3024 O O . GLN B 1 92 ? 10.188 -22.453 -19.297 1 41.81 92 GLN B O 1
ATOM 3029 N N . LEU B 1 93 ? 12.234 -22.078 -18.797 1 40.41 93 LEU B N 1
ATOM 3030 C CA . LEU B 1 93 ? 12.648 -22.938 -19.891 1 40.41 93 LEU B CA 1
ATOM 3031 C C . LEU B 1 93 ? 12.398 -24.406 -19.562 1 40.41 93 LEU B C 1
ATOM 3033 O O . LEU B 1 93 ? 12.07 -25.188 -20.453 1 40.41 93 LEU B O 1
ATOM 3037 N N . ARG B 1 94 ? 12.875 -24.844 -18.578 1 38.94 94 ARG B N 1
ATOM 3038 C CA . ARG B 1 94 ? 12.656 -26.25 -18.25 1 38.94 94 ARG B CA 1
ATOM 3039 C C . ARG B 1 94 ? 11.18 -26.547 -18.047 1 38.94 94 ARG B C 1
ATOM 3041 O O . ARG B 1 94 ? 10.711 -27.656 -18.312 1 38.94 94 ARG B O 1
ATOM 3048 N N . SER B 1 95 ? 10.539 -25.938 -17.016 1 39.09 95 SER B N 1
ATOM 3049 C CA . SER B 1 95 ? 9.117 -26.234 -16.844 1 39.09 95 SER B CA 1
ATOM 3050 C C . SER B 1 95 ? 8.297 -25.703 -18.016 1 39.09 95 SER B C 1
ATOM 3052 O O . SER B 1 95 ? 8.398 -24.516 -18.359 1 39.09 95 SER B O 1
ATOM 3054 N N . TYR B 1 96 ? 8.203 -26.344 -19.031 1 37.44 96 TYR B N 1
ATOM 3055 C CA . TYR B 1 96 ? 7.086 -25.984 -19.906 1 37.44 96 TYR B CA 1
ATOM 3056 C C . TYR B 1 96 ? 6.105 -25.062 -19.203 1 37.44 96 TYR B C 1
ATOM 3058 O O . TYR B 1 96 ? 5.336 -24.344 -19.859 1 37.44 96 TYR B O 1
ATOM 3066 N N . GLU B 1 97 ? 5.578 -25.469 -18.016 1 40.59 97 GLU B N 1
ATOM 3067 C CA . GLU B 1 97 ? 4.266 -25.172 -17.453 1 40.59 97 GLU B CA 1
ATOM 3068 C C . GLU B 1 97 ? 4.152 -23.688 -17.062 1 40.59 97 GLU B C 1
ATOM 3070 O O . GLU B 1 97 ? 3.273 -22.984 -17.547 1 40.59 97 GLU B O 1
ATOM 3075 N N . ASP B 1 98 ? 4.184 -23.281 -15.609 1 50.41 98 ASP B N 1
ATOM 3076 C CA . ASP B 1 98 ? 3.367 -22.203 -15.078 1 50.41 98 ASP B CA 1
ATOM 3077 C C . ASP B 1 98 ? 4.016 -20.844 -15.344 1 50.41 98 ASP B C 1
ATOM 3079 O O . ASP B 1 98 ? 5.16 -20.609 -14.945 1 50.41 98 ASP B O 1
ATOM 3083 N N . THR B 1 99 ? 3.76 -20.266 -16.578 1 74.62 99 THR B N 1
ATOM 3084 C CA . THR B 1 99 ? 4.055 -18.891 -16.984 1 74.62 99 THR B CA 1
ATOM 3085 C C . THR B 1 99 ? 3.631 -17.906 -15.898 1 74.62 99 THR B C 1
ATOM 3087 O O . THR B 1 99 ? 2.574 -18.062 -15.281 1 74.62 99 THR B O 1
ATOM 3090 N N . ILE B 1 100 ? 4.672 -17.234 -15.391 1 88.44 100 ILE B N 1
ATOM 3091 C CA . ILE B 1 100 ? 4.383 -16.188 -14.414 1 88.44 100 ILE B CA 1
ATOM 3092 C C . ILE B 1 100 ? 4.305 -14.844 -15.117 1 88.44 100 ILE B C 1
ATOM 3094 O O . ILE B 1 100 ? 5.184 -14.492 -15.906 1 88.44 100 ILE B O 1
ATOM 3098 N N . LEU B 1 101 ? 3.16 -14.242 -15.031 1 93.25 101 LEU B N 1
ATOM 3099 C CA . LEU B 1 101 ? 3.039 -12.844 -15.43 1 93.25 101 LEU B CA 1
ATOM 3100 C C . LEU B 1 101 ? 3.311 -11.914 -14.258 1 93.25 101 LEU B C 1
ATOM 3102 O O . LEU B 1 101 ? 2.609 -11.969 -13.242 1 93.25 101 LEU B O 1
ATOM 3106 N N . ARG B 1 102 ? 4.352 -11.156 -14.328 1 95 102 ARG B N 1
ATOM 3107 C CA . ARG B 1 102 ? 4.734 -10.234 -13.266 1 95 102 ARG B CA 1
ATOM 3108 C C . ARG B 1 102 ? 4.238 -8.82 -13.555 1 95 102 ARG B C 1
ATOM 3110 O O . ARG B 1 102 ? 4.746 -8.148 -14.461 1 95 102 ARG B O 1
ATOM 3117 N N . VAL B 1 103 ? 3.326 -8.344 -12.766 1 97.38 103 VAL B N 1
ATOM 3118 C CA . VAL B 1 103 ? 2.686 -7.047 -12.969 1 97.38 103 VAL B CA 1
ATOM 3119 C C . VAL B 1 103 ? 3.023 -6.113 -11.812 1 97.38 103 VAL B C 1
ATOM 3121 O O . VAL B 1 103 ? 2.844 -6.473 -10.648 1 97.38 103 VAL B O 1
ATOM 3124 N N . GLY B 1 104 ? 3.59 -4.992 -12.133 1 98.12 104 GLY B N 1
ATOM 3125 C CA . GLY B 1 104 ? 3.771 -3.938 -11.148 1 98.12 104 GLY B CA 1
ATOM 3126 C C . GLY B 1 104 ? 2.727 -2.842 -11.242 1 98.12 104 GLY B C 1
ATOM 3127 O O . GLY B 1 104 ? 2.393 -2.391 -12.344 1 98.12 104 GLY B O 1
ATOM 3128 N N . ALA B 1 105 ? 2.217 -2.438 -10.078 1 97.69 105 ALA B N 1
ATOM 3129 C CA . ALA B 1 105 ? 1.2 -1.389 -10.102 1 97.69 105 ALA B CA 1
ATOM 3130 C C . ALA B 1 105 ? 1.348 -0.465 -8.891 1 97.69 105 ALA B C 1
ATOM 3132 O O . ALA B 1 105 ? 1.772 -0.897 -7.82 1 97.69 105 ALA B O 1
ATOM 3133 N N . LEU B 1 106 ? 0.931 0.758 -9.102 1 95.25 106 LEU B N 1
ATOM 3134 C CA . LEU B 1 106 ? 0.75 1.67 -7.977 1 95.25 106 LEU B CA 1
ATOM 3135 C C . LEU B 1 106 ? -0.398 1.211 -7.086 1 95.25 106 LEU B C 1
ATOM 3137 O O . LEU B 1 106 ? -1.257 0.439 -7.52 1 95.25 106 LEU B O 1
ATOM 3141 N N . HIS B 1 107 ? -0.403 1.777 -5.906 1 93.75 107 HIS B N 1
ATOM 3142 C CA . HIS B 1 107 ? -1.399 1.391 -4.914 1 93.75 107 HIS B CA 1
ATOM 3143 C C . HIS B 1 107 ? -2.812 1.688 -5.406 1 93.75 107 HIS B C 1
ATOM 3145 O O . HIS B 1 107 ? -3.723 0.878 -5.219 1 93.75 107 HIS B O 1
ATOM 3151 N N . ALA B 1 108 ? -2.971 2.82 -6.031 1 95.12 108 ALA B N 1
ATOM 3152 C CA . ALA B 1 108 ? -4.293 3.193 -6.523 1 95.12 108 ALA B CA 1
ATOM 3153 C C . ALA B 1 108 ? -4.82 2.162 -7.516 1 95.12 108 ALA B C 1
ATOM 3155 O O . ALA B 1 108 ? -6.008 1.821 -7.496 1 95.12 108 ALA B O 1
ATOM 3156 N N . MET B 1 109 ? -3.969 1.643 -8.359 1 95.62 109 MET B N 1
ATOM 3157 C CA . MET B 1 109 ? -4.352 0.625 -9.336 1 95.62 109 MET B CA 1
ATOM 3158 C C . MET B 1 109 ? -4.629 -0.708 -8.648 1 95.62 109 MET B C 1
ATOM 3160 O O . MET B 1 109 ? -5.598 -1.395 -8.984 1 95.62 109 MET B O 1
ATOM 3164 N N . ALA B 1 110 ? -3.762 -1.021 -7.738 1 95.94 110 ALA B N 1
ATOM 3165 C CA . ALA B 1 110 ? -3.865 -2.295 -7.031 1 95.94 110 ALA B CA 1
ATOM 3166 C C . ALA B 1 110 ? -5.18 -2.387 -6.258 1 95.94 110 ALA B C 1
ATOM 3168 O O . ALA B 1 110 ? -5.688 -3.484 -6.016 1 95.94 110 ALA B O 1
ATOM 3169 N N . SER B 1 111 ? -5.789 -1.244 -5.918 1 94.19 111 SER B N 1
ATOM 3170 C CA . SER B 1 111 ? -7.008 -1.22 -5.113 1 94.19 111 SER B CA 1
ATOM 3171 C C . SER B 1 111 ? -8.227 -0.917 -5.973 1 94.19 111 SER B C 1
ATOM 3173 O O . SER B 1 111 ? -9.328 -0.729 -5.453 1 94.19 111 SER B O 1
ATOM 3175 N N . SER B 1 112 ? -8.094 -0.821 -7.23 1 95.94 112 SER B N 1
ATOM 3176 C CA . SER B 1 112 ? -9.227 -0.462 -8.086 1 95.94 112 SER B CA 1
ATOM 3177 C C . SER B 1 112 ? -9.312 -1.377 -9.297 1 95.94 112 SER B C 1
ATOM 3179 O O . SER B 1 112 ? -9.984 -2.406 -9.266 1 95.94 112 SER B O 1
ATOM 3181 N N . VAL B 1 113 ? -8.43 -1.242 -10.281 1 97.31 113 VAL B N 1
ATOM 3182 C CA . VAL B 1 113 ? -8.516 -1.885 -11.594 1 97.31 113 VAL B CA 1
ATOM 3183 C C . VAL B 1 113 ? -7.949 -3.301 -11.508 1 97.31 113 VAL B C 1
ATOM 3185 O O . VAL B 1 113 ? -8.492 -4.23 -12.109 1 97.31 113 VAL B O 1
ATOM 3188 N N . MET B 1 114 ? -6.949 -3.504 -10.742 1 98.12 114 MET B N 1
ATOM 3189 C CA . MET B 1 114 ? -6.105 -4.695 -10.82 1 98.12 114 MET B CA 1
ATOM 3190 C C . MET B 1 114 ? -6.859 -5.926 -10.328 1 98.12 114 MET B C 1
ATOM 3192 O O . MET B 1 114 ? -6.773 -6.992 -10.938 1 98.12 114 MET B O 1
ATOM 3196 N N . PRO B 1 115 ? -7.605 -5.801 -9.234 1 97.75 115 PRO B N 1
ATOM 3197 C CA . PRO B 1 115 ? -8.188 -7.031 -8.688 1 97.75 115 PRO B CA 1
ATOM 3198 C C . PRO B 1 115 ? -9.078 -7.758 -9.695 1 97.75 115 PRO B C 1
ATOM 3200 O O . PRO B 1 115 ? -8.883 -8.953 -9.953 1 97.75 115 PRO B O 1
ATOM 3203 N N . SER B 1 116 ? -9.961 -7.059 -10.32 1 97.62 116 SER B N 1
ATOM 3204 C CA . SER B 1 116 ? -10.852 -7.691 -11.289 1 97.62 116 SER B CA 1
ATOM 3205 C C . SER B 1 116 ? -10.078 -8.148 -12.531 1 97.62 116 SER B C 1
ATOM 3207 O O . SER B 1 116 ? -10.367 -9.211 -13.086 1 97.62 116 SER B O 1
ATOM 3209 N N . SER B 1 117 ? -9.125 -7.367 -12.953 1 98.38 117 SER B N 1
ATOM 3210 C CA . SER B 1 117 ? -8.328 -7.719 -14.117 1 98.38 117 SER B CA 1
ATOM 3211 C C . SER B 1 117 ? -7.523 -8.992 -13.875 1 98.38 117 SER B C 1
ATOM 3213 O O . SER B 1 117 ? -7.453 -9.867 -14.742 1 98.38 117 SER B O 1
ATOM 3215 N N . VAL B 1 118 ? -6.918 -9.078 -12.695 1 98.12 118 VAL B N 1
ATOM 3216 C CA . VAL B 1 118 ? -6.141 -10.258 -12.336 1 98.12 118 VAL B CA 1
ATOM 3217 C C . VAL B 1 118 ? -7.055 -11.484 -12.273 1 98.12 118 VAL B C 1
ATOM 3219 O O . VAL B 1 118 ? -6.711 -12.547 -12.781 1 98.12 118 VAL B O 1
ATOM 3222 N N . ALA B 1 119 ? -8.227 -11.336 -11.648 1 97.75 119 ALA B N 1
ATOM 3223 C CA . ALA B 1 119 ? -9.172 -12.445 -11.539 1 97.75 119 ALA B CA 1
ATOM 3224 C C . ALA B 1 119 ? -9.57 -12.961 -12.914 1 97.75 119 ALA B C 1
ATOM 3226 O O . ALA B 1 119 ? -9.523 -14.172 -13.164 1 97.75 119 ALA B O 1
ATOM 3227 N N . ASP B 1 120 ? -9.93 -12.023 -13.758 1 97.31 120 ASP B N 1
ATOM 3228 C CA . ASP B 1 120 ? -10.328 -12.398 -15.109 1 97.31 120 ASP B CA 1
ATOM 3229 C C . ASP B 1 120 ? -9.172 -13.07 -15.852 1 97.31 120 ASP B C 1
ATOM 3231 O O . ASP B 1 120 ? -9.375 -14.039 -16.578 1 97.31 120 ASP B O 1
ATOM 3235 N N . PHE B 1 121 ? -7.965 -12.586 -15.688 1 97.12 121 PHE B N 1
ATOM 3236 C CA . PHE B 1 121 ? -6.793 -13.117 -16.359 1 97.12 121 PHE B CA 1
ATOM 3237 C C . PHE B 1 121 ? -6.52 -14.555 -15.93 1 97.12 121 PHE B C 1
ATOM 3239 O O . PHE B 1 121 ? -6.285 -15.43 -16.766 1 97.12 121 PHE B O 1
ATOM 3246 N N . ILE B 1 122 ? -6.559 -14.734 -14.656 1 94.5 122 ILE B N 1
ATOM 3247 C CA . ILE B 1 122 ? -6.273 -16.062 -14.109 1 94.5 122 ILE B CA 1
ATOM 3248 C C . ILE B 1 122 ? -7.332 -17.047 -14.578 1 94.5 122 ILE B C 1
ATOM 3250 O O . ILE B 1 122 ? -7.027 -18.219 -14.836 1 94.5 122 ILE B O 1
ATOM 3254 N N . HIS B 1 123 ? -8.578 -16.609 -14.656 1 93.75 123 HIS B N 1
ATOM 3255 C CA . HIS B 1 123 ? -9.648 -17.453 -15.164 1 93.75 123 HIS B CA 1
ATOM 3256 C C . HIS B 1 123 ? -9.414 -17.828 -16.625 1 93.75 123 HIS B C 1
ATOM 3258 O O . HIS B 1 123 ? -9.641 -18.984 -17.016 1 93.75 123 HIS B O 1
ATOM 3264 N N . ASN B 1 124 ? -8.945 -16.891 -17.391 1 92.5 124 ASN B N 1
ATOM 3265 C CA . ASN B 1 124 ? -8.719 -17.094 -18.812 1 92.5 124 ASN B CA 1
ATOM 3266 C C . ASN B 1 124 ? -7.418 -17.844 -19.078 1 92.5 124 ASN B C 1
ATOM 3268 O O . ASN B 1 124 ? -7.238 -18.438 -20.141 1 92.5 124 ASN B O 1
ATOM 3272 N N . HIS B 1 125 ? -6.508 -17.766 -18.141 1 90.38 125 HIS B N 1
ATOM 3273 C CA . HIS B 1 125 ? -5.191 -18.375 -18.266 1 90.38 125 HIS B CA 1
ATOM 3274 C C . HIS B 1 125 ? -4.852 -19.203 -17.031 1 90.38 125 HIS B C 1
ATOM 3276 O O . HIS B 1 125 ? -3.898 -18.891 -16.312 1 90.38 125 HIS B O 1
ATOM 3282 N N . PRO B 1 126 ? -5.461 -20.312 -16.891 1 87.75 126 PRO B N 1
ATOM 3283 C CA . PRO B 1 126 ? -5.352 -21.078 -15.641 1 87.75 126 PRO B CA 1
ATOM 3284 C C . PRO B 1 126 ? -3.941 -21.609 -15.398 1 87.75 126 PRO B C 1
ATOM 3286 O O . PRO B 1 126 ? -3.611 -22.016 -14.281 1 87.75 126 PRO B O 1
ATOM 3289 N N . ARG B 1 127 ? -3.1 -21.578 -16.422 1 83.44 127 ARG B N 1
ATOM 3290 C CA . ARG B 1 127 ? -1.752 -22.125 -16.281 1 83.44 127 ARG B CA 1
ATOM 3291 C C . ARG B 1 127 ? -0.747 -21.016 -15.977 1 83.44 127 ARG B C 1
ATOM 3293 O O . ARG B 1 127 ? 0.431 -21.281 -15.734 1 83.44 127 ARG B O 1
ATOM 3300 N N . VAL B 1 128 ? -1.214 -19.797 -16.016 1 88 128 VAL B N 1
ATOM 3301 C CA . VAL B 1 128 ? -0.324 -18.672 -15.773 1 88 128 VAL B CA 1
ATOM 3302 C C . VAL B 1 128 ? -0.539 -18.141 -14.359 1 88 128 VAL B C 1
ATOM 3304 O O . VAL B 1 128 ? -1.672 -17.859 -13.961 1 88 128 VAL B O 1
ATOM 3307 N N . ARG B 1 129 ? 0.52 -18.062 -13.594 1 92.19 129 ARG B N 1
ATOM 3308 C CA . ARG B 1 129 ? 0.473 -17.406 -12.289 1 92.19 129 ARG B CA 1
ATOM 3309 C C . ARG B 1 129 ? 0.715 -15.898 -12.422 1 92.19 129 ARG B C 1
ATOM 3311 O O . ARG B 1 129 ? 1.558 -15.469 -13.211 1 92.19 129 ARG B O 1
ATOM 3318 N N . CYS B 1 130 ? -0.052 -15.133 -11.648 1 95.56 130 CYS B N 1
ATOM 3319 C CA . CYS B 1 130 ? 0.108 -13.688 -11.695 1 95.56 130 CYS B CA 1
ATOM 3320 C C . CYS B 1 130 ? 0.766 -13.172 -10.422 1 95.56 130 CYS B C 1
ATOM 3322 O O . CYS B 1 130 ? 0.247 -13.383 -9.32 1 95.56 130 CYS B O 1
ATOM 3324 N N . GLN B 1 131 ? 1.862 -12.57 -10.57 1 96.19 131 GLN B N 1
ATOM 3325 C CA . GLN B 1 131 ? 2.502 -11.875 -9.461 1 96.19 131 GLN B CA 1
ATOM 3326 C C . GLN B 1 131 ? 2.229 -10.375 -9.523 1 96.19 131 GLN B C 1
ATOM 3328 O O . GLN B 1 131 ? 2.771 -9.68 -10.383 1 96.19 131 GLN B O 1
ATOM 3333 N N . LEU B 1 132 ? 1.401 -9.922 -8.633 1 97.62 132 LEU B N 1
ATOM 3334 C CA . LEU B 1 132 ? 1.063 -8.508 -8.555 1 97.62 132 LEU B CA 1
ATOM 3335 C C . LEU B 1 132 ? 1.935 -7.797 -7.523 1 97.62 132 LEU B C 1
ATOM 3337 O O . LEU B 1 132 ? 1.741 -7.969 -6.316 1 97.62 132 LEU B O 1
ATOM 3341 N N . GLU B 1 133 ? 2.828 -7.02 -8.008 1 95.81 133 GLU B N 1
ATOM 3342 C CA . GLU B 1 133 ? 3.686 -6.203 -7.152 1 95.81 133 GLU B CA 1
ATOM 3343 C C . GLU B 1 133 ? 3.129 -4.793 -7.004 1 95.81 133 GLU B C 1
ATOM 3345 O O . GLU B 1 133 ? 2.637 -4.207 -7.969 1 95.81 133 GLU B O 1
ATOM 3350 N N . VAL B 1 134 ? 3.156 -4.34 -5.777 1 95.19 134 VAL B N 1
ATOM 3351 C CA . VAL B 1 134 ? 2.656 -3.004 -5.473 1 95.19 134 VAL B CA 1
ATOM 3352 C C . VAL B 1 134 ? 3.77 -2.168 -4.844 1 95.19 134 VAL B C 1
ATOM 3354 O O . VAL B 1 134 ? 4.336 -2.549 -3.818 1 95.19 134 VAL B O 1
ATOM 3357 N N . ASP B 1 135 ? 4.078 -1.085 -5.488 1 92.06 135 ASP B N 1
ATOM 3358 C CA . ASP B 1 135 ? 5.215 -0.277 -5.055 1 92.06 135 ASP B CA 1
ATOM 3359 C C . ASP B 1 135 ? 5.109 1.149 -5.59 1 92.06 135 ASP B C 1
ATOM 3361 O O . ASP B 1 135 ? 4.137 1.496 -6.262 1 92.06 135 ASP B O 1
ATOM 3365 N N . SER B 1 136 ? 6.074 1.98 -5.18 1 89.31 136 SER B N 1
ATOM 3366 C CA . SER B 1 136 ? 6.191 3.324 -5.738 1 89.31 136 SER B CA 1
ATOM 3367 C C . SER B 1 136 ? 6.621 3.279 -7.199 1 89.31 136 SER B C 1
ATOM 3369 O O . SER B 1 136 ? 7.18 2.279 -7.66 1 89.31 136 SER B O 1
ATOM 3371 N N . SER B 1 137 ? 6.367 4.383 -7.891 1 92.31 137 SER B N 1
ATOM 3372 C CA . SER B 1 137 ? 6.762 4.453 -9.289 1 92.31 137 SER B CA 1
ATOM 3373 C C . SER B 1 137 ? 8.266 4.246 -9.453 1 92.31 137 SER B C 1
ATOM 3375 O O . SER B 1 137 ? 8.711 3.611 -10.414 1 92.31 137 SER B O 1
ATOM 3377 N N . ARG B 1 138 ? 9 4.805 -8.547 1 85.56 138 ARG B N 1
ATOM 3378 C CA . ARG B 1 138 ? 10.445 4.629 -8.594 1 85.56 138 ARG B CA 1
ATOM 3379 C C . ARG B 1 138 ? 10.828 3.158 -8.477 1 85.56 138 ARG B C 1
ATOM 3381 O O . ARG B 1 138 ? 11.641 2.656 -9.258 1 85.56 138 ARG B O 1
ATOM 3388 N N . GLY B 1 139 ? 10.25 2.488 -7.484 1 88.06 139 GLY B N 1
ATOM 3389 C CA . GLY B 1 139 ? 10.508 1.067 -7.32 1 88.06 139 GLY B CA 1
ATOM 3390 C C . GLY B 1 139 ? 10.086 0.239 -8.516 1 88.06 139 GLY B C 1
ATOM 3391 O O . GLY B 1 139 ? 10.812 -0.658 -8.953 1 88.06 139 GLY B O 1
ATOM 3392 N N . LEU B 1 140 ? 8.961 0.565 -9.055 1 95.31 140 LEU B N 1
ATOM 3393 C CA . LEU B 1 140 ? 8.438 -0.164 -10.203 1 95.31 140 LEU B CA 1
ATOM 3394 C C . LEU B 1 140 ? 9.32 0.038 -11.43 1 95.31 140 LEU B C 1
ATOM 3396 O O . LEU B 1 140 ? 9.594 -0.912 -12.172 1 95.31 140 LEU B O 1
ATOM 3400 N N . ARG B 1 141 ? 9.734 1.268 -11.633 1 91.81 141 ARG B N 1
ATOM 3401 C CA . ARG B 1 141 ? 10.617 1.561 -12.758 1 91.81 141 ARG B CA 1
ATOM 3402 C C . ARG B 1 141 ? 11.891 0.731 -12.68 1 91.81 141 ARG B C 1
ATOM 3404 O O . ARG B 1 141 ? 12.305 0.125 -13.672 1 91.81 141 ARG B O 1
ATOM 3411 N N . GLU B 1 142 ? 12.492 0.74 -11.531 1 85.62 142 GLU B N 1
ATOM 3412 C CA . GLU B 1 142 ? 13.75 0.015 -11.344 1 85.62 142 GLU B CA 1
ATOM 3413 C C . GLU B 1 142 ? 13.57 -1.476 -11.617 1 85.62 142 GLU B C 1
ATOM 3415 O O . GLU B 1 142 ? 14.383 -2.084 -12.312 1 85.62 142 GLU B O 1
ATOM 3420 N N . ARG B 1 143 ? 12.508 -2.031 -11.133 1 90 143 ARG B N 1
ATOM 3421 C CA . ARG B 1 143 ? 12.234 -3.453 -11.32 1 90 143 ARG B CA 1
ATOM 3422 C C . ARG B 1 143 ? 11.938 -3.768 -12.781 1 90 143 ARG B C 1
ATOM 3424 O O . ARG B 1 143 ? 12.273 -4.848 -13.273 1 90 143 ARG B O 1
ATOM 3431 N N . LEU B 1 144 ? 11.258 -2.871 -13.43 1 92.12 144 LEU B N 1
ATOM 3432 C CA . LEU B 1 144 ? 10.977 -3.043 -14.844 1 92.12 144 LEU B CA 1
ATOM 3433 C C . LEU B 1 144 ? 12.258 -3.025 -15.672 1 92.12 144 LEU B C 1
ATOM 3435 O O . LEU B 1 144 ? 12.445 -3.863 -16.562 1 92.12 144 LEU B O 1
ATOM 3439 N N . LEU B 1 145 ? 13.148 -2.105 -15.359 1 85.69 145 LEU B N 1
ATOM 3440 C CA . LEU B 1 145 ? 14.422 -1.988 -16.062 1 85.69 145 LEU B CA 1
ATOM 3441 C C . LEU B 1 145 ? 15.281 -3.227 -15.844 1 85.69 145 LEU B C 1
ATOM 3443 O O . LEU B 1 145 ? 16.016 -3.643 -16.734 1 85.69 145 LEU B O 1
ATOM 3447 N N . GLN B 1 146 ? 15.125 -3.746 -14.688 1 82.19 146 GLN B N 1
ATOM 3448 C CA . GLN B 1 146 ? 15.883 -4.945 -14.336 1 82.19 146 GLN B CA 1
ATOM 3449 C C . GLN B 1 146 ? 15.18 -6.203 -14.836 1 82.19 146 GLN B C 1
ATOM 3451 O O . GLN B 1 146 ? 15.617 -7.32 -14.555 1 82.19 146 GLN B O 1
ATOM 3456 N N . ARG B 1 147 ? 14.055 -6.043 -15.445 1 82.12 147 ARG B N 1
ATOM 3457 C CA . ARG B 1 147 ? 13.273 -7.113 -16.062 1 82.12 147 ARG B CA 1
ATOM 3458 C C . ARG B 1 147 ? 12.695 -8.047 -15.008 1 82.12 147 ARG B C 1
ATOM 3460 O O . ARG B 1 147 ? 12.539 -9.242 -15.242 1 82.12 147 ARG B O 1
ATOM 3467 N N . GLU B 1 148 ? 12.5 -7.465 -13.875 1 87.62 148 GLU B N 1
ATOM 3468 C CA . GLU B 1 148 ? 11.836 -8.195 -12.797 1 87.62 148 GLU B CA 1
ATOM 3469 C C . GLU B 1 148 ? 10.32 -8.109 -12.93 1 87.62 148 GLU B C 1
ATOM 3471 O O . GLU B 1 148 ? 9.586 -8.844 -12.25 1 87.62 148 GLU B O 1
ATOM 3476 N N . LEU B 1 149 ? 9.883 -7.215 -13.742 1 93.81 149 LEU B N 1
ATOM 3477 C CA . LEU B 1 149 ? 8.477 -7.047 -14.086 1 93.81 149 LEU B CA 1
ATOM 3478 C C . LEU B 1 149 ? 8.273 -7.141 -15.594 1 93.81 149 LEU B C 1
ATOM 3480 O O . LEU B 1 149 ? 9.148 -6.746 -16.375 1 93.81 149 LEU B O 1
ATOM 3484 N N . ASP B 1 150 ? 7.133 -7.684 -15.938 1 92.19 150 ASP B N 1
ATOM 3485 C CA . ASP B 1 150 ? 6.766 -7.734 -17.344 1 92.19 150 ASP B CA 1
ATOM 3486 C C . ASP B 1 150 ? 6.035 -6.461 -17.766 1 92.19 150 ASP B C 1
ATOM 3488 O O . ASP B 1 150 ? 6.125 -6.043 -18.922 1 92.19 150 ASP B O 1
ATOM 3492 N N . ILE B 1 151 ? 5.23 -5.918 -16.828 1 95.69 151 ILE B N 1
ATOM 3493 C CA . ILE B 1 151 ? 4.398 -4.734 -17.031 1 95.69 151 ILE B CA 1
ATOM 3494 C C . ILE B 1 151 ? 4.422 -3.871 -15.773 1 95.69 151 ILE B C 1
ATOM 3496 O O . ILE B 1 151 ? 4.488 -4.391 -14.656 1 95.69 151 ILE B O 1
ATOM 3500 N N . ALA B 1 152 ? 4.363 -2.584 -16.016 1 97.5 152 ALA B N 1
ATOM 3501 C CA . ALA B 1 152 ? 4.238 -1.71 -14.852 1 97.5 152 ALA B CA 1
ATOM 3502 C C . ALA B 1 152 ? 3.215 -0.605 -15.102 1 97.5 152 ALA B C 1
ATOM 3504 O O . ALA B 1 152 ? 3.166 -0.031 -16.188 1 97.5 152 ALA B O 1
ATOM 3505 N N . PHE B 1 153 ? 2.4 -0.391 -14.148 1 97.94 153 PHE B N 1
ATOM 3506 C CA . PHE B 1 153 ? 1.505 0.759 -14.078 1 97.94 153 PHE B CA 1
ATOM 3507 C C . PHE B 1 153 ? 1.99 1.758 -13.031 1 97.94 153 PHE B C 1
ATOM 3509 O O . PHE B 1 153 ? 1.882 1.509 -11.828 1 97.94 153 PHE B O 1
ATOM 3516 N N . MET B 1 154 ? 2.457 2.898 -13.5 1 97.06 154 MET B N 1
ATOM 3517 C CA . MET B 1 154 ? 3.137 3.859 -12.633 1 97.06 154 MET B CA 1
ATOM 3518 C C . MET B 1 154 ? 2.396 5.191 -12.617 1 97.06 154 MET B C 1
ATOM 3520 O O . MET B 1 154 ? 1.417 5.375 -13.344 1 97.06 154 MET B O 1
ATOM 3524 N N . GLY B 1 155 ? 2.846 6 -11.742 1 94.44 155 GLY B N 1
ATOM 3525 C CA . GLY B 1 155 ? 2.324 7.359 -11.711 1 94.44 155 GLY B CA 1
ATOM 3526 C C . GLY B 1 155 ? 2.955 8.266 -12.75 1 94.44 155 GLY B C 1
ATOM 3527 O O . GLY B 1 155 ? 3.965 7.91 -13.359 1 94.44 155 GLY B O 1
ATOM 3528 N N . ASP B 1 156 ? 2.367 9.398 -12.883 1 88.25 156 ASP B N 1
ATOM 3529 C CA . ASP B 1 156 ? 2.807 10.297 -13.945 1 88.25 156 ASP B CA 1
ATOM 3530 C C . ASP B 1 156 ? 4.059 11.062 -13.539 1 88.25 156 ASP B C 1
ATOM 3532 O O . ASP B 1 156 ? 4.617 11.828 -14.336 1 88.25 156 ASP B O 1
ATOM 3536 N N . GLU B 1 157 ? 4.5 10.883 -12.344 1 84.12 157 GLU B N 1
ATOM 3537 C CA . GLU B 1 157 ? 5.781 11.453 -11.93 1 84.12 157 GLU B CA 1
ATOM 3538 C C . GLU B 1 157 ? 6.945 10.562 -12.359 1 84.12 157 GLU B C 1
ATOM 3540 O O . GLU B 1 157 ? 8.102 10.977 -12.305 1 84.12 157 GLU B O 1
ATOM 3545 N N . ALA B 1 158 ? 6.641 9.445 -12.797 1 86.06 158 ALA B N 1
ATOM 3546 C CA . ALA B 1 158 ? 7.668 8.445 -13.078 1 86.06 158 ALA B CA 1
ATOM 3547 C C . ALA B 1 158 ? 8.562 8.891 -14.234 1 86.06 158 ALA B C 1
ATOM 3549 O O . ALA B 1 158 ? 8.078 9.43 -15.234 1 86.06 158 ALA B O 1
ATOM 3550 N N . ASP B 1 159 ? 9.836 8.664 -14.086 1 83.31 159 ASP B N 1
ATOM 3551 C CA . ASP B 1 159 ? 10.773 8.766 -15.195 1 83.31 159 ASP B CA 1
ATOM 3552 C C . ASP B 1 159 ? 10.625 7.59 -16.156 1 83.31 159 ASP B C 1
ATOM 3554 O O . ASP B 1 159 ? 10.898 6.445 -15.789 1 83.31 159 ASP B O 1
ATOM 3558 N N . THR B 1 160 ? 10.258 7.816 -17.359 1 89.75 160 THR B N 1
ATOM 3559 C CA . THR B 1 160 ? 9.992 6.73 -18.297 1 89.75 160 THR B CA 1
ATOM 3560 C C . THR B 1 160 ? 11.172 6.543 -19.25 1 89.75 160 THR B C 1
ATOM 3562 O O . THR B 1 160 ? 11.055 5.848 -20.25 1 89.75 160 THR B O 1
ATOM 3565 N N . SER B 1 161 ? 12.273 7.246 -18.938 1 88.94 161 SER B N 1
ATOM 3566 C CA . SER B 1 161 ? 13.445 7.074 -19.781 1 88.94 161 SER B CA 1
ATOM 3567 C C . SER B 1 161 ? 13.883 5.613 -19.828 1 88.94 161 SER B C 1
ATOM 3569 O O . SER B 1 161 ? 13.945 4.941 -18.797 1 88.94 161 SER B O 1
ATOM 3571 N N . GLY B 1 162 ? 14.141 5.125 -21.062 1 89.31 162 GLY B N 1
ATOM 3572 C CA . GLY B 1 162 ? 14.586 3.754 -21.234 1 89.31 162 GLY B CA 1
ATOM 3573 C C . GLY B 1 162 ? 13.453 2.752 -21.266 1 89.31 162 GLY B C 1
ATOM 3574 O O . GLY B 1 162 ? 13.68 1.544 -21.344 1 89.31 162 GLY B O 1
ATOM 3575 N N . LEU B 1 163 ? 12.266 3.324 -21.172 1 93.44 163 LEU B N 1
ATOM 3576 C CA . LEU B 1 163 ? 11.086 2.471 -21.188 1 93.44 163 LEU B CA 1
ATOM 3577 C C . LEU B 1 163 ? 10.164 2.838 -22.344 1 93.44 163 LEU B C 1
ATOM 3579 O O . LEU B 1 163 ? 10.273 3.932 -22.906 1 93.44 163 LEU B O 1
ATOM 3583 N N . THR B 1 164 ? 9.391 1.874 -22.766 1 93.06 164 THR B N 1
ATOM 3584 C CA . THR B 1 164 ? 8.234 2.18 -23.609 1 93.06 164 THR B CA 1
ATOM 3585 C C . THR B 1 164 ? 7.012 2.488 -22.75 1 93.06 164 THR B C 1
ATOM 3587 O O . THR B 1 164 ? 6.523 1.619 -22.031 1 93.06 164 THR B O 1
ATOM 3590 N N . ALA B 1 165 ? 6.613 3.697 -22.828 1 95.38 165 ALA B N 1
ATOM 3591 C CA . ALA B 1 165 ? 5.57 4.125 -21.906 1 95.38 165 ALA B CA 1
ATOM 3592 C C . ALA B 1 165 ? 4.469 4.895 -22.625 1 95.38 165 ALA B C 1
ATOM 3594 O O . ALA B 1 165 ? 4.723 5.52 -23.656 1 95.38 165 ALA B O 1
ATOM 3595 N N . SER B 1 166 ? 3.223 4.773 -22.172 1 95.56 166 SER B N 1
ATOM 3596 C CA . SER B 1 166 ? 2.066 5.516 -22.656 1 95.56 166 SER B CA 1
ATOM 3597 C C . SER B 1 166 ? 1.092 5.836 -21.531 1 95.56 166 SER B C 1
ATOM 3599 O O . SER B 1 166 ? 1.128 5.199 -20.469 1 95.56 166 SER B O 1
ATOM 3601 N N . GLU B 1 167 ? 0.339 6.824 -21.719 1 96.75 167 GLU B N 1
ATOM 3602 C CA . GLU B 1 167 ? -0.702 7.145 -20.75 1 96.75 167 GLU B CA 1
ATOM 3603 C C . GLU B 1 167 ? -1.716 6.008 -20.641 1 96.75 167 GLU B C 1
ATOM 3605 O O . GLU B 1 167 ? -2.166 5.469 -21.656 1 96.75 167 GLU B O 1
ATOM 3610 N N . PHE B 1 168 ? -2.01 5.613 -19.469 1 97.25 168 PHE B N 1
ATOM 3611 C CA . PHE B 1 168 ? -3.016 4.582 -19.234 1 97.25 168 PHE B CA 1
ATOM 3612 C C . PHE B 1 168 ? -4.363 5.207 -18.891 1 97.25 168 PHE B C 1
ATOM 3614 O O . PHE B 1 168 ? -5.391 4.836 -19.469 1 97.25 168 PHE B O 1
ATOM 3621 N N . TYR B 1 169 ? -4.348 6.148 -17.891 1 97.12 169 TYR B N 1
ATOM 3622 C CA . TYR B 1 169 ? -5.559 6.926 -17.656 1 97.12 169 TYR B CA 1
ATOM 3623 C C . TYR B 1 169 ? -5.223 8.312 -17.125 1 97.12 169 TYR B C 1
ATOM 3625 O O . TYR B 1 169 ? -4.102 8.562 -16.672 1 97.12 169 TYR B O 1
ATOM 3633 N N . ALA B 1 170 ? -6.102 9.219 -17.266 1 97 170 ALA B N 1
ATOM 3634 C CA . ALA B 1 170 ? -6.184 10.539 -16.641 1 97 170 ALA B CA 1
ATOM 3635 C C . ALA B 1 170 ? -7.605 10.836 -16.172 1 97 170 ALA B C 1
ATOM 3637 O O . ALA B 1 170 ? -8.5 11.055 -16.984 1 97 170 ALA B O 1
ATOM 3638 N N . VAL B 1 171 ? -7.746 10.836 -14.875 1 97.31 171 VAL B N 1
ATOM 3639 C CA . VAL B 1 171 ? -9.109 10.953 -14.367 1 97.31 171 VAL B CA 1
ATOM 3640 C C . VAL B 1 171 ? -9.211 12.156 -13.43 1 97.31 171 VAL B C 1
ATOM 3642 O O . VAL B 1 171 ? -8.258 12.477 -12.719 1 97.31 171 VAL B O 1
ATOM 3645 N N . GLN B 1 172 ? -10.359 12.742 -13.43 1 97.62 172 GLN B N 1
ATOM 3646 C CA . GLN B 1 172 ? -10.633 13.906 -12.602 1 97.62 172 GLN B CA 1
ATOM 3647 C C . GLN B 1 172 ? -10.789 13.516 -11.133 1 97.62 172 GLN B C 1
ATOM 3649 O O . GLN B 1 172 ? -11.484 12.539 -10.82 1 97.62 172 GLN B O 1
ATOM 3654 N N . ALA B 1 173 ? -10.102 14.336 -10.289 1 98.44 173 ALA B N 1
ATOM 3655 C CA . ALA B 1 173 ? -10.211 14.086 -8.859 1 98.44 173 ALA B CA 1
ATOM 3656 C C . ALA B 1 173 ? -11.648 14.289 -8.375 1 98.44 173 ALA B C 1
ATOM 3658 O O . ALA B 1 173 ? -12.406 15.055 -8.969 1 98.44 173 ALA B O 1
ATOM 3659 N N . VAL B 1 174 ? -11.992 13.641 -7.297 1 98.62 174 VAL B N 1
ATOM 3660 C CA . VAL B 1 174 ? -13.289 13.789 -6.645 1 98.62 174 VAL B CA 1
ATOM 3661 C C . VAL B 1 174 ? -13.094 14.133 -5.168 1 98.62 174 VAL B C 1
ATOM 3663 O O . VAL B 1 174 ? -12.039 13.836 -4.594 1 98.62 174 VAL B O 1
ATOM 3666 N N . CYS B 1 175 ? -14.008 14.75 -4.621 1 98.69 175 CYS B N 1
ATOM 3667 C CA . CYS B 1 175 ? -14.125 14.898 -3.174 1 98.69 175 CYS B CA 1
ATOM 3668 C C . CYS B 1 175 ? -14.938 13.758 -2.57 1 98.69 175 CYS B C 1
ATOM 3670 O O . CYS B 1 175 ? -16.062 13.508 -2.98 1 98.69 175 CYS B O 1
ATOM 3672 N N . VAL B 1 176 ? -14.375 13.055 -1.619 1 98.56 176 VAL B N 1
ATOM 3673 C CA . VAL B 1 176 ? -15.094 11.953 -0.985 1 98.56 176 VAL B CA 1
ATOM 3674 C C . VAL B 1 176 ? -15.547 12.367 0.412 1 98.56 176 VAL B C 1
ATOM 3676 O O . VAL B 1 176 ? -14.789 12.984 1.163 1 98.56 176 VAL B O 1
ATOM 3679 N N . ALA B 1 177 ? -16.766 12.062 0.68 1 98.31 177 ALA B N 1
ATOM 3680 C CA . ALA B 1 177 ? -17.406 12.383 1.958 1 98.31 177 ALA B CA 1
ATOM 3681 C C . ALA B 1 177 ? -18.344 11.258 2.398 1 98.31 177 ALA B C 1
ATOM 3683 O O . ALA B 1 177 ? -18.844 10.5 1.567 1 98.31 177 ALA B O 1
ATOM 3684 N N . PRO B 1 178 ? -18.484 11.117 3.754 1 97.69 178 PRO B N 1
ATOM 3685 C CA . PRO B 1 178 ? -19.562 10.227 4.18 1 97.69 178 PRO B CA 1
ATOM 3686 C C . PRO B 1 178 ? -20.922 10.625 3.596 1 97.69 178 PRO B C 1
ATOM 3688 O O . PRO B 1 178 ? -21.172 11.812 3.369 1 97.69 178 PRO B O 1
ATOM 3691 N N . ALA B 1 179 ? -21.766 9.641 3.424 1 95.38 179 ALA B N 1
ATOM 3692 C CA . ALA B 1 179 ? -23.062 9.867 2.807 1 95.38 179 ALA B CA 1
ATOM 3693 C C . ALA B 1 179 ? -23.891 10.867 3.615 1 95.38 179 ALA B C 1
ATOM 3695 O O . ALA B 1 179 ? -24.766 11.547 3.068 1 95.38 179 ALA B O 1
ATOM 3696 N N . THR B 1 180 ? -23.609 11.023 4.863 1 94.69 180 THR B N 1
ATOM 3697 C CA . THR B 1 180 ? -24.359 11.891 5.754 1 94.69 180 THR B CA 1
ATOM 3698 C C . THR B 1 180 ? -23.812 13.312 5.715 1 94.69 180 THR B C 1
ATOM 3700 O O . THR B 1 180 ? -24.422 14.242 6.242 1 94.69 180 THR B O 1
ATOM 3703 N N . HIS B 1 181 ? -22.641 13.523 5.191 1 95.69 181 HIS B N 1
ATOM 3704 C CA . HIS B 1 181 ? -22.016 14.844 5.129 1 95.69 181 HIS B CA 1
ATOM 3705 C C . HIS B 1 181 ? -22.734 15.742 4.121 1 95.69 181 HIS B C 1
ATOM 3707 O O . HIS B 1 181 ? -23.141 15.281 3.055 1 95.69 181 HIS B O 1
ATOM 3713 N N . PRO B 1 182 ? -22.891 17 4.332 1 95.31 182 PRO B N 1
ATOM 3714 C CA . PRO B 1 182 ? -23.578 17.922 3.424 1 95.31 182 PRO B CA 1
ATOM 3715 C C . PRO B 1 182 ? -22.984 17.906 2.018 1 95.31 182 PRO B C 1
ATOM 3717 O O . PRO B 1 182 ? -23.703 18.109 1.038 1 95.31 182 PRO B O 1
ATOM 3720 N N . PHE B 1 183 ? -21.734 17.688 1.913 1 96.12 183 PHE B N 1
ATOM 3721 C CA . PHE B 1 183 ? -21.078 17.703 0.608 1 96.12 183 PHE B CA 1
ATOM 3722 C C . PHE B 1 183 ? -21.562 16.547 -0.25 1 96.12 183 PHE B C 1
ATOM 3724 O O . PHE B 1 183 ? -21.5 16.609 -1.479 1 96.12 183 PHE B O 1
ATOM 3731 N N . ALA B 1 184 ? -22.031 15.461 0.4 1 95.75 184 ALA B N 1
ATOM 3732 C CA . ALA B 1 184 ? -22.453 14.258 -0.314 1 95.75 184 ALA B CA 1
ATOM 3733 C C . ALA B 1 184 ? -23.656 14.547 -1.196 1 95.75 184 ALA B C 1
ATOM 3735 O O . ALA B 1 184 ? -23.922 13.812 -2.154 1 95.75 184 ALA B O 1
ATOM 3736 N N . ALA B 1 185 ? -24.344 15.594 -0.92 1 95.25 185 ALA B N 1
ATOM 3737 C CA . ALA B 1 185 ? -25.578 15.922 -1.645 1 95.25 185 ALA B CA 1
ATOM 3738 C C . ALA B 1 185 ? -25.297 16.906 -2.77 1 95.25 185 ALA B C 1
ATOM 3740 O O . ALA B 1 185 ? -26.172 17.188 -3.594 1 95.25 185 ALA B O 1
ATOM 3741 N N . ARG B 1 186 ? -24.125 17.391 -2.852 1 95.88 186 ARG B N 1
ATOM 3742 C CA . ARG B 1 186 ? -23.781 18.375 -3.871 1 95.88 186 ARG B CA 1
ATOM 3743 C C . ARG B 1 186 ? -23.516 17.719 -5.215 1 95.88 186 ARG B C 1
ATOM 3745 O O . ARG B 1 186 ? -23.078 16.562 -5.266 1 95.88 186 ARG B O 1
ATOM 3752 N N . ALA B 1 187 ? -23.766 18.469 -6.258 1 96.31 187 ALA B N 1
ATOM 3753 C CA . ALA B 1 187 ? -23.453 17.969 -7.598 1 96.31 187 ALA B CA 1
ATOM 3754 C C . ALA B 1 187 ? -21.969 18.109 -7.902 1 96.31 187 ALA B C 1
ATOM 3756 O O . ALA B 1 187 ? -21.391 17.281 -8.625 1 96.31 187 ALA B O 1
ATOM 3757 N N . LYS B 1 188 ? -21.391 19.188 -7.391 1 97.62 188 LYS B N 1
ATOM 3758 C CA . LYS B 1 188 ? -19.969 19.469 -7.555 1 97.62 188 LYS B CA 1
ATOM 3759 C C . LYS B 1 188 ? -19.406 20.203 -6.34 1 97.62 188 LYS B C 1
ATOM 3761 O O . LYS B 1 188 ? -20.156 20.766 -5.555 1 97.62 188 LYS B O 1
ATOM 3766 N N . VAL B 1 189 ? -18.109 20.141 -6.16 1 97.69 189 VAL B N 1
ATOM 3767 C CA . VAL B 1 189 ? -17.406 20.844 -5.098 1 97.69 189 VAL B CA 1
ATOM 3768 C C . VAL B 1 189 ? -16.266 21.672 -5.695 1 97.69 189 VAL B C 1
ATOM 3770 O O . VAL B 1 189 ? -15.477 21.172 -6.488 1 97.69 189 VAL B O 1
ATOM 3773 N N . GLY B 1 190 ? -16.234 22.938 -5.402 1 97.31 190 GLY B N 1
ATOM 3774 C CA . GLY B 1 190 ? -15.117 23.781 -5.785 1 97.31 190 GLY B CA 1
ATOM 3775 C C . GLY B 1 190 ? -14.086 23.953 -4.68 1 97.31 190 GLY B C 1
ATOM 3776 O O . GLY B 1 190 ? -14.336 23.578 -3.533 1 97.31 190 GLY B O 1
ATOM 3777 N N . ILE B 1 191 ? -12.922 24.453 -5.094 1 96.75 191 ILE B N 1
ATOM 3778 C CA . ILE B 1 191 ? -11.844 24.703 -4.145 1 96.75 191 ILE B CA 1
ATOM 3779 C C . ILE B 1 191 ? -12.328 25.641 -3.047 1 96.75 191 ILE B C 1
ATOM 3781 O O . ILE B 1 191 ? -11.953 25.484 -1.881 1 96.75 191 ILE B O 1
ATOM 3785 N N . GLU B 1 192 ? -13.18 26.562 -3.381 1 96.06 192 GLU B N 1
ATOM 3786 C CA . GLU B 1 192 ? -13.688 27.578 -2.461 1 96.06 192 GLU B CA 1
ATOM 3787 C C . GLU B 1 192 ? -14.602 26.953 -1.402 1 96.06 192 GLU B C 1
ATOM 3789 O O . GLU B 1 192 ? -14.734 27.484 -0.301 1 96.06 192 GLU B O 1
ATOM 3794 N N . ASP B 1 193 ? -15.211 25.859 -1.791 1 96.69 193 ASP B N 1
ATOM 3795 C CA . ASP B 1 193 ? -16.094 25.172 -0.854 1 96.69 193 ASP B CA 1
ATOM 3796 C C . ASP B 1 193 ? -15.305 24.484 0.253 1 96.69 193 ASP B C 1
ATOM 3798 O O . ASP B 1 193 ? -15.867 24.094 1.275 1 96.69 193 ASP B O 1
ATOM 3802 N N . LEU B 1 194 ? -13.984 24.359 0.094 1 96.94 194 LEU B N 1
ATOM 3803 C CA . LEU B 1 194 ? -13.172 23.547 0.977 1 96.94 194 LEU B CA 1
ATOM 3804 C C . LEU B 1 194 ? -12.5 24.391 2.051 1 96.94 194 LEU B C 1
ATOM 3806 O O . LEU B 1 194 ? -11.695 23.891 2.834 1 96.94 194 LEU B O 1
ATOM 3810 N N . ILE B 1 195 ? -12.984 25.641 2.104 1 93.19 195 ILE B N 1
ATOM 3811 C CA . ILE B 1 195 ? -12.438 26.531 3.113 1 93.19 195 ILE B CA 1
ATOM 3812 C C . ILE B 1 195 ? -12.82 26.047 4.508 1 93.19 195 ILE B C 1
ATOM 3814 O O . ILE B 1 195 ? -13.977 25.719 4.762 1 93.19 195 ILE B O 1
ATOM 3818 N N . GLU B 1 196 ? -11.883 25.859 5.355 1 90.94 196 GLU B N 1
ATOM 3819 C CA . GLU B 1 196 ? -12.039 25.516 6.766 1 90.94 196 GLU B CA 1
ATOM 3820 C C . GLU B 1 196 ? -12.5 24.062 6.93 1 90.94 196 GLU B C 1
ATOM 3822 O O . GLU B 1 196 ? -12.742 23.609 8.047 1 90.94 196 GLU B O 1
ATOM 3827 N N . VAL B 1 197 ? -12.75 23.359 5.816 1 95.31 197 VAL B N 1
ATOM 3828 C CA . VAL B 1 197 ? -13.109 21.953 5.875 1 95.31 197 VAL B CA 1
ATOM 3829 C C . VAL B 1 197 ? -11.891 21.125 6.246 1 95.31 197 VAL B C 1
ATOM 3831 O O . VAL B 1 197 ? -10.82 21.266 5.645 1 95.31 197 VAL B O 1
ATOM 3834 N N . PRO B 1 198 ? -12 20.266 7.352 1 96.94 198 PRO B N 1
ATOM 3835 C CA . PRO B 1 198 ? -10.891 19.344 7.602 1 96.94 198 PRO B CA 1
ATOM 3836 C C . PRO B 1 198 ? -10.648 18.391 6.441 1 96.94 198 PRO B C 1
ATOM 3838 O O . PRO B 1 198 ? -11.562 17.688 6.008 1 96.94 198 PRO B O 1
ATOM 3841 N N . LEU B 1 199 ? -9.406 18.422 5.969 1 98.12 199 LEU B N 1
ATOM 3842 C CA . LEU B 1 199 ? -9.055 17.625 4.797 1 98.12 199 LEU B CA 1
ATOM 3843 C C . LEU B 1 199 ? -7.984 16.594 5.141 1 98.12 199 LEU B C 1
ATOM 3845 O O . LEU B 1 199 ? -7.141 16.828 6.004 1 98.12 199 LEU B O 1
ATOM 3849 N N . ILE B 1 200 ? -8.109 15.461 4.465 1 98.38 200 ILE B N 1
ATOM 3850 C CA . ILE B 1 200 ? -7.047 14.461 4.465 1 98.38 200 ILE B CA 1
ATOM 3851 C C . ILE B 1 200 ? -6.238 14.57 3.172 1 98.38 200 ILE B C 1
ATOM 3853 O O . ILE B 1 200 ? -6.746 14.281 2.088 1 98.38 200 ILE B O 1
ATOM 3857 N N . GLY B 1 201 ? -4.977 14.906 3.309 1 97.88 201 GLY B N 1
ATOM 3858 C CA . GLY B 1 201 ? -4.133 15.102 2.139 1 97.88 201 GLY B CA 1
ATOM 3859 C C . GLY B 1 201 ? -3.287 13.891 1.805 1 97.88 201 GLY B C 1
ATOM 3860 O O . GLY B 1 201 ? -3.203 12.945 2.598 1 97.88 201 GLY B O 1
ATOM 3861 N N . LEU B 1 202 ? -2.734 13.883 0.594 1 96.44 202 LEU B N 1
ATOM 3862 C CA . LEU B 1 202 ? -1.677 12.945 0.226 1 96.44 202 LEU B CA 1
ATOM 3863 C C . LEU B 1 202 ? -0.302 13.539 0.519 1 96.44 202 LEU B C 1
ATOM 3865 O O . LEU B 1 202 ? -0.195 14.695 0.935 1 96.44 202 LEU B O 1
ATOM 3869 N N . ASP B 1 203 ? 0.691 12.648 0.3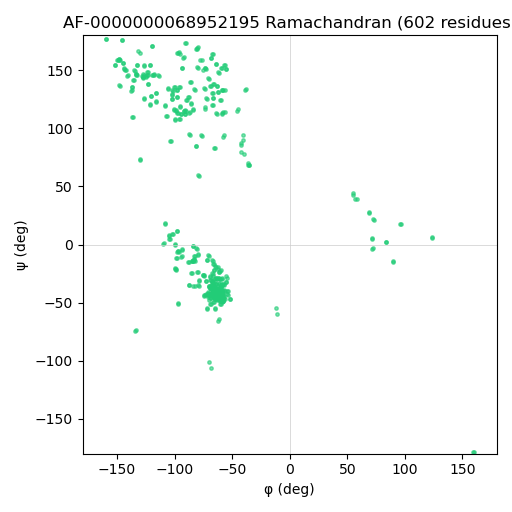27 1 88.31 203 ASP B N 1
ATOM 3870 C CA . ASP B 1 203 ? 2.059 13.125 0.509 1 88.31 203 ASP B CA 1
ATOM 3871 C C . ASP B 1 203 ? 2.369 14.273 -0.446 1 88.31 203 ASP B C 1
ATOM 3873 O O . ASP B 1 203 ? 1.921 14.273 -1.594 1 88.31 203 ASP B O 1
ATOM 3877 N N . ALA B 1 204 ? 3.301 15.133 0.024 1 81.88 204 ALA B N 1
ATOM 3878 C CA . ALA B 1 204 ? 3.641 16.328 -0.742 1 81.88 204 ALA B CA 1
ATOM 3879 C C . ALA B 1 204 ? 4.305 15.961 -2.066 1 81.88 204 ALA B C 1
ATOM 3881 O O . ALA B 1 204 ? 4.289 16.75 -3.014 1 81.88 204 ALA B O 1
ATOM 3882 N N . SER B 1 205 ? 4.832 14.82 -2.1 1 77.75 205 SER B N 1
ATOM 3883 C CA . SER B 1 205 ? 5.52 14.422 -3.322 1 77.75 205 SER B CA 1
ATOM 3884 C C . SER B 1 205 ? 4.539 13.883 -4.359 1 77.75 205 SER B C 1
ATOM 3886 O O . SER B 1 205 ? 4.887 13.734 -5.531 1 77.75 205 SER B O 1
ATOM 3888 N N . ASP B 1 206 ? 3.348 13.617 -3.938 1 88.5 206 ASP B N 1
ATOM 3889 C CA . ASP B 1 206 ? 2.338 13.133 -4.871 1 88.5 206 ASP B CA 1
ATOM 3890 C C . ASP B 1 206 ? 1.959 14.211 -5.883 1 88.5 206 ASP B C 1
ATOM 3892 O O . ASP B 1 206 ? 1.628 15.336 -5.504 1 88.5 206 ASP B O 1
ATOM 3896 N N . PRO B 1 207 ? 1.958 13.867 -7.148 1 89.69 207 PRO B N 1
ATOM 3897 C CA . PRO B 1 207 ? 1.677 14.883 -8.164 1 89.69 207 PRO B CA 1
ATOM 3898 C C . PRO B 1 207 ? 0.268 15.461 -8.047 1 89.69 207 PRO B C 1
ATOM 3900 O O . PRO B 1 207 ? 0.07 16.656 -8.258 1 89.69 207 PRO B O 1
ATOM 3903 N N . ALA B 1 208 ? -0.662 14.648 -7.781 1 94.38 208 ALA B N 1
ATOM 3904 C CA . ALA B 1 208 ? -2.027 15.141 -7.641 1 94.38 208 ALA B CA 1
ATOM 3905 C C . ALA B 1 208 ? -2.148 16.078 -6.445 1 94.38 208 ALA B C 1
ATOM 3907 O O . ALA B 1 208 ? -2.896 17.062 -6.488 1 94.38 208 ALA B O 1
ATOM 3908 N N . GLN B 1 209 ? -1.44 15.758 -5.367 1 94.44 209 GLN B N 1
ATOM 3909 C CA . GLN B 1 209 ? -1.42 16.641 -4.207 1 94.44 209 GLN B CA 1
ATOM 3910 C C . GLN B 1 209 ? -0.811 18 -4.559 1 94.44 209 GLN B C 1
ATOM 3912 O O . GLN B 1 209 ? -1.308 19.031 -4.121 1 94.44 209 GLN B O 1
ATOM 3917 N N . ARG B 1 210 ? 0.228 17.969 -5.359 1 90.62 210 ARG B N 1
ATOM 3918 C CA . ARG B 1 210 ? 0.861 19.203 -5.789 1 90.62 210 ARG B CA 1
ATOM 3919 C C . ARG B 1 210 ? -0.1 20.047 -6.617 1 90.62 210 ARG B C 1
ATOM 3921 O O . ARG B 1 210 ? -0.18 21.266 -6.43 1 90.62 210 ARG B O 1
ATOM 3928 N N . ARG B 1 211 ? -0.775 19.422 -7.461 1 93.88 211 ARG B N 1
ATOM 3929 C CA . ARG B 1 211 ? -1.772 20.109 -8.273 1 93.88 211 ARG B CA 1
ATOM 3930 C C . ARG B 1 211 ? -2.863 20.719 -7.395 1 93.88 211 ARG B C 1
ATOM 3932 O O . ARG B 1 211 ? -3.291 21.859 -7.625 1 93.88 211 ARG B O 1
ATOM 3939 N N . LEU B 1 212 ? -3.27 19.984 -6.398 1 97 212 LEU B N 1
ATOM 3940 C CA . LEU B 1 212 ? -4.309 20.453 -5.488 1 97 212 LEU B CA 1
ATOM 3941 C C . LEU B 1 212 ? -3.842 21.672 -4.703 1 97 212 LEU B C 1
ATOM 3943 O O . LEU B 1 212 ? -4.57 22.656 -4.59 1 97 212 LEU B O 1
ATOM 3947 N N . GLU B 1 213 ? -2.654 21.578 -4.234 1 93.06 213 GLU B N 1
ATOM 3948 C CA . GLU B 1 213 ? -2.086 22.688 -3.479 1 93.06 213 GLU B CA 1
ATOM 3949 C C . GLU B 1 213 ? -1.959 23.938 -4.344 1 93.06 213 GLU B C 1
ATOM 3951 O O . GLU B 1 213 ? -2.178 25.062 -3.869 1 93.06 213 GLU B O 1
ATOM 3956 N N . ALA B 1 214 ? -1.587 23.75 -5.574 1 92.94 214 ALA B N 1
ATOM 3957 C CA . ALA B 1 214 ? -1.499 24.875 -6.508 1 92.94 214 ALA B CA 1
ATOM 3958 C C . ALA B 1 214 ? -2.857 25.547 -6.691 1 92.94 214 ALA B C 1
ATOM 3960 O O . ALA B 1 214 ? -2.949 26.781 -6.738 1 92.94 214 ALA B O 1
ATOM 3961 N N . CYS B 1 215 ? -3.857 24.766 -6.762 1 96.12 215 CYS B N 1
ATOM 3962 C CA . CYS B 1 215 ? -5.207 25.297 -6.91 1 96.12 215 CYS B CA 1
ATOM 3963 C C . CYS B 1 215 ? -5.609 26.109 -5.688 1 96.12 215 CYS B C 1
ATOM 3965 O O . CYS B 1 215 ? -6.203 27.188 -5.82 1 96.12 215 CYS B O 1
ATOM 3967 N N . PHE B 1 216 ? -5.266 25.641 -4.512 1 95.38 216 PHE B N 1
ATOM 3968 C CA . PHE B 1 216 ? -5.535 26.391 -3.291 1 95.38 216 PHE B CA 1
ATOM 3969 C C . PHE B 1 216 ? -4.785 27.719 -3.289 1 95.38 216 PHE B C 1
ATOM 3971 O O . PHE B 1 216 ? -5.367 28.766 -3.008 1 95.38 216 PHE B O 1
ATOM 3978 N N . SER B 1 217 ? -3.562 27.625 -3.629 1 93.62 217 SER B N 1
ATOM 3979 C CA . SER B 1 217 ? -2.705 28.797 -3.635 1 93.62 217 SER B CA 1
ATOM 3980 C C . SER B 1 217 ? -3.217 29.844 -4.617 1 93.62 217 SER B C 1
ATOM 3982 O O . SER B 1 217 ? -3.285 31.031 -4.293 1 93.62 217 SER B O 1
ATOM 3984 N N . GLU B 1 218 ? -3.561 29.469 -5.754 1 94.44 218 GLU B N 1
ATOM 3985 C CA . GLU B 1 218 ? -4.062 30.359 -6.801 1 94.44 218 GLU B CA 1
ATOM 3986 C C . GLU B 1 218 ? -5.348 31.047 -6.363 1 94.44 218 GLU B C 1
ATOM 3988 O O . GLU B 1 218 ? -5.621 32.188 -6.785 1 94.44 218 GLU B O 1
ATOM 3993 N N . SER B 1 219 ? -6.078 30.406 -5.539 1 94.88 219 SER B N 1
ATOM 3994 C CA . SER B 1 219 ? -7.344 30.953 -5.07 1 94.88 219 SER B CA 1
ATOM 3995 C C . SER B 1 219 ? -7.168 31.719 -3.762 1 94.88 219 SER B C 1
ATOM 3997 O O . SER B 1 219 ? -8.141 32.219 -3.189 1 94.88 219 SER B O 1
ATOM 3999 N N . GLY B 1 220 ? -5.918 31.688 -3.232 1 93.94 220 GLY B N 1
ATOM 4000 C CA . GLY B 1 220 ? -5.629 32.375 -1.985 1 93.94 220 GLY B CA 1
ATOM 4001 C C . GLY B 1 220 ? -6.223 31.688 -0.771 1 93.94 220 GLY B C 1
ATOM 4002 O O . GLY B 1 220 ? -6.527 32.344 0.232 1 93.94 220 GLY B O 1
ATOM 4003 N N . ILE B 1 221 ? -6.492 30.453 -0.895 1 94.12 221 ILE B N 1
ATOM 4004 C CA . ILE B 1 221 ? -7.105 29.688 0.181 1 94.12 221 ILE B CA 1
ATOM 4005 C C . ILE B 1 221 ? -6.043 28.844 0.89 1 94.12 221 ILE B C 1
ATOM 4007 O O . ILE B 1 221 ? -5.211 28.203 0.24 1 94.12 221 ILE B O 1
ATOM 4011 N N . GLU B 1 222 ? -6.035 28.875 2.191 1 92.31 222 GLU B N 1
ATOM 4012 C CA . GLU B 1 222 ? -5.191 27.984 2.986 1 92.31 222 GLU B CA 1
ATOM 4013 C C . GLU B 1 222 ? -5.957 26.734 3.412 1 92.31 222 GLU B C 1
ATOM 4015 O O . GLU B 1 222 ? -6.875 26.812 4.234 1 92.31 222 GLU B O 1
ATOM 4020 N N . PRO B 1 223 ? -5.57 25.672 2.902 1 94.62 223 PRO B N 1
ATOM 4021 C CA . PRO B 1 223 ? -6.309 24.453 3.254 1 94.62 223 PRO B CA 1
ATOM 4022 C C . PRO B 1 223 ? -6.023 23.984 4.68 1 94.62 223 PRO B C 1
ATOM 4024 O O . PRO B 1 223 ? -4.945 24.25 5.219 1 94.62 223 PRO B O 1
ATOM 4027 N N . ARG B 1 224 ? -7.012 23.312 5.27 1 93.94 224 ARG B N 1
ATOM 4028 C CA . ARG B 1 224 ? -6.859 22.734 6.598 1 93.94 224 ARG B CA 1
ATOM 4029 C C . ARG B 1 224 ? -6.66 21.219 6.516 1 93.94 224 ARG B C 1
ATOM 4031 O O . ARG B 1 224 ? -7.617 20.453 6.641 1 93.94 224 ARG B O 1
ATOM 4038 N N . PHE B 1 225 ? -5.461 20.844 6.398 1 94.44 225 PHE B N 1
ATOM 4039 C CA . PHE B 1 225 ? -5.152 19.422 6.414 1 94.44 225 PHE B CA 1
ATOM 4040 C C . PHE B 1 225 ? -4.992 18.906 7.844 1 94.44 225 PHE B C 1
ATOM 4042 O O . PHE B 1 225 ? -4.109 19.359 8.57 1 94.44 225 PHE B O 1
ATOM 4049 N N . VAL B 1 226 ? -5.809 17.922 8.211 1 95.81 226 VAL B N 1
ATOM 4050 C CA . VAL B 1 226 ? -5.781 17.406 9.57 1 95.81 226 VAL B CA 1
ATOM 4051 C C . VAL B 1 226 ? -4.973 16.109 9.609 1 95.81 226 VAL B C 1
ATOM 4053 O O . VAL B 1 226 ? -4.52 15.688 10.672 1 95.81 226 VAL B O 1
ATOM 4056 N N . ALA B 1 227 ? -4.84 15.492 8.445 1 96.75 227 ALA B N 1
ATOM 4057 C CA . ALA B 1 227 ? -4.039 14.281 8.289 1 96.75 227 ALA B CA 1
ATOM 4058 C C . ALA B 1 227 ? -3.48 14.18 6.871 1 96.75 227 ALA B C 1
ATOM 4060 O O . ALA B 1 227 ? -4.043 14.742 5.93 1 96.75 227 ALA B O 1
ATOM 4061 N N . THR B 1 228 ? -2.383 13.484 6.75 1 96.44 228 THR B N 1
ATOM 4062 C CA . THR B 1 228 ? -1.802 13.156 5.453 1 96.44 228 THR B CA 1
ATOM 4063 C C . THR B 1 228 ? -1.42 11.68 5.383 1 96.44 228 THR B C 1
ATOM 4065 O O . THR B 1 228 ? -1.094 11.07 6.406 1 96.44 228 THR B O 1
ATOM 4068 N N . THR B 1 229 ? -1.539 11.102 4.262 1 97 229 THR B N 1
ATOM 4069 C CA . THR B 1 229 ? -1.196 9.711 3.992 1 97 229 THR B CA 1
ATOM 4070 C C . THR B 1 229 ? -0.719 9.539 2.555 1 97 229 THR B C 1
ATOM 4072 O O . THR B 1 229 ? -1.021 10.367 1.691 1 97 229 THR B O 1
ATOM 4075 N N . PRO B 1 230 ? -0.014 8.516 2.279 1 94.31 230 PRO B N 1
ATOM 4076 C CA . PRO B 1 230 ? 0.523 8.398 0.922 1 94.31 230 PRO B CA 1
ATOM 4077 C C . PRO B 1 230 ? -0.476 7.789 -0.059 1 94.31 230 PRO B C 1
ATOM 4079 O O . PRO B 1 230 ? -0.281 7.871 -1.274 1 94.31 230 PRO B O 1
ATOM 4082 N N . TYR B 1 231 ? -1.538 7.195 0.44 1 94.88 231 TYR B N 1
ATOM 4083 C CA . TYR B 1 231 ? -2.334 6.391 -0.479 1 94.88 231 TYR B CA 1
ATOM 4084 C C . TYR B 1 231 ? -3.791 6.836 -0.473 1 94.88 231 TYR B C 1
ATOM 4086 O O . TYR B 1 231 ? -4.344 7.152 0.583 1 94.88 231 TYR B O 1
ATOM 4094 N N . SER B 1 232 ? -4.391 6.762 -1.681 1 97 232 SER B N 1
ATOM 4095 C CA . SER B 1 232 ? -5.797 7.117 -1.844 1 97 232 SER B CA 1
ATOM 4096 C C . SER B 1 232 ? -6.699 6.191 -1.032 1 97 232 SER B C 1
ATOM 4098 O O . SER B 1 232 ? -7.695 6.633 -0.46 1 97 232 SER B O 1
ATOM 4100 N N . HIS B 1 233 ? -6.344 4.941 -1.018 1 95.81 233 HIS B N 1
ATOM 4101 C CA . HIS B 1 233 ? -7.16 3.998 -0.267 1 95.81 233 HIS B CA 1
ATOM 4102 C C . HIS B 1 233 ? -7.203 4.359 1.214 1 95.81 233 HIS B C 1
ATOM 4104 O O . HIS B 1 233 ? -8.242 4.219 1.862 1 95.81 233 HIS B O 1
ATOM 4110 N N . THR B 1 234 ? -6.07 4.777 1.74 1 96.5 234 THR B N 1
ATOM 4111 C CA . THR B 1 234 ? -6.027 5.191 3.139 1 96.5 234 THR B CA 1
ATOM 4112 C C . THR B 1 234 ? -6.801 6.488 3.342 1 96.5 234 THR B C 1
ATOM 4114 O O . THR B 1 234 ? -7.445 6.68 4.375 1 96.5 234 THR B O 1
ATOM 4117 N N . GLN B 1 235 ? -6.719 7.391 2.396 1 97.88 235 GLN B N 1
ATOM 4118 C CA . GLN B 1 235 ? -7.551 8.586 2.459 1 97.88 235 GLN B CA 1
ATOM 4119 C C . GLN B 1 235 ? -9.023 8.227 2.656 1 97.88 235 GLN B C 1
ATOM 4121 O O . GLN B 1 235 ? -9.688 8.781 3.529 1 97.88 235 GLN B O 1
ATOM 4126 N N . CYS B 1 236 ? -9.469 7.289 1.89 1 97.81 236 CYS B N 1
ATOM 4127 C CA . CYS B 1 236 ? -10.875 6.898 1.924 1 97.81 236 CYS B CA 1
ATOM 4128 C C . CYS B 1 236 ? -11.234 6.258 3.26 1 97.81 236 CYS B C 1
ATOM 4130 O O . CYS B 1 236 ? -12.289 6.539 3.826 1 97.81 236 CYS B O 1
ATOM 4132 N N . SER B 1 237 ? -10.328 5.441 3.727 1 97 237 SER B N 1
ATOM 4133 C CA . SER B 1 237 ? -10.57 4.793 5.012 1 97 237 SER B CA 1
ATOM 4134 C C . SER B 1 237 ? -10.648 5.816 6.141 1 97 237 SER B C 1
ATOM 4136 O O . SER B 1 237 ? -11.484 5.695 7.039 1 97 237 SER B O 1
ATOM 4138 N N . LEU B 1 238 ? -9.781 6.77 6.082 1 98 238 LEU B N 1
ATOM 4139 C CA . LEU B 1 238 ? -9.781 7.836 7.078 1 98 238 LEU B CA 1
ATOM 4140 C C . LEU B 1 238 ? -11.062 8.664 6.988 1 98 238 LEU B C 1
ATOM 4142 O O . LEU B 1 238 ? -11.641 9.031 8.008 1 98 238 LEU B O 1
ATOM 4146 N N . THR B 1 239 ? -11.492 8.953 5.781 1 98.44 239 THR B N 1
ATOM 4147 C CA . THR B 1 239 ? -12.734 9.688 5.574 1 98.44 239 THR B CA 1
ATOM 4148 C C . THR B 1 239 ? -13.922 8.906 6.137 1 98.44 239 THR B C 1
ATOM 4150 O O . THR B 1 239 ? -14.781 9.477 6.816 1 98.44 239 THR B O 1
ATOM 4153 N N . LEU B 1 240 ? -13.914 7.629 5.852 1 96.94 240 LEU B N 1
ATOM 4154 C CA . LEU B 1 240 ? -14.977 6.758 6.348 1 96.94 240 LEU B CA 1
ATOM 4155 C C . LEU B 1 240 ? -15.023 6.777 7.871 1 96.94 240 LEU B C 1
ATOM 4157 O O . LEU B 1 240 ? -16.109 6.734 8.461 1 96.94 240 LEU B O 1
ATOM 4161 N N . ALA B 1 241 ? -13.891 6.895 8.453 1 96.75 241 ALA B N 1
ATOM 4162 C CA . ALA B 1 241 ? -13.781 6.891 9.914 1 96.75 241 ALA B CA 1
ATOM 4163 C C . ALA B 1 241 ? -14.141 8.258 10.492 1 96.75 241 ALA B C 1
ATOM 4165 O O . ALA B 1 241 ? -14.172 8.43 11.711 1 96.75 241 ALA B O 1
ATOM 4166 N N . GLY B 1 242 ? -14.305 9.266 9.641 1 96.44 242 GLY B N 1
ATOM 4167 C CA . GLY B 1 242 ? -14.781 10.562 10.086 1 96.44 242 GLY B CA 1
ATOM 4168 C C . GLY B 1 242 ? -13.664 11.555 10.352 1 96.44 242 GLY B C 1
ATOM 4169 O O . GLY B 1 242 ? -13.867 12.562 11.023 1 96.44 242 GLY B O 1
ATOM 4170 N N . ALA B 1 243 ? -12.469 11.266 9.82 1 97 243 ALA B N 1
ATOM 4171 C CA . ALA B 1 243 ? -11.312 12.117 10.102 1 97 243 ALA B CA 1
ATOM 4172 C C . ALA B 1 243 ? -11.391 13.422 9.312 1 97 243 ALA B C 1
ATOM 4174 O O . ALA B 1 243 ? -10.797 14.43 9.703 1 97 243 ALA B O 1
ATOM 4175 N N . GLY B 1 244 ? -12.008 13.453 8.266 1 97.75 244 GLY B N 1
ATOM 4176 C CA . GLY B 1 244 ? -12.117 14.578 7.34 1 97.75 244 GLY B CA 1
ATOM 4177 C C . GLY B 1 244 ? -12.523 14.156 5.938 1 97.75 244 GLY B C 1
ATOM 4178 O O . GLY B 1 244 ? -12.828 12.984 5.703 1 97.75 244 GLY B O 1
ATOM 4179 N N . LEU B 1 245 ? -12.602 15.125 5.047 1 98.5 245 LEU B N 1
ATOM 4180 C CA . LEU B 1 245 ? -12.859 14.844 3.639 1 98.5 245 LEU B CA 1
ATOM 4181 C C . LEU B 1 245 ? -11.547 14.703 2.865 1 98.5 245 LEU B C 1
ATOM 4183 O O . LEU B 1 245 ? -10.492 15.109 3.344 1 98.5 245 LEU B O 1
ATOM 4187 N N . ALA B 1 246 ? -11.633 14.078 1.731 1 98.69 246 ALA B N 1
ATOM 4188 C CA . ALA B 1 246 ? -10.438 13.914 0.917 1 98.69 246 ALA B CA 1
ATOM 4189 C C . ALA B 1 246 ? -10.719 14.227 -0.549 1 98.69 246 ALA B C 1
ATOM 4191 O O . ALA B 1 246 ? -11.82 13.984 -1.042 1 98.69 246 ALA B O 1
ATOM 4192 N N . ILE B 1 247 ? -9.75 14.875 -1.186 1 98.62 247 ILE B N 1
ATOM 4193 C CA . ILE B 1 247 ? -9.68 14.938 -2.641 1 98.62 247 ILE B CA 1
ATOM 4194 C C . ILE B 1 247 ? -8.828 13.781 -3.162 1 98.62 247 ILE B C 1
ATOM 4196 O O . ILE B 1 247 ? -7.621 13.727 -2.906 1 98.62 247 ILE B O 1
ATOM 4200 N N . THR B 1 248 ? -9.523 12.867 -3.934 1 98.44 248 THR B N 1
ATOM 4201 C CA . THR B 1 248 ? -8.82 11.609 -4.156 1 98.44 248 THR B CA 1
ATOM 4202 C C . THR B 1 248 ? -9.141 11.055 -5.539 1 98.44 248 THR B C 1
ATOM 4204 O O . THR B 1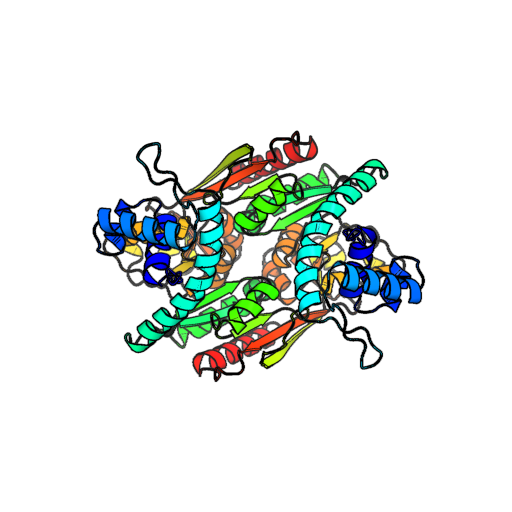 248 ? -9.836 11.695 -6.328 1 98.44 248 THR B O 1
ATOM 4207 N N . ASN B 1 249 ? -8.461 9.93 -5.867 1 98.06 249 ASN B N 1
ATOM 4208 C CA . ASN B 1 249 ? -8.641 9.188 -7.109 1 98.06 249 ASN B CA 1
ATOM 4209 C C . ASN B 1 249 ? -10.023 8.531 -7.176 1 98.06 249 ASN B C 1
ATOM 4211 O O . ASN B 1 249 ? -10.367 7.707 -6.328 1 98.06 249 ASN B O 1
ATOM 4215 N N . PRO B 1 250 ? -10.867 8.891 -8.211 1 98 250 PRO B N 1
ATOM 4216 C CA . PRO B 1 250 ? -12.227 8.367 -8.273 1 98 250 PRO B CA 1
ATOM 4217 C C . PRO B 1 250 ? -12.266 6.848 -8.438 1 98 250 PRO B C 1
ATOM 4219 O O . PRO B 1 250 ? -13.227 6.203 -8.008 1 98 250 PRO B O 1
ATOM 4222 N N . LEU B 1 251 ? -11.273 6.285 -9.062 1 97.75 251 LEU B N 1
ATOM 4223 C CA . LEU B 1 251 ? -11.234 4.84 -9.25 1 97.75 251 LEU B CA 1
ATOM 4224 C C . LEU B 1 251 ? -11.125 4.117 -7.914 1 97.75 251 LEU B C 1
ATOM 4226 O O . LEU B 1 251 ? -11.727 3.059 -7.723 1 97.75 251 LEU B O 1
ATOM 4230 N N . VAL B 1 252 ? -10.336 4.656 -6.996 1 97.31 252 VAL B N 1
ATOM 4231 C CA . VAL B 1 252 ? -10.188 4.082 -5.66 1 97.31 252 VAL B CA 1
ATOM 4232 C C . VAL B 1 252 ? -11.453 4.34 -4.844 1 97.31 252 VAL B C 1
ATOM 4234 O O . VAL B 1 252 ? -11.969 3.436 -4.18 1 97.31 252 VAL B O 1
ATOM 4237 N N . ALA B 1 253 ? -11.992 5.535 -4.93 1 97.75 253 ALA B N 1
ATOM 4238 C CA . ALA B 1 253 ? -13.156 5.957 -4.152 1 97.75 253 ALA B CA 1
ATOM 4239 C C . ALA B 1 253 ? -14.367 5.078 -4.457 1 97.75 253 ALA B C 1
ATOM 4241 O O . ALA B 1 253 ? -15.211 4.859 -3.59 1 97.75 253 ALA B O 1
ATOM 4242 N N . ARG B 1 254 ? -14.453 4.562 -5.621 1 95.69 254 ARG B N 1
ATOM 4243 C CA . ARG B 1 254 ? -15.578 3.742 -6.043 1 95.69 254 ARG B CA 1
ATOM 4244 C C . ARG B 1 254 ? -15.742 2.525 -5.137 1 95.69 254 ARG B C 1
ATOM 4246 O O . ARG B 1 254 ? -16.875 2.096 -4.867 1 95.69 254 ARG B O 1
ATOM 4253 N N . GLY B 1 255 ? -14.656 2.023 -4.68 1 93.44 255 GLY B N 1
ATOM 4254 C CA . GLY B 1 255 ? -14.688 0.842 -3.834 1 93.44 255 GLY B CA 1
ATOM 4255 C C . GLY B 1 255 ? -15.258 1.113 -2.453 1 93.44 255 GLY B C 1
ATOM 4256 O O . GLY B 1 255 ? -15.555 0.181 -1.703 1 93.44 255 GLY B O 1
ATOM 4257 N N . TYR B 1 256 ? -15.469 2.311 -2.129 1 95.75 256 TYR B N 1
ATOM 4258 C CA . TYR B 1 256 ? -15.906 2.672 -0.786 1 95.75 256 TYR B CA 1
ATOM 4259 C C . TYR B 1 256 ? -17.344 3.156 -0.796 1 95.75 256 TYR B C 1
ATOM 4261 O O . TYR B 1 256 ? -17.906 3.471 0.255 1 95.75 256 TYR B O 1
ATOM 4269 N N . VAL B 1 257 ? -17.969 3.168 -1.961 1 93.94 257 VAL B N 1
ATOM 4270 C CA . VAL B 1 257 ? -19.359 3.627 -2.076 1 93.94 257 VAL B CA 1
ATOM 4271 C C . VAL B 1 257 ? -20.266 2.713 -1.27 1 93.94 257 VAL B C 1
ATOM 4273 O O . VAL B 1 257 ? -21.109 3.186 -0.501 1 93.94 257 VAL B O 1
ATOM 4276 N N . ALA B 1 258 ? -20.047 1.445 -1.394 1 92.62 258 ALA B N 1
ATOM 4277 C CA . ALA B 1 258 ? -20.891 0.47 -0.694 1 92.62 258 ALA B CA 1
ATOM 4278 C C . ALA B 1 258 ? -20.688 0.565 0.816 1 92.62 258 ALA B C 1
ATOM 4280 O O . ALA B 1 258 ? -21.516 0.066 1.588 1 92.62 258 ALA B O 1
ATOM 4281 N N . LEU B 1 259 ? -19.641 1.191 1.213 1 94.12 259 LEU B N 1
ATOM 4282 C CA . LEU B 1 259 ? -19.328 1.29 2.635 1 94.12 259 LEU B CA 1
ATOM 4283 C C . LEU B 1 259 ? -19.875 2.586 3.221 1 94.12 259 LEU B C 1
ATOM 4285 O O . LEU B 1 259 ? -19.812 2.801 4.434 1 94.12 259 LEU B O 1
ATOM 4289 N N . GLY B 1 260 ? -20.328 3.477 2.344 1 96 260 GLY B N 1
ATOM 4290 C CA . GLY B 1 260 ? -21.031 4.641 2.881 1 96 260 GLY B CA 1
ATOM 4291 C C . GLY B 1 260 ? -20.406 5.953 2.449 1 96 260 GLY B C 1
ATOM 4292 O O . GLY B 1 260 ? -20.797 7.02 2.928 1 96 260 GLY B O 1
ATOM 4293 N N . LEU B 1 261 ? -19.438 5.863 1.571 1 97.62 261 LEU B N 1
ATOM 4294 C CA . LEU B 1 261 ? -18.844 7.098 1.067 1 97.62 261 LEU B CA 1
ATOM 4295 C C . LEU B 1 261 ? -19.531 7.535 -0.227 1 97.62 261 LEU B C 1
ATOM 4297 O O . LEU B 1 261 ? -20.094 6.707 -0.948 1 97.62 261 LEU B O 1
ATOM 4301 N N . ARG B 1 262 ? -19.516 8.812 -0.444 1 98.19 262 ARG B N 1
ATOM 4302 C CA . ARG B 1 262 ? -19.984 9.414 -1.687 1 98.19 262 ARG B CA 1
ATOM 4303 C C . ARG B 1 262 ? -18.891 10.25 -2.342 1 98.19 262 ARG B C 1
ATOM 4305 O O . ARG B 1 262 ? -18.156 10.961 -1.658 1 98.19 262 ARG B O 1
ATOM 4312 N N . SER B 1 263 ? -18.828 10.094 -3.639 1 97.88 263 SER B N 1
ATOM 4313 C CA . SER B 1 263 ? -17.859 10.867 -4.426 1 97.88 263 SER B CA 1
ATOM 4314 C C . SER B 1 263 ? -18.547 12.031 -5.141 1 97.88 263 SER B C 1
ATOM 4316 O O . SER B 1 263 ? -19.562 11.844 -5.809 1 97.88 263 SER B O 1
ATOM 4318 N N . VAL B 1 264 ? -18 13.211 -4.984 1 98.31 264 VAL B N 1
ATOM 4319 C CA . VAL B 1 264 ? -18.5 14.406 -5.652 1 98.31 264 VAL B CA 1
ATOM 4320 C C . VAL B 1 264 ? -17.406 15 -6.535 1 98.31 264 VAL B C 1
ATOM 4322 O O . VAL B 1 264 ? -16.281 15.242 -6.074 1 98.31 264 VAL B O 1
ATOM 4325 N N . PRO B 1 265 ? -17.703 15.242 -7.801 1 97.62 265 PRO B N 1
ATOM 4326 C CA . PRO B 1 265 ? -16.672 15.766 -8.703 1 97.62 265 PRO B CA 1
ATOM 4327 C C . PRO B 1 265 ? -16.094 17.094 -8.227 1 97.62 265 PRO B C 1
ATOM 4329 O O . PRO B 1 265 ? -16.828 17.969 -7.777 1 97.62 265 PRO B O 1
ATOM 4332 N N . LEU B 1 266 ? -14.75 17.188 -8.242 1 98.25 266 LEU B N 1
ATOM 4333 C CA . LEU B 1 266 ? -14.055 18.438 -7.977 1 98.25 266 LEU B CA 1
ATOM 4334 C C . LEU B 1 266 ? -14 19.312 -9.227 1 98.25 266 LEU B C 1
ATOM 4336 O O . LEU B 1 266 ? -13.648 18.828 -10.312 1 98.25 266 LEU B O 1
ATOM 4340 N N . THR B 1 267 ? -14.312 20.578 -9.117 1 97.5 267 THR B N 1
ATOM 4341 C CA . THR B 1 267 ? -14.336 21.438 -10.289 1 97.5 267 THR B CA 1
ATOM 4342 C C . THR B 1 267 ? -12.922 21.859 -10.68 1 97.5 267 THR B C 1
ATOM 4344 O O . THR B 1 267 ? -12.648 22.109 -11.859 1 97.5 267 THR B O 1
ATOM 4347 N N . ALA B 1 268 ? -12.016 21.969 -9.695 1 96.38 268 ALA B N 1
ATOM 4348 C CA . ALA B 1 268 ? -10.625 22.328 -9.977 1 96.38 268 ALA B CA 1
ATOM 4349 C C . ALA B 1 268 ? -9.961 21.281 -10.859 1 96.38 268 ALA B C 1
ATOM 4351 O O . ALA B 1 268 ? -10.297 20.094 -10.781 1 96.38 268 ALA B O 1
ATOM 4352 N N . PRO B 1 269 ? -9.031 21.688 -11.695 1 96.12 269 PRO B N 1
ATOM 4353 C CA . PRO B 1 269 ? -8.406 20.766 -12.648 1 96.12 269 PRO B CA 1
ATOM 4354 C C . PRO B 1 269 ? -7.324 19.906 -12.016 1 96.12 269 PRO B C 1
ATOM 4356 O O . PRO B 1 269 ? -6.172 19.922 -12.445 1 96.12 269 PRO B O 1
ATOM 4359 N N . VAL B 1 270 ? -7.688 19.172 -11.062 1 97.56 270 VAL B N 1
ATOM 4360 C CA . VAL B 1 270 ? -6.801 18.203 -10.422 1 97.56 270 VAL B CA 1
ATOM 4361 C C . VAL B 1 270 ? -7.074 16.797 -10.977 1 97.56 270 VAL B C 1
ATOM 4363 O O . VAL B 1 270 ? -8.18 16.266 -10.828 1 97.56 270 VAL B O 1
ATOM 4366 N N . ARG B 1 271 ? -6.09 16.281 -11.633 1 97 271 ARG B N 1
ATOM 4367 C CA . ARG B 1 271 ? -6.258 14.961 -12.25 1 97 271 ARG B CA 1
ATOM 4368 C C . ARG B 1 271 ? -5.27 13.953 -11.664 1 97 271 ARG B C 1
ATOM 4370 O O . ARG B 1 271 ? -4.152 14.312 -11.297 1 97 271 ARG B O 1
ATOM 4377 N N . PHE B 1 272 ? -5.707 12.734 -11.57 1 97.38 272 PHE B N 1
ATOM 4378 C CA . PHE B 1 272 ? -4.848 11.586 -11.312 1 97.38 272 PHE B CA 1
ATOM 4379 C C . PHE B 1 272 ? -4.496 10.875 -12.609 1 97.38 272 PHE B C 1
ATOM 4381 O O . PHE B 1 272 ? -5.367 10.633 -13.453 1 97.38 272 PHE B O 1
ATOM 4388 N N . ARG B 1 273 ? -3.221 10.578 -12.773 1 96.25 273 ARG B N 1
ATOM 4389 C CA . ARG B 1 273 ? -2.752 9.969 -14.008 1 96.25 273 ARG B CA 1
ATOM 4390 C C . ARG B 1 273 ? -1.943 8.711 -13.727 1 96.25 273 ARG B C 1
ATOM 4392 O O . ARG B 1 273 ? -1.258 8.617 -12.711 1 96.25 273 ARG B O 1
ATOM 4399 N N . ALA B 1 274 ? -2.094 7.762 -14.586 1 97.12 274 ALA B N 1
ATOM 4400 C CA . ALA B 1 274 ? -1.272 6.555 -14.57 1 97.12 274 ALA B CA 1
ATOM 4401 C C . ALA B 1 274 ? -0.631 6.305 -15.93 1 97.12 274 ALA B C 1
ATOM 4403 O O . ALA B 1 274 ? -1.208 6.645 -16.969 1 97.12 274 ALA B O 1
ATOM 4404 N N . ILE B 1 275 ? 0.548 5.766 -15.898 1 97.69 275 ILE B N 1
ATOM 4405 C CA . ILE B 1 275 ? 1.326 5.445 -17.094 1 97.69 275 ILE B CA 1
ATOM 4406 C C . ILE B 1 275 ? 1.523 3.934 -17.188 1 97.69 275 ILE B C 1
ATOM 4408 O O . ILE B 1 275 ? 1.781 3.271 -16.172 1 97.69 275 ILE B O 1
ATOM 4412 N N . LEU B 1 276 ? 1.244 3.395 -18.328 1 97.44 276 LEU B N 1
ATOM 4413 C CA . LEU B 1 276 ? 1.579 2.014 -18.656 1 97.44 276 LEU B CA 1
ATOM 4414 C C . LEU B 1 276 ? 2.98 1.922 -19.25 1 97.44 276 LEU B C 1
ATOM 4416 O O . LEU B 1 276 ? 3.318 2.67 -20.172 1 97.44 276 LEU B O 1
ATOM 4420 N N . ALA B 1 277 ? 3.805 1.063 -18.688 1 96.81 277 ALA B N 1
ATOM 4421 C CA . ALA B 1 277 ? 5.18 0.996 -19.172 1 96.81 277 ALA B CA 1
ATOM 4422 C C . ALA B 1 277 ? 5.629 -0.452 -19.359 1 96.81 277 ALA B C 1
ATOM 4424 O O . ALA B 1 277 ? 5.184 -1.343 -18.641 1 96.81 277 ALA B O 1
ATOM 4425 N N . PHE B 1 278 ? 6.508 -0.671 -20.312 1 93.12 278 PHE B N 1
ATOM 4426 C CA . PHE B 1 278 ? 7.172 -1.932 -20.625 1 93.12 278 PHE B CA 1
ATOM 4427 C C . PHE B 1 278 ? 8.672 -1.725 -20.797 1 93.12 278 PHE B C 1
ATOM 4429 O O . PHE B 1 278 ? 9.125 -0.613 -21.078 1 93.12 278 PHE B O 1
ATOM 4436 N N . HIS B 1 279 ? 9.352 -2.846 -20.547 1 90.25 279 HIS B N 1
ATOM 4437 C CA . HIS B 1 279 ? 10.727 -2.844 -21.016 1 90.25 279 HIS B CA 1
ATOM 4438 C C . HIS B 1 279 ? 10.789 -2.865 -22.547 1 90.25 279 HIS B C 1
ATOM 4440 O O . HIS B 1 279 ? 10.047 -3.609 -23.188 1 90.25 279 HIS B O 1
ATOM 4446 N N . PRO B 1 280 ? 11.648 -2.057 -23.141 1 83.31 280 PRO B N 1
ATOM 4447 C CA . PRO B 1 280 ? 11.664 -1.965 -24.594 1 83.31 280 PRO B CA 1
ATOM 4448 C C . PRO B 1 280 ? 12.07 -3.277 -25.266 1 83.31 280 PRO B C 1
ATOM 4450 O O . PRO B 1 280 ? 11.602 -3.582 -26.375 1 83.31 280 PRO B O 1
ATOM 4453 N N . ALA B 1 281 ? 13.016 -3.961 -24.75 1 74.62 281 ALA B N 1
ATOM 4454 C CA . ALA B 1 281 ? 13.578 -5.156 -25.375 1 74.62 281 ALA B CA 1
ATOM 4455 C C . ALA B 1 281 ? 12.633 -6.348 -25.234 1 74.62 281 ALA B C 1
ATOM 4457 O O . ALA B 1 281 ? 12.742 -7.328 -25.969 1 74.62 281 ALA B O 1
ATOM 4458 N N . GLN B 1 282 ? 11.906 -6.297 -24.297 1 59.84 282 GLN B N 1
ATOM 4459 C CA . GLN B 1 282 ? 11.031 -7.445 -24.078 1 59.84 282 GLN B CA 1
ATOM 4460 C C . GLN B 1 282 ? 9.742 -7.312 -24.875 1 59.84 282 GLN B C 1
ATOM 4462 O O . GLN B 1 282 ? 9.039 -6.305 -24.766 1 59.84 282 GLN B O 1
ATOM 4467 N N . GLY B 1 283 ? 9.797 -7.926 -26.078 1 59.66 283 GLY B N 1
ATOM 4468 C CA . GLY B 1 283 ? 8.469 -8 -26.672 1 59.66 283 GLY B CA 1
ATOM 4469 C C . GLY B 1 283 ? 7.379 -8.273 -25.656 1 59.66 283 GLY B C 1
ATOM 4470 O O . GLY B 1 283 ? 7.637 -8.859 -24.594 1 59.66 283 GLY B O 1
ATOM 4471 N N . GLN B 1 284 ? 6.301 -7.48 -25.781 1 74.25 284 GLN B N 1
ATOM 4472 C CA . GLN B 1 284 ? 5.156 -7.812 -24.938 1 74.25 284 GLN B CA 1
ATOM 4473 C C . GLN B 1 284 ? 4.668 -9.234 -25.203 1 74.25 284 GLN B C 1
ATOM 4475 O O . GLN B 1 284 ? 4.344 -9.578 -26.344 1 74.25 284 GLN B O 1
ATOM 4480 N N . SER B 1 285 ? 4.883 -10.07 -24.141 1 78.5 285 SER B N 1
ATOM 4481 C CA . SER B 1 285 ? 4.309 -11.406 -24.266 1 78.5 285 SER B CA 1
ATOM 4482 C C . SER B 1 285 ? 2.811 -11.344 -24.531 1 78.5 285 SER B C 1
ATOM 4484 O O . SER B 1 285 ? 2.172 -10.32 -24.297 1 78.5 285 SER B O 1
ATOM 4486 N N . THR B 1 286 ? 2.307 -12.367 -25.156 1 81.75 286 THR B N 1
ATOM 4487 C CA . THR B 1 286 ? 0.871 -12.469 -25.391 1 81.75 286 THR B CA 1
ATOM 4488 C C . THR B 1 286 ? 0.102 -12.328 -24.078 1 81.75 286 THR B C 1
ATOM 4490 O O . THR B 1 286 ? -0.929 -11.656 -24.016 1 81.75 286 THR B O 1
ATOM 4493 N N . ALA B 1 287 ? 0.641 -12.938 -23.047 1 86.5 287 ALA B N 1
ATOM 4494 C CA . ALA B 1 287 ? 0.013 -12.859 -21.734 1 86.5 287 ALA B CA 1
ATOM 4495 C C . ALA B 1 287 ? -0.034 -11.414 -21.234 1 86.5 287 ALA B C 1
ATOM 4497 O O . ALA B 1 287 ? -1.059 -10.961 -20.719 1 86.5 287 ALA B O 1
ATOM 4498 N N . ALA B 1 288 ? 1.013 -10.672 -21.469 1 90.44 288 ALA B N 1
ATOM 4499 C CA . ALA B 1 288 ? 1.083 -9.273 -21.047 1 90.44 288 ALA B CA 1
ATOM 4500 C C . ALA B 1 288 ? 0.097 -8.414 -21.828 1 90.44 288 ALA B C 1
ATOM 4502 O O . ALA B 1 288 ? -0.592 -7.566 -21.266 1 90.44 288 ALA B O 1
ATOM 4503 N N . GLN B 1 289 ? 0.02 -8.672 -23.078 1 88.31 289 GLN B N 1
ATOM 4504 C CA . GLN B 1 289 ? -0.897 -7.926 -23.938 1 88.31 289 GLN B CA 1
ATOM 4505 C C . GLN B 1 289 ? -2.35 -8.203 -23.562 1 88.31 289 GLN B C 1
ATOM 4507 O O . GLN B 1 289 ? -3.166 -7.277 -23.5 1 88.31 289 GLN B O 1
ATOM 4512 N N . GLN B 1 290 ? -2.58 -9.398 -23.359 1 91.75 290 GLN B N 1
ATOM 4513 C CA . GLN B 1 290 ? -3.934 -9.766 -22.969 1 91.75 290 GLN B CA 1
ATOM 4514 C C . GLN B 1 290 ? -4.293 -9.156 -21.609 1 91.75 290 GLN B C 1
ATOM 4516 O O . GLN B 1 290 ? -5.418 -8.703 -21.406 1 91.75 290 GLN B O 1
ATOM 4521 N N . PHE B 1 291 ? -3.342 -9.172 -20.703 1 96.25 291 PHE B N 1
ATOM 4522 C CA . PHE B 1 291 ? -3.582 -8.57 -19.391 1 96.25 291 PHE B CA 1
ATOM 4523 C C . PHE B 1 291 ? -3.889 -7.082 -19.531 1 96.25 291 PHE B C 1
ATOM 4525 O O . PHE B 1 291 ? -4.82 -6.574 -18.891 1 96.25 291 PHE B O 1
ATOM 4532 N N . VAL B 1 292 ? -3.148 -6.363 -20.344 1 96.5 292 VAL B N 1
ATOM 4533 C CA . VAL B 1 292 ? -3.355 -4.934 -20.547 1 96.5 292 VAL B CA 1
ATOM 4534 C C . VAL B 1 292 ? -4.746 -4.695 -21.141 1 96.5 292 VAL B C 1
ATOM 4536 O O . VAL B 1 292 ? -5.438 -3.752 -20.75 1 96.5 292 VAL B O 1
ATOM 4539 N N . SER B 1 293 ? -5.152 -5.531 -22.062 1 96.25 293 SER B N 1
ATOM 4540 C CA . SER B 1 293 ? -6.48 -5.418 -22.641 1 96.25 293 SER B CA 1
ATOM 4541 C C . SER B 1 293 ? -7.57 -5.562 -21.594 1 96.25 293 SER B C 1
ATOM 4543 O O . SER B 1 293 ? -8.555 -4.82 -21.594 1 96.25 293 SER B O 1
ATOM 4545 N N . LEU B 1 294 ? -7.418 -6.508 -20.703 1 97.44 294 LEU B N 1
ATOM 4546 C CA . LEU B 1 294 ? -8.367 -6.695 -19.609 1 97.44 294 LEU B CA 1
ATOM 4547 C C . LEU B 1 294 ? -8.406 -5.465 -18.719 1 97.44 294 LEU B C 1
ATOM 4549 O O . LEU B 1 294 ? -9.477 -5.035 -18.281 1 97.44 294 LEU B O 1
ATOM 4553 N N . CYS B 1 295 ? -7.215 -4.875 -18.422 1 98.19 295 CYS B N 1
ATOM 4554 C CA . CYS B 1 295 ? -7.152 -3.672 -17.594 1 98.19 295 CYS B CA 1
ATOM 4555 C C . CYS B 1 295 ? -7.902 -2.52 -18.25 1 98.19 295 CYS B C 1
ATOM 4557 O O . CYS B 1 295 ? -8.609 -1.77 -17.578 1 98.19 295 CYS B O 1
ATOM 4559 N N . ARG B 1 296 ? -7.715 -2.385 -19.516 1 97.88 296 ARG B N 1
ATOM 4560 C CA . ARG B 1 296 ? -8.383 -1.317 -20.266 1 97.88 296 ARG B CA 1
ATOM 4561 C C . ARG B 1 296 ? -9.898 -1.509 -20.25 1 97.88 296 ARG B C 1
ATOM 4563 O O . ARG B 1 296 ? -10.648 -0.542 -20.109 1 97.88 296 ARG B O 1
ATOM 4570 N N . GLN B 1 297 ? -10.336 -2.721 -20.422 1 96.94 297 GLN B N 1
ATOM 4571 C CA . GLN B 1 297 ? -11.766 -3.02 -20.359 1 96.94 297 GLN B CA 1
ATOM 4572 C C . GLN B 1 297 ? -12.328 -2.678 -18.984 1 96.94 297 GLN B C 1
ATOM 4574 O O . GLN B 1 297 ? -13.398 -2.07 -18.875 1 96.94 297 GLN B O 1
ATOM 4579 N N . ARG B 1 298 ? -11.609 -3.09 -17.922 1 97.12 298 ARG B N 1
ATOM 4580 C CA . ARG B 1 298 ? -12.055 -2.795 -16.578 1 97.12 298 ARG B CA 1
ATOM 4581 C C . ARG B 1 298 ? -12.125 -1.291 -16.328 1 97.12 298 ARG B C 1
ATOM 4583 O O . ARG B 1 298 ? -13.062 -0.798 -15.695 1 97.12 298 ARG B O 1
ATOM 4590 N N . LEU B 1 299 ? -11.102 -0.619 -16.781 1 97.38 299 LEU B N 1
ATOM 4591 C CA . LEU B 1 299 ? -11.07 0.833 -16.641 1 97.38 299 LEU B CA 1
ATOM 4592 C C . LEU B 1 299 ? -12.289 1.465 -17.312 1 97.38 299 LEU B C 1
ATOM 4594 O O . LEU B 1 299 ? -12.922 2.357 -16.75 1 97.38 299 LEU B O 1
ATOM 4598 N N . ALA B 1 300 ? -12.656 1.02 -18.5 1 96.19 300 ALA B N 1
ATOM 4599 C CA . ALA B 1 300 ? -13.812 1.529 -19.234 1 96.19 300 ALA B CA 1
ATOM 4600 C C . ALA B 1 300 ? -15.102 1.298 -18.453 1 96.19 300 ALA B C 1
ATOM 4602 O O . ALA B 1 300 ? -15.992 2.146 -18.453 1 96.19 300 ALA B O 1
ATOM 4603 N N . ASP B 1 301 ? -15.18 0.167 -17.781 1 94.31 301 ASP B N 1
ATOM 4604 C CA . ASP B 1 301 ? -16.359 -0.17 -16.984 1 94.31 301 ASP B CA 1
ATOM 4605 C C . ASP B 1 301 ? -16.484 0.746 -15.766 1 94.31 301 ASP B C 1
ATOM 4607 O O . ASP B 1 301 ? -17.594 0.974 -15.273 1 94.31 301 ASP B O 1
ATOM 4611 N N . LEU B 1 302 ? -15.305 1.207 -15.266 1 93.44 302 LEU B N 1
ATOM 4612 C CA . LEU B 1 302 ? -15.297 2.004 -14.047 1 93.44 302 LEU B CA 1
ATOM 4613 C C . LEU B 1 302 ? -15.547 3.477 -14.352 1 93.44 302 LEU B C 1
ATOM 4615 O O . LEU B 1 302 ? -15.906 4.25 -13.469 1 93.44 302 LEU B O 1
ATOM 4619 N N . LEU B 1 303 ? -15.25 3.867 -15.531 1 88.75 303 LEU B N 1
ATOM 4620 C CA . LEU B 1 303 ? -15.406 5.266 -15.922 1 88.75 303 LEU B CA 1
ATOM 4621 C C . LEU B 1 303 ? -16.766 5.5 -16.562 1 88.75 303 LEU B C 1
ATOM 4623 O O . LEU B 1 303 ? -17.375 6.559 -16.359 1 88.75 303 LEU B O 1
#

Nearest PDB structures (foldseek):
  6g1d-assembly1_C  TM=5.808E-01  e=7.194E-23  Corynebacterium glutamicum
  6g1d-assembly1_A  TM=5.818E-01  e=1.253E-22  Corynebacterium glutamicum
  6g4r-assembly1_E  TM=5.756E-01  e=6.615E-22  Corynebacterium glutamicum
  4x6g-assembly1_D  TM=6.479E-01  e=1.355E-20  Pseudomonas aeruginosa PAO1
  7d98-assembly1_Q  TM=5.699E-01  e=2.510E-20  Cupriavidus necator